Protein AF-0000000085009170 (afdb_homodimer)

Foldseek 3Di:
DPPPPDPPDPDDPPPPPPPPPDPPDCPPPDPPDDDPVVPPDDPVVVVVVVVVVVVVVVVCVVVVVPPPCPVPCVCVPADCQGQAPVSNVVSVWDAQPLLRDTGHPPADHACSVVLLPVDLWFWAADPPDPHGQDRSPDCVRVRVSCSPPVGTDTDPVSLLSSLVRLVVSVVVCVVVVDDHDPSSPDVVSNVVNVVSNVVVLCPDPCNPPDDDDDDDDDDPDDD/DPPPPPPPDPDDPPPVPPPPPDPPDCPPPDPPDPDPVVPPDDPVVVVVVVVVVVVVVVVCVVVVVVPPCPVPCVVVPADCQGQAPVSNVVSVWDAQPLLRDTGHPPADHACSVVLLPVDLWFWAADPPDPHGQDRSPDCVRVRVSCSPPVGTDTDPVSLLSSLVRLVVSVVVCVVVVDDHDPSSPDVVSNVVNVVSNVVVLCPDPCNPPDDDDDDDDDDPDDD

Radius of gyration: 39.81 Å; Cα contacts (8 Å, |Δi|>4): 539; chains: 2; bounding box: 86×63×145 Å

Sequence (446 aa):
MSSTRQYFPIRDYFSAPSQRLGDTDDEKPRESPFPRYLDLIPPAWKAVLVGVVVVAMIGIGVFATKTMSVASSKTAHTNPCGNSTAEALALGCSFDRLTWSWYPAHCPHYTEDLFRLAEPYKYYETLESIQPISDPARDEDLFKFIDKQGGVWVEKREHATHCLYLLLAQAQVLKYKTRHVPILVEYFHMEHCVNYLLDILRRSDDWHHKDSFTPPVHHDQTCMSSTRQYFPIRDYFSAPSQRLGDTDDEKPRESPFPRYLDLIPPAWKAVLVGVVVVAMIGIGVFATKTMSVASSKTAHTNPCGNSTAEALALGCSFDRLTWSWYPAHCPHYTEDLFRLAEPYKYYETLESIQPISDPARDEDLFKFIDKQGGVWVEKREHATHCLYLLLAQAQVLKYKTRHVPILVEYFHMEHCVNYLLDILRRSDDWHHKDSFTPPVHHDQTC

Organism: Metarhizium robertsii (strain ARSEF 23 / ATCC MYA-3075) (NCBI:txid655844)

InterPro domains:
  IPR053008 Phomopsin biosynthesis-associated protein [PTHR35896] (48-207)

Secondary structure (DSSP, 8-state):
------------------------------------GGGGS-HHHHHHHHHHHHHHHHHHHHHHHHH------------TT-SSHHHHHHTT-EEETTTTEEE-TTS---SHHHHHHH----EESSTT-SSPSS-TT-HHHHHHHHHHHS--EEEHHHHHHHHHHHHHHHHHHHHH-----GGGG-HHHHHHHHHHHHHHHTT-TTTT-EEEEPPPPB-----/------------------------------------GGGGS-HHHHHHHHHHHHHHHHHHHHHHHHH------------TT-SSHHHHHHTT-EEETTTTEEE-TTS---SHHHHHHHS---EESSTT-SSPSS-TT-HHHHHHHHHHHS--EEEHHHHHHHHHHHHHHHHHHHHH-----GGGG-HHHHHHHHHHHHHHHTT-TTTT-EEEEPPPPB-----

Structure (mmCIF, N/CA/C/O backbone):
data_AF-0000000085009170-model_v1
#
loop_
_entity.id
_entity.type
_entity.pdbx_description
1 polymer 'DUF3328 domain protein'
#
loop_
_atom_site.group_PDB
_atom_site.id
_atom_site.type_symbol
_atom_site.label_atom_id
_atom_site.label_alt_id
_atom_site.label_comp_id
_atom_site.label_asym_id
_atom_site.label_entity_id
_atom_site.label_seq_id
_atom_site.pdbx_PDB_ins_code
_atom_site.Cartn_x
_atom_site.Cartn_y
_atom_site.Cartn_z
_atom_site.occupancy
_atom_site.B_iso_or_equiv
_atom_site.auth_seq_id
_atom_site.auth_comp_id
_atom_site.auth_asym_id
_atom_site.auth_atom_id
_atom_site.pdbx_PDB_model_num
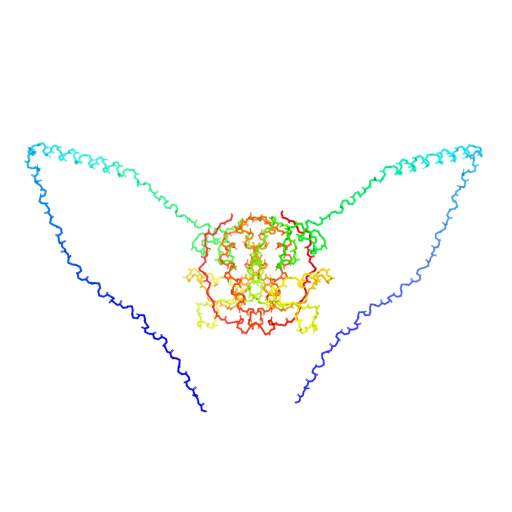ATOM 1 N N . MET A 1 1 ? -45.188 -6.355 18.578 1 23.28 1 MET A N 1
ATOM 2 C CA . MET A 1 1 ? -44.75 -6.449 19.953 1 23.28 1 MET A CA 1
ATOM 3 C C . MET A 1 1 ? -43.25 -6.156 20.047 1 23.28 1 MET A C 1
ATOM 5 O O . MET A 1 1 ? -42.438 -6.719 19.297 1 23.28 1 MET A O 1
ATOM 9 N N . SER A 1 2 ? -42.75 -4.996 20.641 1 24.25 2 SER A N 1
ATOM 10 C CA . SER A 1 2 ? -41.625 -4.066 20.531 1 24.25 2 SER A CA 1
ATOM 11 C C . SER A 1 2 ? -40.438 -4.555 21.328 1 24.25 2 SER A C 1
ATOM 13 O O . SER A 1 2 ? -40.094 -3.986 22.375 1 24.25 2 SER A O 1
ATOM 15 N N . SER A 1 3 ? -40.031 -5.727 21.297 1 25.25 3 SER A N 1
ATOM 16 C CA . SER A 1 3 ? -39.344 -6.262 22.453 1 25.25 3 SER A CA 1
ATOM 17 C C . SER A 1 3 ? -38 -5.562 22.641 1 25.25 3 SER A C 1
ATOM 19 O O . SER A 1 3 ? -37.25 -5.375 21.672 1 25.25 3 SER A O 1
ATOM 21 N N . THR A 1 4 ? -37.781 -4.707 23.625 1 24.44 4 THR A N 1
ATOM 22 C CA . THR A 1 4 ? -36.875 -3.74 24.234 1 24.44 4 THR A CA 1
ATOM 23 C C . THR A 1 4 ? -35.562 -4.406 24.625 1 24.44 4 THR A C 1
ATOM 25 O O . THR A 1 4 ? -35.5 -5.141 25.625 1 24.44 4 THR A O 1
ATOM 28 N N . ARG A 1 5 ? -34.875 -5.055 23.781 1 23.95 5 ARG A N 1
ATOM 29 C CA . ARG A 1 5 ? -33.75 -5.883 24.203 1 23.95 5 ARG A CA 1
ATOM 30 C C . ARG A 1 5 ? -32.719 -5.055 24.984 1 23.95 5 ARG A C 1
ATOM 32 O O . ARG A 1 5 ? -32.219 -4.055 24.484 1 23.95 5 ARG A O 1
ATOM 39 N N . GLN A 1 6 ? -32.812 -4.945 26.25 1 21.47 6 GLN A N 1
ATOM 40 C CA . GLN A 1 6 ? -32.125 -4.18 27.281 1 21.47 6 GLN A CA 1
ATOM 41 C C . GLN A 1 6 ? -30.609 -4.426 27.25 1 21.47 6 GLN A C 1
ATOM 43 O O . GLN A 1 6 ? -30.172 -5.562 27.062 1 21.47 6 GLN A O 1
ATOM 48 N N . TYR A 1 7 ? -29.859 -3.533 26.719 1 22.05 7 TYR A N 1
ATOM 49 C CA . TYR A 1 7 ? -28.422 -3.348 26.578 1 22.05 7 TYR A CA 1
ATOM 50 C C . TYR A 1 7 ? -27.719 -3.484 27.922 1 22.05 7 TYR A C 1
ATOM 52 O O . TYR A 1 7 ? -28.016 -2.75 28.859 1 22.05 7 TYR A O 1
ATOM 60 N N . PHE A 1 8 ? -27.562 -4.688 28.422 1 22.77 8 PHE A N 1
ATOM 61 C CA . PHE A 1 8 ? -27.094 -4.859 29.797 1 22.77 8 PHE A CA 1
ATOM 62 C C . PHE A 1 8 ? -25.734 -4.199 29.984 1 22.77 8 PHE A C 1
ATOM 64 O O . PHE A 1 8 ? -24.859 -4.305 29.109 1 22.77 8 PHE A O 1
ATOM 71 N N . PRO A 1 9 ? -25.625 -3.037 30.656 1 23.58 9 PRO A N 1
ATOM 72 C CA . PRO A 1 9 ? -24.516 -2.156 31 1 23.58 9 PRO A CA 1
ATOM 73 C C . PRO A 1 9 ? -23.344 -2.904 31.641 1 23.58 9 PRO A C 1
ATOM 75 O O . PRO A 1 9 ? -23.562 -3.861 32.406 1 23.58 9 PRO A O 1
ATOM 78 N N . ILE A 1 10 ? -22.391 -3.303 30.938 1 22.27 10 ILE A N 1
ATOM 79 C CA . ILE A 1 10 ? -21.234 -4.082 31.375 1 22.27 10 ILE A CA 1
ATOM 80 C C . ILE A 1 10 ? -20.609 -3.416 32.594 1 22.27 10 ILE A C 1
ATOM 82 O O . ILE A 1 10 ? -20 -2.344 32.469 1 22.27 10 ILE A O 1
ATOM 86 N N . ARG A 1 11 ? -21.375 -3.227 33.656 1 21.31 11 ARG A N 1
ATOM 87 C CA . ARG A 1 11 ? -21.047 -2.561 34.906 1 21.31 11 ARG A CA 1
ATOM 88 C C . ARG A 1 11 ? -19.641 -2.924 35.375 1 21.31 11 ARG A C 1
ATOM 90 O O . ARG A 1 11 ? -18.984 -3.771 34.781 1 21.31 11 ARG A O 1
ATOM 97 N N . ASP A 1 12 ? -19.453 -3.357 36.719 1 22.22 12 ASP A N 1
ATOM 98 C CA . ASP A 1 12 ? -18.859 -2.971 37.969 1 22.22 12 ASP A CA 1
ATOM 99 C C . ASP A 1 12 ? -17.594 -3.797 38.25 1 22.22 12 ASP A C 1
ATOM 101 O O . ASP A 1 12 ? -17.094 -3.791 39.375 1 22.22 12 ASP A O 1
ATOM 105 N N . TYR A 1 13 ? -17.094 -4.52 37.344 1 22.56 13 TYR A N 1
ATOM 106 C CA . TYR A 1 13 ? -16.5 -5.723 37.906 1 22.56 13 TYR A CA 1
ATOM 107 C C . TYR A 1 13 ? -15.25 -5.391 38.719 1 22.56 13 TYR A C 1
ATOM 109 O O . TYR A 1 13 ? -14.594 -6.285 39.25 1 22.56 13 TYR A O 1
ATOM 117 N N . PHE A 1 14 ? -14.625 -4.258 38.375 1 23.38 14 PHE A N 1
ATOM 118 C CA . PHE A 1 14 ? -13.219 -4.328 38.75 1 23.38 14 PHE A CA 1
ATOM 119 C C . PHE A 1 14 ? -13.078 -4.305 40.281 1 23.38 14 PHE A C 1
ATOM 121 O O . PHE A 1 14 ? -12.859 -3.246 40.875 1 23.38 14 PHE A O 1
ATOM 128 N N . SER A 1 15 ? -14.023 -4.801 40.969 1 22.89 15 SER A N 1
ATOM 129 C CA . SER A 1 15 ? -13.836 -4.559 42.375 1 22.89 15 SER A CA 1
ATOM 130 C C . SER A 1 15 ? -12.531 -5.176 42.875 1 22.89 15 SER A C 1
ATOM 132 O O . SER A 1 15 ? -12.391 -6.398 42.906 1 22.89 15 SER A O 1
ATOM 134 N N . ALA A 1 16 ? -11.406 -4.562 42.5 1 24.19 16 ALA A N 1
ATOM 135 C CA . ALA A 1 16 ? -10.078 -5.023 42.906 1 24.19 16 ALA A CA 1
ATOM 136 C C . ALA A 1 16 ? -10.039 -5.293 44.406 1 24.19 16 ALA A C 1
ATOM 138 O O . ALA A 1 16 ? -10.562 -4.508 45.219 1 24.19 16 ALA A O 1
ATOM 139 N N . PRO A 1 17 ? -10.117 -6.48 44.781 1 24.78 17 PRO A N 1
ATOM 140 C CA . PRO A 1 17 ? -10.203 -6.828 46.219 1 24.78 17 PRO A CA 1
ATOM 141 C C . PRO A 1 17 ? -9.117 -6.168 47.062 1 24.78 17 PRO A C 1
ATOM 143 O O . PRO A 1 17 ? -8 -5.965 46.562 1 24.78 17 PRO A O 1
ATOM 146 N N . SER A 1 18 ? -9.445 -5.059 47.688 1 25.52 18 SER A N 1
ATOM 147 C CA . SER A 1 18 ? -8.609 -4.316 48.625 1 25.52 18 SER A CA 1
ATOM 148 C C . SER A 1 18 ? -7.91 -5.25 49.625 1 25.52 18 SER A C 1
ATOM 150 O O . SER A 1 18 ? -8.555 -5.891 50.438 1 25.52 18 SER A O 1
ATOM 152 N N . GLN A 1 19 ? -7.148 -6.18 49.031 1 22.86 19 GLN A N 1
ATOM 153 C CA . GLN A 1 19 ? -6.512 -7.039 50.031 1 22.86 19 GLN A CA 1
ATOM 154 C C . GLN A 1 19 ? -5.887 -6.215 51.156 1 22.86 19 GLN A C 1
ATOM 156 O O . GLN A 1 19 ? -5.281 -5.168 50.906 1 22.86 19 GLN A O 1
ATOM 161 N N . ARG A 1 20 ? -6.512 -6.277 52.344 1 25.7 20 ARG A N 1
ATOM 162 C CA . ARG A 1 20 ? -6.16 -5.715 53.625 1 25.7 20 ARG A CA 1
ATOM 163 C C . ARG A 1 20 ? -4.707 -6.02 54 1 25.7 20 ARG A C 1
ATOM 165 O O . ARG A 1 20 ? -4.328 -7.184 54.125 1 25.7 20 ARG A O 1
ATOM 172 N N . LEU A 1 21 ? -3.768 -5.359 53.25 1 26.45 21 LEU A N 1
ATOM 173 C CA . LEU A 1 21 ? -2.359 -5.461 53.625 1 26.45 21 LEU A CA 1
ATOM 174 C C . LEU A 1 21 ? -2.182 -5.355 55.125 1 26.45 21 LEU A C 1
ATOM 176 O O . LEU A 1 21 ? -2.729 -4.449 55.75 1 26.45 21 LEU A O 1
ATOM 180 N N . GLY A 1 22 ? -2.057 -6.48 55.75 1 23.39 22 GLY A N 1
ATOM 181 C CA . GLY A 1 22 ? -1.877 -6.711 57.156 1 23.39 22 GLY A CA 1
ATOM 182 C C . GLY A 1 22 ? -0.877 -5.766 57.812 1 23.39 22 GLY A C 1
ATOM 183 O O . GLY A 1 22 ? -0.066 -5.152 57.094 1 23.39 22 GLY A O 1
ATOM 184 N N . ASP A 1 23 ? -1.137 -5.246 58.969 1 28.77 23 ASP A N 1
ATOM 185 C CA . ASP A 1 23 ? -0.567 -4.328 59.969 1 28.77 23 ASP A CA 1
ATOM 186 C C . ASP A 1 23 ? 0.894 -4.668 60.25 1 28.77 23 ASP A C 1
ATOM 188 O O . ASP A 1 23 ? 1.187 -5.676 60.875 1 28.77 23 ASP A O 1
ATOM 192 N N . THR A 1 24 ? 1.683 -4.945 59.188 1 29.48 24 THR A N 1
ATOM 193 C CA . THR A 1 24 ? 3.006 -5.34 59.656 1 29.48 24 THR A CA 1
ATOM 194 C C . THR A 1 24 ? 3.551 -4.324 60.656 1 29.48 24 THR A C 1
ATOM 196 O O . THR A 1 24 ? 3.377 -3.117 60.469 1 29.48 24 THR A O 1
ATOM 199 N N . ASP A 1 25 ? 3.758 -4.699 61.875 1 27.7 25 ASP A N 1
ATOM 200 C CA . ASP A 1 25 ? 4.273 -4.086 63.094 1 27.7 25 ASP A CA 1
ATOM 201 C C . ASP A 1 25 ? 5.57 -3.324 62.812 1 27.7 25 ASP A C 1
ATOM 203 O O . ASP A 1 25 ? 6.484 -3.855 62.188 1 27.7 25 ASP A O 1
ATOM 207 N N . ASP A 1 26 ? 5.469 -1.994 62.562 1 30.75 26 ASP A N 1
ATOM 208 C CA . ASP A 1 26 ? 6.445 -0.922 62.406 1 30.75 26 ASP A CA 1
ATOM 209 C C . ASP A 1 26 ? 7.555 -1.025 63.469 1 30.75 26 ASP A C 1
ATOM 211 O O . ASP A 1 26 ? 7.352 -0.668 64.625 1 30.75 26 ASP A O 1
ATOM 215 N N . GLU A 1 27 ? 8.188 -2.25 63.625 1 30.69 27 GLU A N 1
ATOM 216 C CA . GLU A 1 27 ? 9.227 -2.178 64.688 1 30.69 27 GLU A CA 1
ATOM 217 C C . GLU A 1 27 ? 10.234 -1.073 64.375 1 30.69 27 GLU A C 1
ATOM 219 O O . GLU A 1 27 ? 10.82 -1.046 63.281 1 30.69 27 GLU A O 1
ATOM 224 N N . LYS A 1 28 ? 10.016 0.075 64.938 1 32.94 28 LYS A N 1
ATOM 225 C CA . LYS A 1 28 ? 10.789 1.311 64.875 1 32.94 28 LYS A CA 1
ATOM 226 C C . LYS A 1 28 ? 12.266 1.034 65.188 1 32.94 28 LYS A C 1
ATOM 228 O O . LYS A 1 28 ? 12.609 0.373 66.125 1 32.94 28 LYS A O 1
ATOM 233 N N . PRO A 1 29 ? 13.109 0.962 64.062 1 31.8 29 PRO A N 1
ATOM 234 C CA . PRO A 1 29 ? 14.539 0.755 64.312 1 31.8 29 PRO A CA 1
ATOM 235 C C . PRO A 1 29 ? 15.102 1.716 65.312 1 31.8 29 PRO A C 1
ATOM 237 O O . PRO A 1 29 ? 14.688 2.875 65.375 1 31.8 29 PRO A O 1
ATOM 240 N N . ARG A 1 30 ? 15.602 1.217 66.438 1 28.44 30 ARG A N 1
ATOM 241 C CA . ARG A 1 30 ? 16.219 1.902 67.562 1 28.44 30 ARG A CA 1
ATOM 242 C C . ARG A 1 30 ? 17.375 2.781 67.125 1 28.44 30 ARG A C 1
ATOM 244 O O . ARG A 1 30 ? 18.266 2.326 66.375 1 28.44 30 ARG A O 1
ATOM 251 N N . GLU A 1 31 ? 17.141 4.113 66.875 1 32.44 31 GLU A N 1
ATOM 252 C CA . GLU A 1 31 ? 18.094 5.164 66.562 1 32.44 31 GLU A CA 1
ATOM 253 C C . GLU A 1 31 ? 19.281 5.148 67.5 1 32.44 31 GLU A C 1
ATOM 255 O O . GLU A 1 31 ? 19.125 5.246 68.688 1 32.44 31 GLU A O 1
ATOM 260 N N . SER A 1 32 ? 20.297 4.293 67.25 1 32.91 32 SER A N 1
ATOM 261 C CA . SER A 1 32 ? 21.484 4.301 68.125 1 32.91 32 SER A CA 1
ATOM 262 C C . SER A 1 32 ? 22.094 5.699 68.25 1 32.91 32 SER A C 1
ATOM 264 O O . SER A 1 32 ? 22.094 6.445 67.25 1 32.91 32 SER A O 1
ATOM 266 N N . PRO A 1 33 ? 22.203 6.277 69.438 1 35.31 33 PRO A N 1
ATOM 267 C CA . PRO A 1 33 ? 22.703 7.617 69.75 1 35.31 33 PRO A CA 1
ATOM 268 C C . PRO A 1 33 ? 24.141 7.848 69.312 1 35.31 33 PRO A C 1
ATOM 270 O O . PRO A 1 33 ? 25.016 7.008 69.5 1 35.31 33 PRO A O 1
ATOM 273 N N . PHE A 1 34 ? 24.422 8.211 68 1 40.78 34 PHE A N 1
ATOM 274 C CA . PHE A 1 34 ? 25.75 8.539 67.5 1 40.78 34 PHE A CA 1
ATOM 275 C C . PHE A 1 34 ? 26.453 9.547 68.438 1 40.78 34 PHE A C 1
ATOM 277 O O . PHE A 1 34 ? 25.844 10.555 68.812 1 40.78 34 PHE A O 1
ATOM 284 N N . PRO A 1 35 ? 27.547 9.156 69.125 1 38.75 35 PRO A N 1
ATOM 285 C CA . PRO A 1 35 ? 28.266 9.984 70.125 1 38.75 35 PRO A CA 1
ATOM 286 C C . PRO A 1 35 ? 28.781 11.289 69.5 1 38.75 35 PRO A C 1
ATOM 288 O O . PRO A 1 35 ? 29.078 11.352 68.312 1 38.75 35 PRO A O 1
ATOM 291 N N . ARG A 1 36 ? 28.359 12.469 70.062 1 40.75 36 ARG A N 1
ATOM 292 C CA . ARG A 1 36 ? 28.641 13.875 69.812 1 40.75 36 ARG A CA 1
ATOM 293 C C . ARG A 1 36 ? 30.125 14.164 69.938 1 40.75 36 ARG A C 1
ATOM 295 O O . ARG A 1 36 ? 30.625 14.461 71 1 40.75 36 ARG A O 1
ATOM 302 N N . TYR A 1 37 ? 30.984 13.406 69.188 1 39.06 37 TYR A N 1
ATOM 303 C CA . TYR A 1 37 ? 32.438 13.609 69.25 1 39.06 37 TYR A CA 1
ATOM 304 C C . TYR A 1 37 ? 32.781 15.039 68.875 1 39.06 37 TYR A C 1
ATOM 306 O O . TYR A 1 37 ? 33.969 15.406 68.875 1 39.06 37 TYR A O 1
ATOM 314 N N . LEU A 1 38 ? 31.828 15.859 68.375 1 42.97 38 LEU A N 1
ATOM 315 C CA . LEU A 1 38 ? 32.25 17.141 67.812 1 42.97 38 LEU A CA 1
ATOM 316 C C . LEU A 1 38 ? 32.719 18.078 68.875 1 42.97 38 LEU A C 1
ATOM 318 O O . LEU A 1 38 ? 33.094 19.219 68.625 1 42.97 38 LEU A O 1
ATOM 322 N N . ASP A 1 39 ? 32.562 17.656 70.188 1 40.88 39 ASP A N 1
ATOM 323 C CA . ASP A 1 39 ? 32.844 18.656 71.25 1 40.88 39 ASP A CA 1
ATOM 324 C C . ASP A 1 39 ? 34.344 18.969 71.312 1 40.88 39 ASP A C 1
ATOM 326 O O . ASP A 1 39 ? 34.75 19.844 72.062 1 40.88 39 ASP A O 1
ATOM 330 N N . LEU A 1 40 ? 35.125 18.047 70.938 1 44.78 40 LEU A N 1
ATOM 331 C CA . LEU A 1 40 ? 36.5 18.266 71.312 1 44.78 40 LEU A CA 1
ATOM 332 C C . LEU A 1 40 ? 37.188 19.312 70.438 1 44.78 40 LEU A C 1
ATOM 334 O O . LEU A 1 40 ? 38.375 19.594 70.625 1 44.78 40 LEU A O 1
ATOM 338 N N . ILE A 1 41 ? 36.812 19.688 69.312 1 50.28 41 ILE A N 1
ATOM 339 C CA . ILE A 1 41 ? 37.656 20.531 68.438 1 50.28 41 ILE A CA 1
ATOM 340 C C . ILE A 1 41 ? 37.594 21.969 68.938 1 50.28 41 ILE A C 1
ATOM 342 O O . ILE A 1 41 ? 36.5 22.516 69.188 1 50.28 41 ILE A O 1
ATOM 346 N N . PRO A 1 42 ? 38.812 22.578 69.438 1 56.69 42 PRO A N 1
ATOM 347 C CA . PRO A 1 42 ? 38.844 23.906 70 1 56.69 42 PRO A CA 1
ATOM 348 C C . PRO A 1 42 ? 38.25 24.984 69.125 1 56.69 42 PRO A C 1
ATOM 350 O O . PRO A 1 42 ? 38.188 24.797 67.875 1 56.69 42 PRO A O 1
ATOM 353 N N . PRO A 1 43 ? 37.531 26.047 69.75 1 54.44 43 PRO A N 1
ATOM 354 C CA . PRO A 1 43 ? 36.688 27.047 69.125 1 54.44 43 PRO A CA 1
ATOM 355 C C . PRO A 1 43 ? 37.438 27.844 68.062 1 54.44 43 PRO A C 1
ATOM 357 O O . PRO A 1 43 ? 36.812 28.25 67.062 1 54.44 43 PRO A O 1
ATOM 360 N N . ALA A 1 44 ? 38.719 28.109 68.312 1 60.69 44 ALA A N 1
ATOM 361 C CA . ALA A 1 44 ? 39.406 29.016 67.438 1 60.69 44 ALA A CA 1
ATOM 362 C C . ALA A 1 44 ? 39.562 28.422 66.062 1 60.69 44 ALA A C 1
ATOM 364 O O . ALA A 1 44 ? 39.5 29.125 65 1 60.69 44 ALA A O 1
ATOM 365 N N . TRP A 1 45 ? 40.031 27.156 66.062 1 54.94 45 TRP A N 1
ATOM 366 C CA . TRP A 1 45 ? 40.25 26.5 64.75 1 54.94 45 TRP A CA 1
ATOM 367 C C . TRP A 1 45 ? 38.938 26.266 64 1 54.94 45 TRP A C 1
ATOM 369 O O . TRP A 1 45 ? 38.906 25.984 62.844 1 54.94 45 TRP A O 1
ATOM 379 N N . LYS A 1 46 ? 37.812 26.422 64.812 1 53.09 46 LYS A N 1
ATOM 380 C CA . LYS A 1 46 ? 36.5 26.344 64.125 1 53.09 46 LYS A CA 1
ATOM 381 C C . LYS A 1 46 ? 36.25 27.516 63.219 1 53.09 46 LYS A C 1
ATOM 383 O O . LYS A 1 46 ? 35.656 27.359 62.125 1 53.09 46 LYS A O 1
ATOM 388 N N . ALA A 1 47 ? 36.844 28.625 63.688 1 56.28 47 ALA A N 1
ATOM 389 C CA . ALA A 1 47 ? 36.594 29.828 62.875 1 56.28 47 ALA A CA 1
ATOM 390 C C . ALA A 1 47 ? 37.406 29.781 61.562 1 56.28 47 ALA A C 1
ATOM 392 O O . ALA A 1 47 ? 36.906 30.188 60.5 1 56.28 47 ALA A O 1
ATOM 393 N N . VAL A 1 48 ? 38.625 29.281 61.625 1 57.47 48 VAL A N 1
ATOM 394 C CA . VAL A 1 48 ? 39.469 29.203 60.438 1 57.47 48 VAL A CA 1
ATOM 395 C C . VAL A 1 48 ? 38.875 28.172 59.469 1 57.47 48 VAL A C 1
ATOM 397 O O . VAL A 1 48 ? 38.875 28.391 58.25 1 57.47 48 VAL A O 1
ATOM 400 N N . LEU A 1 49 ? 38.312 27.078 60.094 1 52.91 49 LEU A N 1
ATOM 401 C CA . LEU A 1 49 ? 37.719 26.062 59.219 1 52.91 49 LEU A CA 1
ATOM 402 C C . LEU A 1 49 ? 36.469 26.562 58.531 1 52.91 49 LEU A C 1
ATOM 404 O O . LEU A 1 49 ? 36.219 26.281 57.375 1 52.91 49 LEU A O 1
ATOM 408 N N . VAL A 1 50 ? 35.781 27.484 59.281 1 54.69 50 VAL A N 1
ATOM 409 C CA . VAL A 1 50 ? 34.594 28.031 58.656 1 54.69 50 VAL A CA 1
ATOM 410 C C . VAL A 1 50 ? 34.969 29.016 57.562 1 54.69 50 VAL A C 1
ATOM 412 O O . VAL A 1 50 ? 34.312 29.047 56.5 1 54.69 50 VAL A O 1
ATOM 415 N N . GLY A 1 51 ? 36.094 29.609 57.75 1 54.91 51 GLY A N 1
ATOM 416 C CA . GLY A 1 51 ? 36.531 30.578 56.75 1 54.91 51 GLY A CA 1
ATOM 417 C C . GLY A 1 51 ? 37 29.922 55.469 1 54.91 51 GLY A C 1
ATOM 418 O O . GLY A 1 51 ? 36.688 30.406 54.375 1 54.91 51 GLY A O 1
ATOM 419 N N . VAL A 1 52 ? 37.75 28.859 55.656 1 56.56 52 VAL A N 1
ATOM 420 C CA . VAL A 1 52 ? 38.219 28.156 54.469 1 56.56 52 VAL A CA 1
ATOM 421 C C . VAL A 1 52 ? 37.062 27.5 53.75 1 56.56 52 VAL A C 1
ATOM 423 O O . VAL A 1 52 ? 37 27.469 52.5 1 56.56 52 VAL A O 1
ATOM 426 N N . VAL A 1 53 ? 36.031 27.156 54.562 1 54.22 53 VAL A N 1
ATOM 427 C CA . VAL A 1 53 ? 34.844 26.562 53.906 1 54.22 53 VAL A CA 1
ATOM 428 C C . VAL A 1 53 ? 34.062 27.625 53.156 1 54.22 53 VAL A C 1
ATOM 430 O O . VAL A 1 53 ? 33.562 27.391 52.062 1 54.22 53 VAL A O 1
ATOM 433 N N . VAL A 1 54 ? 34.094 28.859 53.688 1 55.62 54 VAL A N 1
ATOM 434 C CA . VAL A 1 54 ? 33.344 29.922 53.031 1 55.62 54 VAL A CA 1
ATOM 435 C C . VAL A 1 54 ? 34.062 30.391 51.781 1 55.62 54 VAL A C 1
ATOM 437 O O . VAL A 1 54 ? 33.469 30.578 50.75 1 55.62 54 VAL A O 1
ATOM 440 N N . VAL A 1 55 ? 35.375 30.484 51.812 1 56.78 55 VAL A N 1
ATOM 441 C CA . VAL A 1 55 ? 36.125 30.922 50.656 1 56.78 55 VAL A CA 1
ATOM 442 C C . VAL A 1 55 ? 36.125 29.844 49.594 1 56.78 55 VAL A C 1
ATOM 444 O O . VAL A 1 55 ? 36 30.125 48.406 1 56.78 55 VAL A O 1
ATOM 447 N N . ALA A 1 56 ? 36.219 28.594 50 1 54 56 ALA A N 1
ATOM 448 C CA . ALA A 1 56 ? 36.094 27.5 49.062 1 54 56 ALA A CA 1
ATOM 449 C C . ALA A 1 56 ? 34.688 27.438 48.5 1 54 56 ALA A C 1
ATOM 451 O O . ALA A 1 56 ? 34.5 27.172 47.312 1 54 56 ALA A O 1
ATOM 452 N N . MET A 1 57 ? 33.719 27.906 49.25 1 51.75 57 MET A N 1
ATOM 453 C CA . MET A 1 57 ? 32.375 27.938 48.719 1 51.75 57 MET A CA 1
ATOM 454 C C . MET A 1 57 ? 32.156 29.125 47.781 1 51.75 57 MET A C 1
ATOM 456 O O . MET A 1 57 ? 31.438 29.016 46.812 1 51.75 57 MET A O 1
ATOM 460 N N . ILE A 1 58 ? 32.844 30.203 48.062 1 52.66 58 ILE A N 1
ATOM 461 C CA . ILE A 1 58 ? 32.719 31.359 47.188 1 52.66 58 ILE A CA 1
ATOM 462 C C . ILE A 1 58 ? 33.469 31.078 45.875 1 52.66 58 ILE A C 1
ATOM 464 O O . ILE A 1 58 ? 32.969 31.391 44.812 1 52.66 58 ILE A O 1
ATOM 468 N N . GLY A 1 59 ? 34.688 30.562 45.938 1 49.88 59 GLY A N 1
ATOM 469 C CA . GLY A 1 59 ? 35.438 30.188 44.719 1 49.88 59 GLY A CA 1
ATOM 470 C C . GLY A 1 59 ? 34.688 29.141 43.906 1 49.88 59 GLY A C 1
ATOM 471 O O . GLY A 1 59 ? 34.719 29.203 42.656 1 49.88 59 GLY A O 1
ATOM 472 N N . ILE A 1 60 ? 34.094 28.188 44.594 1 49.06 60 ILE A N 1
ATOM 473 C CA . ILE A 1 60 ? 33.281 27.219 43.875 1 49.06 60 ILE A CA 1
ATOM 474 C C . ILE A 1 60 ? 32.062 27.906 43.312 1 49.06 60 ILE A C 1
ATOM 476 O O . ILE A 1 60 ? 31.594 27.578 42.219 1 49.06 60 ILE A O 1
ATOM 480 N N . GLY A 1 61 ? 31.609 28.922 44.031 1 44.5 61 GLY A N 1
ATOM 481 C CA . GLY A 1 61 ? 30.469 29.656 43.5 1 44.5 61 GLY A CA 1
ATOM 482 C C . GLY A 1 61 ? 30.797 30.438 42.25 1 44.5 61 GLY A C 1
ATOM 483 O O . GLY A 1 61 ? 30 30.453 41.312 1 44.5 61 GLY A O 1
ATOM 484 N N . VAL A 1 62 ? 31.906 31.203 42.312 1 47.19 62 VAL A N 1
ATOM 485 C CA . VAL A 1 62 ? 32.25 32 41.125 1 47.19 62 VAL A CA 1
ATOM 486 C C . VAL A 1 62 ? 32.656 31.094 39.969 1 47.19 62 VAL A C 1
ATOM 488 O O . VAL A 1 62 ? 32.375 31.391 38.812 1 47.19 62 VAL A O 1
ATOM 491 N N . PHE A 1 63 ? 33.531 30.094 40.25 1 42.03 63 PHE A N 1
ATOM 492 C CA . PHE A 1 63 ? 33.844 29.156 39.156 1 42.03 63 PHE A CA 1
ATOM 493 C C . PHE A 1 63 ? 32.594 28.438 38.688 1 42.03 63 PHE A C 1
ATOM 495 O O . PHE A 1 63 ? 32.469 28.141 37.5 1 42.03 63 PHE A O 1
ATOM 502 N N . ALA A 1 64 ? 31.656 28.156 39.562 1 39.84 64 ALA A N 1
ATOM 503 C CA . ALA A 1 64 ? 30.391 27.578 39.094 1 39.84 64 ALA A CA 1
ATOM 504 C C . ALA A 1 64 ? 29.578 28.594 38.281 1 39.84 64 ALA A C 1
ATOM 506 O O . ALA A 1 64 ? 28.828 28.219 37.406 1 39.84 64 ALA A O 1
ATOM 507 N N . THR A 1 65 ? 29.688 29.812 38.75 1 40.16 65 THR A N 1
ATOM 508 C CA . THR A 1 65 ? 28.859 30.703 37.938 1 40.16 65 THR A CA 1
ATOM 509 C C . THR A 1 65 ? 29.5 30.922 36.562 1 40.16 65 THR A C 1
ATOM 511 O O . THR A 1 65 ? 28.812 31.266 35.594 1 40.16 65 THR A O 1
ATOM 514 N N . LYS A 1 66 ? 30.828 31.078 36.531 1 38.09 66 LYS A N 1
ATOM 515 C CA . LYS A 1 66 ? 31.328 31.312 35.188 1 38.09 66 LYS A CA 1
ATOM 516 C C . LYS A 1 66 ? 31.047 30.109 34.281 1 38.09 66 LYS A C 1
ATOM 518 O O . LYS A 1 66 ? 31.359 30.141 33.094 1 38.09 66 LYS A O 1
ATOM 523 N N . THR A 1 67 ? 31.219 28.906 34.875 1 35.06 67 THR A N 1
ATOM 524 C CA . THR A 1 67 ? 31.156 27.859 33.844 1 35.06 67 THR A CA 1
ATOM 525 C C . THR A 1 67 ? 29.844 27.953 33.062 1 35.06 67 THR A C 1
ATOM 527 O O . THR A 1 67 ? 29.859 27.938 31.828 1 35.06 67 THR A O 1
ATOM 530 N N . MET A 1 68 ? 28.828 27.281 33.656 1 31.36 68 MET A N 1
ATOM 531 C CA . MET A 1 68 ? 27.891 26.625 32.75 1 31.36 68 MET A CA 1
ATOM 532 C C . MET A 1 68 ? 26.969 27.656 32.094 1 31.36 68 MET A C 1
ATOM 534 O O . MET A 1 68 ? 25.797 27.766 32.469 1 31.36 68 MET A O 1
ATOM 538 N N . SER A 1 69 ? 27.234 28.922 32.25 1 31.39 69 SER A N 1
ATOM 539 C CA . SER A 1 69 ? 26.172 29.469 31.406 1 31.39 69 SER A CA 1
ATOM 540 C C . SER A 1 69 ? 26.312 28.953 29.969 1 31.39 69 SER A C 1
ATOM 542 O O . SER A 1 69 ? 27.094 29.5 29.188 1 31.39 69 SER A O 1
ATOM 544 N N . VAL A 1 70 ? 26.703 27.75 29.781 1 33.91 70 VAL A N 1
ATOM 545 C CA . VAL A 1 70 ? 26.359 27.391 28.406 1 33.91 70 VAL A CA 1
ATOM 546 C C . VAL A 1 70 ? 24.969 27.938 28.078 1 33.91 70 VAL A C 1
ATOM 548 O O . VAL A 1 70 ? 23.984 27.594 28.734 1 33.91 70 VAL A O 1
ATOM 551 N N . ALA A 1 71 ? 24.906 29.188 27.828 1 33.28 71 ALA A N 1
ATOM 552 C CA . ALA A 1 71 ? 23.719 29.547 27.047 1 33.28 71 ALA A CA 1
ATOM 553 C C . ALA A 1 71 ? 23.219 28.375 26.234 1 33.28 71 ALA A C 1
ATOM 555 O O . ALA A 1 71 ? 23.953 27.797 25.422 1 33.28 71 ALA A O 1
ATOM 556 N N . SER A 1 72 ? 22.609 27.438 26.844 1 35.84 72 SER A N 1
ATOM 557 C CA . SER A 1 72 ? 21.75 26.688 25.938 1 35.84 72 SER A CA 1
ATOM 558 C C . SER A 1 72 ? 21.312 27.562 24.766 1 35.84 72 SER A C 1
ATOM 560 O O . SER A 1 72 ? 20.516 28.484 24.922 1 35.84 72 SER A O 1
ATOM 562 N N . SER A 1 73 ? 22.234 28.156 24.156 1 36.16 73 SER A N 1
ATOM 563 C CA . SER A 1 73 ? 21.656 28.578 22.875 1 36.16 73 SER A CA 1
ATOM 564 C C . SER A 1 73 ? 20.469 27.703 22.484 1 36.16 73 SER A C 1
ATOM 566 O O . SER A 1 73 ? 20.656 26.531 22.141 1 36.16 73 SER A O 1
ATOM 568 N N . LYS A 1 74 ? 19.547 27.5 23.312 1 37.78 74 LYS A N 1
ATOM 569 C CA . LYS A 1 74 ? 18.328 27.047 22.672 1 37.78 74 LYS A CA 1
ATOM 570 C C . LYS A 1 74 ? 18.328 27.375 21.172 1 37.78 74 LYS A C 1
ATOM 572 O O . LYS A 1 74 ? 18 28.5 20.781 1 37.78 74 LYS A O 1
ATOM 577 N N . THR A 1 75 ? 19.406 27.266 20.609 1 41.19 75 THR A N 1
ATOM 578 C CA . THR A 1 75 ? 19.188 27.25 19.156 1 41.19 75 THR A CA 1
ATOM 579 C C . THR A 1 75 ? 17.781 26.75 18.844 1 41.19 75 THR A C 1
ATOM 581 O O . THR A 1 75 ? 17.438 25.609 19.156 1 41.19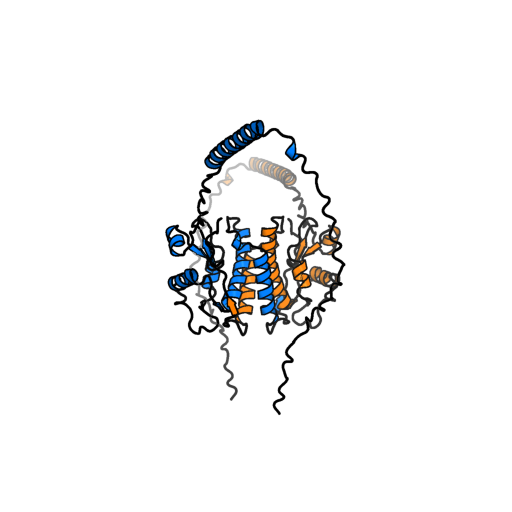 75 THR A O 1
ATOM 584 N N . ALA A 1 76 ? 16.781 27.344 19.266 1 45.44 76 ALA A N 1
ATOM 585 C CA . ALA A 1 76 ? 15.414 27.047 18.844 1 45.44 76 ALA A CA 1
ATOM 586 C C . ALA A 1 76 ? 15.406 26.047 17.688 1 45.44 76 ALA A C 1
ATOM 588 O O . ALA A 1 76 ? 15.891 26.344 16.594 1 45.44 76 ALA A O 1
ATOM 589 N N . HIS A 1 77 ? 15.906 24.891 17.828 1 52.16 77 HIS A N 1
ATOM 590 C CA . HIS A 1 77 ? 15.844 23.859 16.812 1 52.16 77 HIS A CA 1
ATOM 591 C C . HIS A 1 77 ? 14.688 24.109 15.844 1 52.16 77 HIS A C 1
ATOM 593 O O . HIS A 1 77 ? 13.531 23.844 16.172 1 52.16 77 HIS A O 1
ATOM 599 N N . THR A 1 78 ? 14.664 25.219 15.125 1 77.69 78 THR A N 1
ATOM 600 C CA . THR A 1 78 ? 13.68 25.75 14.188 1 77.69 78 THR A CA 1
ATOM 601 C C . THR A 1 78 ? 13.289 24.688 13.156 1 77.69 78 THR A C 1
ATOM 603 O O . THR A 1 78 ? 14.156 24.062 12.539 1 77.69 78 THR A O 1
ATOM 606 N N . ASN A 1 79 ? 12.211 24.141 13.352 1 93.56 79 ASN A N 1
ATOM 607 C CA . ASN A 1 79 ? 11.68 23.312 12.281 1 93.56 79 ASN A CA 1
ATOM 608 C C . ASN A 1 79 ? 12.031 23.875 10.906 1 93.56 79 ASN A C 1
ATOM 610 O O . ASN A 1 79 ? 11.984 25.094 10.695 1 93.56 79 ASN A O 1
ATOM 614 N N . PRO A 1 80 ? 12.625 23.047 10.062 1 96.62 80 PRO A N 1
ATOM 615 C CA . PRO A 1 80 ? 12.969 23.516 8.719 1 96.62 80 PRO A CA 1
ATOM 616 C C . PRO A 1 80 ? 11.836 24.297 8.062 1 96.62 80 PRO A C 1
ATOM 618 O O . PRO A 1 80 ? 12.086 25.172 7.223 1 96.62 80 PRO A O 1
ATOM 621 N N . CYS A 1 81 ? 10.664 23.984 8.523 1 97.38 81 CYS A N 1
ATOM 622 C CA . CYS A 1 81 ? 9.523 24.703 7.953 1 97.38 81 CYS A CA 1
ATOM 623 C C . CYS A 1 81 ? 8.82 25.547 9.016 1 97.38 81 CYS A C 1
ATOM 625 O O . CYS A 1 81 ? 7.602 25.703 8.977 1 97.38 81 CYS A O 1
ATOM 627 N N . GLY A 1 82 ? 9.555 25.969 9.953 1 95.75 82 GLY A N 1
ATOM 628 C CA . GLY A 1 82 ? 8.984 26.844 10.969 1 95.75 82 GLY A CA 1
ATOM 629 C C . GLY A 1 82 ? 7.969 26.141 11.852 1 95.75 82 GLY A C 1
ATOM 630 O O . GLY A 1 82 ? 8.07 24.938 12.102 1 95.75 82 GLY A O 1
ATOM 631 N N . ASN A 1 83 ? 7.016 26.984 12.43 1 92.56 83 ASN A N 1
ATOM 632 C CA . ASN A 1 83 ? 6.055 26.469 13.391 1 92.56 83 ASN A CA 1
ATOM 633 C C . ASN A 1 83 ? 4.633 26.906 13.055 1 92.56 83 ASN A C 1
ATOM 635 O O . ASN A 1 83 ? 3.713 26.703 13.852 1 92.56 83 ASN A O 1
ATOM 639 N N . SER A 1 84 ? 4.484 27.516 11.961 1 91.75 84 SER A N 1
ATOM 640 C CA . SER A 1 84 ? 3.18 27.953 11.484 1 91.75 84 SER A CA 1
ATOM 641 C C . SER A 1 84 ? 3.1 27.906 9.961 1 91.75 84 SER A C 1
ATOM 643 O O . SER A 1 84 ? 4.125 27.797 9.289 1 91.75 84 SER A O 1
ATOM 645 N N . THR A 1 85 ? 1.885 28 9.531 1 93.19 85 THR A N 1
ATOM 646 C CA . THR A 1 85 ? 1.687 28.062 8.086 1 93.19 85 THR A CA 1
ATOM 647 C C . THR A 1 85 ? 2.42 29.266 7.488 1 93.19 85 THR A C 1
ATOM 649 O O . THR A 1 85 ? 3.107 29.125 6.473 1 93.19 85 THR A O 1
ATOM 652 N N . ALA A 1 86 ? 2.242 30.344 8.117 1 93.25 86 ALA A N 1
ATOM 653 C CA . ALA A 1 86 ? 2.877 31.562 7.621 1 93.25 86 ALA A CA 1
ATOM 654 C C . ALA A 1 86 ? 4.395 31.391 7.555 1 93.25 86 ALA A C 1
ATOM 656 O O . ALA A 1 86 ? 5.02 31.766 6.559 1 93.25 86 ALA A O 1
ATOM 657 N N . GLU A 1 87 ? 4.969 30.859 8.547 1 94.81 87 GLU A N 1
ATOM 658 C CA . GLU A 1 87 ? 6.414 30.656 8.578 1 94.81 87 GLU A CA 1
ATOM 659 C C . GLU A 1 87 ? 6.848 29.641 7.523 1 94.81 87 GLU A C 1
ATOM 661 O O . GLU A 1 87 ? 7.875 29.828 6.867 1 94.81 87 GLU A O 1
ATOM 666 N N . ALA A 1 88 ? 6.055 28.625 7.379 1 96.44 88 ALA A N 1
ATOM 667 C CA . ALA A 1 88 ? 6.383 27.594 6.387 1 96.44 88 ALA A CA 1
ATOM 668 C C . ALA A 1 88 ? 6.445 28.203 4.984 1 96.44 88 ALA A C 1
ATOM 670 O O . ALA A 1 88 ? 7.406 27.969 4.25 1 96.44 88 ALA A O 1
ATOM 671 N N . LEU A 1 89 ? 5.477 28.969 4.688 1 95.81 89 LEU A N 1
ATOM 672 C CA . LEU A 1 89 ? 5.418 29.609 3.379 1 95.81 89 LEU A CA 1
ATOM 673 C C . LEU A 1 89 ? 6.582 30.578 3.197 1 95.81 89 LEU A C 1
ATOM 675 O O . LEU A 1 89 ? 7.199 30.625 2.131 1 95.81 89 LEU A O 1
ATOM 679 N N . ALA A 1 90 ? 6.887 31.281 4.227 1 96.75 90 ALA A N 1
ATOM 680 C CA . ALA A 1 90 ? 7.973 32.25 4.176 1 96.75 90 ALA A CA 1
ATOM 681 C C . ALA A 1 90 ? 9.312 31.562 3.936 1 96.75 90 ALA A C 1
ATOM 683 O O . ALA A 1 90 ? 10.203 32.125 3.301 1 96.75 90 ALA A O 1
ATOM 684 N N . LEU A 1 91 ? 9.375 30.359 4.43 1 97.06 91 LEU A N 1
ATOM 685 C CA . LEU A 1 91 ? 10.617 29.609 4.324 1 97.06 91 LEU A CA 1
ATOM 686 C C . LEU A 1 91 ? 10.672 28.812 3.027 1 97.06 91 LEU A C 1
ATOM 688 O O . LEU A 1 91 ? 11.617 28.062 2.793 1 97.06 91 LEU A O 1
ATOM 692 N N . GLY A 1 92 ? 9.625 28.922 2.188 1 97.56 92 GLY A N 1
ATOM 693 C CA . GLY A 1 92 ? 9.602 28.281 0.88 1 97.56 92 GLY A CA 1
ATOM 694 C C . GLY A 1 92 ? 9.141 26.844 0.928 1 97.56 92 GLY A C 1
ATOM 695 O O . GLY A 1 92 ? 9.383 26.078 -0.008 1 97.56 92 GLY A O 1
ATOM 696 N N . CYS A 1 93 ? 8.57 26.453 2.031 1 97.62 93 CYS A N 1
ATOM 697 C CA . CYS A 1 93 ? 8.055 25.094 2.166 1 97.62 93 CYS A CA 1
ATOM 698 C C . CYS A 1 93 ? 6.715 24.953 1.463 1 97.62 93 CYS A C 1
ATOM 700 O O . CYS A 1 93 ? 6.043 25.953 1.183 1 97.62 93 CYS A O 1
ATOM 702 N N . SER A 1 94 ? 6.344 23.703 1.125 1 96.81 94 SER A N 1
ATOM 703 C CA . SER A 1 94 ? 5.055 23.375 0.527 1 96.81 94 SER A CA 1
ATOM 704 C C . SER A 1 94 ? 4.344 22.266 1.31 1 96.81 94 SER A C 1
ATOM 706 O O . SER A 1 94 ? 4.992 21.422 1.926 1 96.81 94 SER A O 1
ATOM 708 N N . PHE A 1 95 ? 3.033 22.266 1.21 1 95.44 95 PHE A N 1
ATOM 709 C CA . PHE A 1 95 ? 2.219 21.375 2.025 1 95.44 95 PHE A CA 1
ATOM 710 C C . PHE A 1 95 ? 1.973 20.062 1.304 1 95.44 95 PHE A C 1
ATOM 712 O O . PHE A 1 95 ? 1.617 20.047 0.124 1 95.44 95 PHE A O 1
ATOM 719 N N . ASP A 1 96 ? 2.258 19.016 2.01 1 96.44 96 ASP A N 1
ATOM 720 C CA . ASP A 1 96 ? 1.916 17.656 1.562 1 96.44 96 ASP A CA 1
ATOM 721 C C . ASP A 1 96 ? 0.69 17.125 2.301 1 96.44 96 ASP A C 1
ATOM 723 O O . ASP A 1 96 ? 0.787 16.719 3.459 1 96.44 96 ASP A O 1
ATOM 727 N N . ARG A 1 97 ? -0.381 17.078 1.587 1 94.06 97 ARG A N 1
ATOM 728 C CA . ARG A 1 97 ? -1.644 16.672 2.201 1 94.06 97 ARG A CA 1
ATOM 729 C C . ARG A 1 97 ? -1.649 15.188 2.531 1 94.06 97 ARG A C 1
ATOM 731 O O . ARG A 1 97 ? -2.291 14.758 3.494 1 94.06 97 ARG A O 1
ATOM 738 N N . LEU A 1 98 ? -0.911 14.461 1.871 1 97.31 98 LEU A N 1
ATOM 739 C CA . LEU A 1 98 ? -0.862 13.016 2.098 1 97.31 98 LEU A CA 1
ATOM 740 C C . LEU A 1 98 ? -0.269 12.703 3.465 1 97.31 98 LEU A C 1
ATOM 742 O O . LEU A 1 98 ? -0.734 11.789 4.152 1 97.31 98 LEU A O 1
ATOM 746 N N . THR A 1 99 ? 0.778 13.484 3.83 1 97.25 99 THR A N 1
ATOM 747 C CA . THR A 1 99 ? 1.444 13.211 5.102 1 97.25 99 THR A CA 1
ATOM 748 C C . THR A 1 99 ? 1.084 14.273 6.137 1 97.25 99 THR A C 1
ATOM 750 O O . THR A 1 99 ? 1.597 14.25 7.258 1 97.25 99 THR A O 1
ATOM 753 N N . TRP A 1 100 ? 0.272 15.219 5.785 1 95.19 100 TRP A N 1
ATOM 754 C CA . TRP A 1 100 ? -0.096 16.328 6.66 1 95.19 100 TRP A CA 1
ATOM 755 C C . TRP A 1 100 ? 1.145 17 7.242 1 95.19 100 TRP A C 1
ATOM 757 O O . TRP A 1 100 ? 1.249 17.172 8.461 1 95.19 100 TRP A O 1
ATOM 767 N N . SER A 1 101 ? 1.954 17.422 6.266 1 96.12 101 SER A N 1
ATOM 768 C CA . SER A 1 101 ? 3.25 17.969 6.652 1 96.12 101 SER A CA 1
ATOM 769 C C . SER A 1 101 ? 3.699 19.062 5.688 1 96.12 101 SER A C 1
ATOM 771 O O . SER A 1 101 ? 3.402 19.016 4.492 1 96.12 101 SER A O 1
ATOM 773 N N . TRP A 1 102 ? 4.414 20 6.289 1 96.5 102 TRP A N 1
ATOM 774 C CA . TRP A 1 102 ? 5.16 20.953 5.465 1 96.5 102 TRP A CA 1
ATOM 775 C C . TRP A 1 102 ? 6.527 20.391 5.094 1 96.5 102 TRP A C 1
ATOM 777 O O . TRP A 1 102 ? 7.258 19.891 5.957 1 96.5 102 TRP A O 1
ATOM 787 N N . TYR A 1 103 ? 6.824 20.484 3.68 1 97.88 103 TYR A N 1
ATOM 788 C CA . TYR A 1 103 ? 8.109 19.984 3.186 1 97.88 103 TYR A CA 1
ATOM 789 C C . TYR A 1 103 ? 9.008 21.141 2.77 1 97.88 103 TYR A C 1
ATOM 791 O O . TYR A 1 103 ? 8.562 22.078 2.082 1 97.88 103 TYR A O 1
ATOM 799 N N . PRO A 1 104 ? 10.32 21.016 3.18 1 98 104 PRO A N 1
ATOM 800 C CA . PRO A 1 104 ? 11.258 21.906 2.496 1 98 104 PRO A CA 1
ATOM 801 C C . PRO A 1 104 ? 11.227 21.75 0.978 1 98 104 PRO A C 1
ATOM 803 O O . PRO A 1 104 ? 10.867 20.688 0.473 1 98 104 PRO A O 1
ATOM 806 N N . ALA A 1 105 ? 11.641 22.766 0.261 1 97.38 105 ALA A N 1
ATOM 807 C CA . ALA A 1 105 ? 11.516 22.828 -1.193 1 97.38 105 ALA A CA 1
ATOM 808 C C . ALA A 1 105 ? 12.266 21.688 -1.863 1 97.38 105 ALA A C 1
ATOM 810 O O . ALA A 1 105 ? 11.875 21.219 -2.934 1 97.38 105 ALA A O 1
ATOM 811 N N . HIS A 1 106 ? 13.289 21.156 -1.244 1 96.56 106 HIS A N 1
ATOM 812 C CA . HIS A 1 106 ? 14.141 20.156 -1.878 1 96.56 106 HIS A CA 1
ATOM 813 C C . HIS A 1 106 ? 13.602 18.75 -1.639 1 96.56 106 HIS A C 1
ATOM 815 O O . HIS A 1 106 ? 14.109 17.781 -2.213 1 96.56 106 HIS A O 1
ATOM 821 N N . CYS A 1 107 ? 12.578 18.594 -0.819 1 97.69 107 CYS A N 1
ATOM 822 C CA . CYS A 1 107 ? 11.984 17.281 -0.562 1 97.69 107 CYS A CA 1
ATOM 823 C C . CYS A 1 107 ? 10.867 16.984 -1.554 1 97.69 107 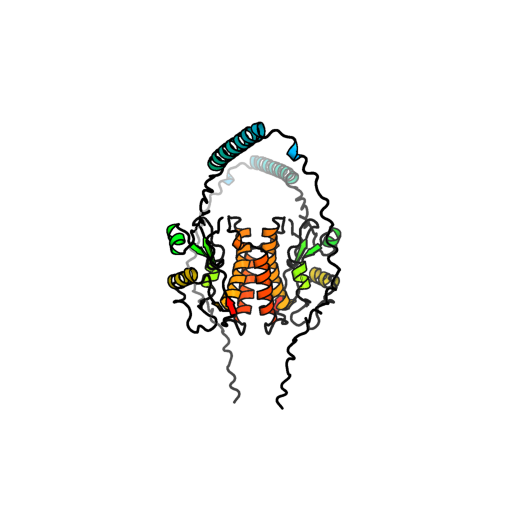CYS A C 1
ATOM 825 O O . CYS A 1 107 ? 9.922 17.75 -1.678 1 97.69 107 CYS A O 1
ATOM 827 N N . PRO A 1 108 ? 10.914 15.875 -2.189 1 97.75 108 PRO A N 1
ATOM 828 C CA . PRO A 1 108 ? 9.875 15.539 -3.168 1 97.75 108 PRO A CA 1
ATOM 829 C C . PRO A 1 108 ? 8.57 15.102 -2.512 1 97.75 108 PRO A C 1
ATOM 831 O O . PRO A 1 108 ? 8.586 14.562 -1.4 1 97.75 108 PRO A O 1
ATOM 834 N N . HIS A 1 109 ? 7.484 15.375 -3.229 1 98.06 109 HIS A N 1
ATOM 835 C CA . HIS A 1 109 ? 6.168 14.859 -2.869 1 98.06 109 HIS A CA 1
ATOM 836 C C . HIS A 1 109 ? 5.852 13.578 -3.633 1 98.06 109 HIS A C 1
ATOM 838 O O . HIS A 1 109 ? 5.629 13.609 -4.848 1 98.06 109 HIS A O 1
ATOM 844 N N . TYR A 1 110 ? 5.816 12.492 -2.906 1 98.44 110 TYR A N 1
ATOM 845 C CA . TYR A 1 110 ? 5.477 11.227 -3.545 1 98.44 110 TYR A CA 1
ATOM 846 C C . TYR A 1 110 ? 3.98 10.953 -3.453 1 98.44 110 TYR A C 1
ATOM 848 O O . TYR A 1 110 ? 3.416 10.906 -2.357 1 98.44 110 TYR A O 1
ATOM 856 N N . THR A 1 111 ? 3.279 10.734 -4.551 1 98.56 111 THR A N 1
ATOM 857 C CA . THR A 1 111 ? 1.9 10.32 -4.785 1 98.56 111 THR A CA 1
ATOM 858 C C . THR A 1 111 ? 0.923 11.367 -4.246 1 98.56 111 THR A C 1
ATOM 860 O O . THR A 1 111 ? -0.29 11.148 -4.254 1 98.56 111 THR A O 1
ATOM 863 N N . GLU A 1 112 ? 1.389 12.477 -3.752 1 98 112 GLU A N 1
ATOM 864 C CA . GLU A 1 112 ? 0.52 13.516 -3.199 1 98 112 GLU A CA 1
ATOM 865 C C . GLU A 1 112 ? -0.44 14.055 -4.258 1 98 112 GLU A C 1
ATOM 867 O O . GLU A 1 112 ? -1.62 14.273 -3.977 1 98 112 GLU A O 1
ATOM 872 N N . ASP A 1 113 ? 0.062 14.25 -5.441 1 97.12 113 ASP A N 1
ATOM 873 C CA . ASP A 1 113 ? -0.785 14.719 -6.531 1 97.12 113 ASP A CA 1
ATOM 874 C C . ASP A 1 113 ? -1.871 13.703 -6.867 1 97.12 113 ASP A C 1
ATOM 876 O O . ASP A 1 113 ? -3.029 14.07 -7.082 1 97.12 113 ASP A O 1
ATOM 880 N N . LEU A 1 114 ? -1.494 12.453 -6.898 1 97.88 114 LEU A N 1
ATOM 881 C CA . LEU A 1 114 ? -2.463 11.398 -7.168 1 97.88 114 LEU A CA 1
ATOM 882 C C . LEU A 1 114 ? -3.545 11.367 -6.09 1 97.88 114 LEU A C 1
ATOM 884 O O . LEU A 1 114 ? -4.73 11.25 -6.402 1 97.88 114 LEU A O 1
ATOM 888 N N . PHE A 1 115 ? -3.129 11.516 -4.867 1 97.81 115 PHE A N 1
ATOM 889 C CA . PHE A 1 115 ? -4.066 11.57 -3.754 1 97.81 115 PHE A CA 1
ATOM 890 C C . PHE A 1 115 ? -5.012 12.758 -3.902 1 97.81 115 PHE A C 1
ATOM 892 O O . PHE A 1 115 ? -6.23 12.602 -3.826 1 97.81 115 PHE A O 1
ATOM 899 N N . ARG A 1 116 ? -4.453 13.852 -4.164 1 94.5 116 ARG A N 1
ATOM 900 C CA . ARG A 1 116 ? -5.23 15.086 -4.254 1 94.5 116 ARG A CA 1
ATOM 901 C C . ARG A 1 116 ? -6.27 14.992 -5.363 1 94.5 116 ARG A C 1
ATOM 903 O O . ARG A 1 116 ? -7.379 15.516 -5.223 1 94.5 116 ARG A O 1
ATOM 910 N N . LEU A 1 117 ? -5.992 14.328 -6.355 1 94.88 117 LEU A N 1
ATOM 911 C CA . LEU A 1 117 ? -6.848 14.297 -7.539 1 94.88 117 LEU A CA 1
ATOM 912 C C . LEU A 1 117 ? -7.832 13.141 -7.469 1 94.88 117 LEU A C 1
ATOM 914 O O . LEU A 1 117 ? -8.797 13.094 -8.234 1 94.88 117 LEU A O 1
ATOM 918 N N . ALA A 1 118 ? -7.676 12.273 -6.539 1 95.69 118 ALA A N 1
ATOM 919 C CA . ALA A 1 118 ? -8.461 11.039 -6.492 1 95.69 118 ALA A CA 1
ATOM 920 C C . ALA A 1 118 ? -9.906 11.328 -6.098 1 95.69 118 ALA A C 1
ATOM 922 O O . ALA A 1 118 ? -10.828 10.672 -6.586 1 95.69 118 ALA A O 1
ATOM 923 N N . GLU A 1 119 ? -10.109 12.289 -5.234 1 93.44 119 GLU A N 1
ATOM 924 C CA . GLU A 1 119 ? -11.438 12.617 -4.719 1 93.44 119 GLU A CA 1
ATOM 925 C C . GLU A 1 119 ? -11.539 14.102 -4.375 1 93.44 119 GLU A C 1
ATOM 927 O O . GLU A 1 119 ? -10.547 14.727 -4.004 1 93.44 119 GLU A O 1
ATOM 932 N N . PRO A 1 120 ? -12.719 14.586 -4.496 1 92.69 120 PRO A N 1
ATOM 933 C CA . PRO A 1 120 ? -12.953 15.914 -3.924 1 92.69 120 PRO A CA 1
ATOM 934 C C . PRO A 1 120 ? -13.156 15.875 -2.41 1 92.69 120 PRO A C 1
ATOM 936 O O . PRO A 1 120 ? -14.289 15.977 -1.931 1 92.69 120 PRO A O 1
ATOM 939 N N . TYR A 1 121 ? -12.078 15.867 -1.669 1 93.19 121 TYR A N 1
ATOM 940 C CA . TYR A 1 121 ? -12.102 15.672 -0.224 1 93.19 121 TYR A CA 1
ATOM 941 C C . TYR A 1 121 ? -12.773 16.844 0.475 1 93.19 121 TYR A C 1
ATOM 943 O O . TYR A 1 121 ? -12.617 18 0.065 1 93.19 121 TYR A O 1
ATOM 951 N N . LYS A 1 122 ? -13.469 16.531 1.517 1 91.94 122 LYS A N 1
ATOM 952 C CA . LYS A 1 122 ? -14.062 17.516 2.41 1 91.94 122 LYS A CA 1
ATOM 953 C C . LYS A 1 122 ? -13.461 17.422 3.811 1 91.94 122 LYS A C 1
ATOM 955 O O . LYS A 1 122 ? -13.234 16.328 4.316 1 91.94 122 LYS A O 1
ATOM 960 N N . TYR A 1 123 ? -13.266 18.562 4.344 1 93.06 123 TYR A N 1
ATOM 961 C CA . TYR A 1 123 ? -12.711 18.672 5.691 1 93.06 123 TYR A CA 1
ATOM 962 C C . TYR A 1 123 ? -13.68 19.391 6.621 1 93.06 123 TYR A C 1
ATOM 964 O O . TYR A 1 123 ? -14.32 20.375 6.223 1 93.06 123 TYR A O 1
ATOM 972 N N . TYR A 1 124 ? -13.734 18.844 7.852 1 92.12 124 TYR A N 1
ATOM 973 C CA . TYR A 1 124 ? -14.719 19.375 8.789 1 92.12 124 TYR A CA 1
ATOM 974 C C . TYR A 1 124 ? -14.062 19.75 10.109 1 92.12 124 TYR A C 1
ATOM 976 O O . TYR A 1 124 ? -13.133 19.078 10.562 1 92.12 124 TYR A O 1
ATOM 984 N N . GLU A 1 125 ? -14.586 20.719 10.688 1 88.88 125 GLU A N 1
ATOM 985 C CA . GLU A 1 125 ? -14.078 21.172 11.984 1 88.88 125 GLU A CA 1
ATOM 986 C C . GLU A 1 125 ? -14.414 20.172 13.086 1 88.88 125 GLU A C 1
ATOM 988 O O . GLU A 1 125 ? -13.602 19.938 13.984 1 88.88 125 GLU A O 1
ATOM 993 N N . THR A 1 126 ? -15.617 19.734 13.062 1 90.31 126 THR A N 1
ATOM 994 C CA . THR A 1 126 ? -16.078 18.766 14.062 1 90.31 126 THR A CA 1
ATOM 995 C C . THR A 1 126 ? -16.812 17.609 13.398 1 90.31 126 THR A C 1
ATOM 997 O O . THR A 1 126 ? -17.172 17.688 12.227 1 90.31 126 THR A O 1
ATOM 1000 N N . LEU A 1 127 ? -17 16.578 14.203 1 92.81 127 LEU A N 1
ATOM 1001 C CA . LEU A 1 127 ? -17.781 15.438 13.734 1 92.81 127 LEU A CA 1
ATOM 1002 C C . LEU A 1 127 ? -19.219 15.844 13.414 1 92.81 127 LEU A C 1
ATOM 1004 O O . LEU A 1 127 ? -19.828 15.297 12.5 1 92.81 127 LEU A O 1
ATOM 1008 N N . GLU A 1 128 ? -19.688 16.875 14.125 1 92.75 128 GLU A N 1
ATOM 1009 C CA . GLU A 1 128 ? -21.078 17.312 14 1 92.75 128 GLU A CA 1
ATOM 1010 C C . GLU A 1 128 ? -21.234 18.359 12.891 1 92.75 128 GLU A C 1
ATOM 1012 O O . GLU A 1 128 ? -22.344 18.656 12.461 1 92.75 128 GLU A O 1
ATOM 1017 N N . SER A 1 129 ? -20.109 18.844 12.398 1 91.06 129 SER A N 1
ATOM 1018 C CA . SER A 1 129 ? -20.172 19.875 11.367 1 91.06 129 SER A CA 1
ATOM 1019 C C . SER A 1 129 ? -20.891 19.375 10.125 1 91.06 129 SER A C 1
ATOM 1021 O O . SER A 1 129 ? -20.578 18.281 9.625 1 91.06 129 SER A O 1
ATOM 1023 N N . ILE A 1 130 ? -21.812 20.062 9.633 1 88.12 130 ILE A N 1
ATOM 1024 C CA . ILE A 1 130 ? -22.531 19.719 8.414 1 88.12 130 ILE A CA 1
ATOM 1025 C C . ILE A 1 130 ? -21.812 20.312 7.207 1 88.12 130 ILE A C 1
ATOM 1027 O O . ILE A 1 130 ? -21.594 19.625 6.203 1 88.12 130 ILE A O 1
ATOM 1031 N N . GLN A 1 131 ? -21.375 21.562 7.391 1 89.06 131 GLN A N 1
ATOM 1032 C CA . GLN A 1 131 ? -20.672 22.219 6.289 1 89.06 131 GLN A CA 1
ATOM 1033 C C . GLN A 1 131 ? -19.156 22 6.395 1 89.06 131 GLN A C 1
ATOM 1035 O O . GLN A 1 131 ? -18.578 22.188 7.465 1 89.06 131 GLN A O 1
ATOM 1040 N N . PRO A 1 132 ? -18.516 21.594 5.324 1 91.12 132 PRO A N 1
ATOM 1041 C CA . PRO A 1 132 ? -17.062 21.469 5.328 1 91.12 132 PRO A CA 1
ATOM 1042 C C . PRO A 1 132 ? -16.359 22.812 5.438 1 91.12 132 PRO A C 1
ATOM 1044 O O . PRO A 1 132 ? -16.969 23.859 5.203 1 91.12 132 PRO A O 1
ATOM 1047 N N . ILE A 1 133 ? -15.039 22.531 5.836 1 83.56 133 ILE A N 1
ATOM 1048 C CA . ILE A 1 133 ? -14.156 23.703 5.855 1 83.56 133 ILE A CA 1
ATOM 1049 C C . ILE A 1 133 ? -13.852 24.141 4.426 1 83.56 133 ILE A C 1
ATOM 1051 O O . ILE A 1 133 ? -13.398 23.344 3.604 1 83.56 133 ILE A O 1
ATOM 1055 N N . SER A 1 134 ? -13.945 25.125 3.98 1 68.44 134 SER A N 1
ATOM 1056 C CA . SER A 1 134 ? -13.547 25.875 2.789 1 68.44 134 SER A CA 1
ATOM 1057 C C . SER A 1 134 ? -14 25.156 1.518 1 68.44 134 SER A C 1
ATOM 1059 O O . SER A 1 134 ? -14.344 23.969 1.552 1 68.44 134 SER A O 1
ATOM 1061 N N . ASP A 1 135 ? -14 25.828 0.418 1 56.91 135 ASP A N 1
ATOM 1062 C CA . ASP A 1 135 ? -14.102 25.312 -0.946 1 56.91 135 ASP A CA 1
ATOM 1063 C C . ASP A 1 135 ? -12.938 24.375 -1.271 1 56.91 135 ASP A C 1
ATOM 1065 O O . ASP A 1 135 ? -11.781 24.703 -0.979 1 56.91 135 ASP A O 1
ATOM 1069 N N . PRO A 1 136 ? -13.219 23.062 -1.636 1 53.16 136 PRO A N 1
ATOM 1070 C CA . PRO A 1 136 ? -12.203 22.047 -1.884 1 53.16 136 PRO A CA 1
ATOM 1071 C C . PRO A 1 136 ? -11 22.578 -2.648 1 53.16 136 PRO A C 1
ATOM 1073 O O . PRO A 1 136 ? -9.906 22 -2.578 1 53.16 136 PRO A O 1
ATOM 1076 N N . ALA A 1 137 ? -11.266 23.75 -3.402 1 51.31 137 ALA A N 1
ATOM 1077 C CA . ALA A 1 137 ? -10.219 24.266 -4.285 1 51.31 137 ALA A CA 1
ATOM 1078 C C . ALA A 1 137 ? -9.297 25.219 -3.547 1 51.31 137 ALA A C 1
ATOM 1080 O O . ALA A 1 137 ? -8.219 25.562 -4.047 1 51.31 137 ALA A O 1
ATOM 1081 N N . ARG A 1 138 ? -9.664 25.578 -2.357 1 61.34 138 ARG A N 1
ATOM 1082 C CA . ARG A 1 138 ? -8.82 26.625 -1.775 1 61.34 138 ARG A CA 1
ATOM 1083 C C . ARG A 1 138 ? -8.195 26.141 -0.467 1 61.34 138 ARG A C 1
ATOM 1085 O O . ARG A 1 138 ? -8.906 25.906 0.514 1 61.34 138 ARG A O 1
ATOM 1092 N N . ASP A 1 139 ? -6.848 25.922 -0.389 1 73.56 139 ASP A N 1
ATOM 1093 C CA . ASP A 1 139 ? -6.035 25.469 0.738 1 73.56 139 ASP A CA 1
ATOM 1094 C C . ASP A 1 139 ? -5.996 26.531 1.838 1 73.56 139 ASP A C 1
ATOM 1096 O O . ASP A 1 139 ? -5.754 26.219 3.004 1 73.56 139 ASP A O 1
ATOM 1100 N N . GLU A 1 140 ? -6.355 27.766 1.536 1 76.19 140 GLU A N 1
ATOM 1101 C CA . GLU A 1 140 ? -6.188 28.859 2.488 1 76.19 140 GLU A CA 1
ATOM 1102 C C . GLU A 1 140 ? -7.074 28.672 3.715 1 76.19 140 GLU A C 1
ATOM 1104 O O . GLU A 1 140 ? -6.633 28.875 4.848 1 76.19 140 GLU A O 1
ATOM 1109 N N . ASP A 1 141 ? -8.273 28.297 3.477 1 77.81 141 ASP A N 1
ATOM 1110 C CA . ASP A 1 141 ? -9.172 28.094 4.609 1 77.81 141 ASP A CA 1
ATOM 1111 C C . ASP A 1 141 ? -8.742 26.891 5.445 1 77.81 141 ASP A C 1
ATOM 1113 O O . ASP A 1 141 ? -8.82 26.938 6.676 1 77.81 141 ASP A O 1
ATOM 1117 N N . LEU A 1 142 ? -8.32 25.938 4.82 1 85.19 142 LEU A N 1
ATOM 1118 C CA . LEU A 1 142 ? -7.828 24.75 5.527 1 85.19 142 LEU A CA 1
ATOM 1119 C C . LEU A 1 142 ? -6.637 25.109 6.41 1 85.19 142 LEU A C 1
ATOM 1121 O O . LEU A 1 142 ? -6.57 24.703 7.57 1 85.19 142 LEU A O 1
ATOM 1125 N N . PHE A 1 143 ? -5.777 25.969 5.93 1 87.62 143 PHE A N 1
ATOM 1126 C CA . PHE A 1 143 ? -4.543 26.297 6.633 1 87.62 143 PHE A CA 1
ATOM 1127 C C . PHE A 1 143 ? -4.844 27.109 7.891 1 87.62 143 PHE A C 1
ATOM 1129 O O . PHE A 1 143 ? -4.156 26.969 8.906 1 87.62 143 PHE A O 1
ATOM 1136 N N . LYS A 1 144 ? -5.789 27.969 7.77 1 80.25 144 LYS A N 1
ATOM 1137 C CA . LYS A 1 144 ? -6.195 28.719 8.953 1 80.25 144 LYS A CA 1
ATOM 1138 C C . LYS A 1 144 ? -6.625 27.781 10.078 1 80.25 144 LYS A C 1
ATOM 1140 O O . LYS A 1 144 ? -6.324 28.031 11.25 1 80.25 144 LYS A O 1
ATOM 1145 N N . PHE A 1 145 ? -7.219 26.766 9.703 1 81.56 145 PHE A N 1
ATOM 1146 C CA . PHE A 1 145 ? -7.734 25.828 10.695 1 81.56 145 PHE A CA 1
ATOM 1147 C C . PHE A 1 145 ? -6.617 24.938 11.234 1 81.56 145 PHE A C 1
ATOM 1149 O O . PHE A 1 145 ? -6.559 24.672 12.438 1 81.56 145 PHE A O 1
ATOM 1156 N N . ILE A 1 146 ? -5.766 24.547 10.43 1 82.69 146 ILE A N 1
ATOM 1157 C CA . ILE A 1 146 ? -4.734 23.609 10.836 1 82.69 146 ILE A CA 1
ATOM 1158 C C . ILE A 1 146 ? -3.754 24.297 11.789 1 82.69 146 ILE A C 1
ATOM 1160 O O . ILE A 1 146 ? -3.234 23.672 12.711 1 82.69 146 ILE A O 1
ATOM 1164 N N . ASP A 1 147 ? -3.564 25.562 11.672 1 84.62 147 ASP A N 1
ATOM 1165 C CA . ASP A 1 147 ? -2.693 26.297 12.578 1 84.62 147 ASP A CA 1
ATOM 1166 C C . ASP A 1 147 ? -3.312 26.406 13.969 1 84.62 147 ASP A C 1
ATOM 1168 O O . ASP A 1 147 ? -2.602 26.359 14.977 1 84.62 147 ASP A O 1
ATOM 1172 N N . LYS A 1 148 ? -4.539 26.453 13.977 1 77.19 148 LYS A N 1
ATOM 1173 C CA . LYS A 1 148 ? -5.23 26.688 15.234 1 77.19 148 LYS A CA 1
ATOM 1174 C C . LYS A 1 148 ? -5.543 25.359 15.938 1 77.19 148 LYS A C 1
ATOM 1176 O O . LYS A 1 148 ? -5.285 25.219 17.141 1 77.19 148 LYS A O 1
ATOM 1181 N N . GLN A 1 149 ? -6.09 24.375 15.172 1 73.62 149 GLN A N 1
ATOM 1182 C CA . GLN A 1 149 ? -6.684 23.188 15.781 1 73.62 149 GLN A CA 1
ATOM 1183 C C . GLN A 1 149 ? -5.809 21.969 15.547 1 73.62 149 GLN A C 1
ATOM 1185 O O . GLN A 1 149 ? -5.988 20.938 16.203 1 73.62 149 GLN A O 1
ATOM 1190 N N . GLY A 1 150 ? -4.844 22.078 14.711 1 79.12 150 GLY A N 1
ATOM 1191 C CA . GLY A 1 150 ? -3.938 20.969 14.469 1 79.12 150 GLY A CA 1
ATOM 1192 C C . GLY A 1 150 ? -4.43 20.016 13.391 1 79.12 150 GLY A C 1
ATOM 1193 O O . GLY A 1 150 ? -3.713 19.75 12.422 1 79.12 150 GLY A O 1
ATOM 1194 N N . GLY A 1 151 ? -5.801 19.516 13.562 1 86.69 151 GLY A N 1
ATOM 1195 C CA . GLY A 1 151 ? -6.34 18.547 12.617 1 86.69 151 GLY A CA 1
ATOM 1196 C C . GLY A 1 151 ? -7.793 18.812 12.266 1 86.69 151 GLY A C 1
ATOM 1197 O O . GLY A 1 151 ? -8.367 19.812 12.688 1 86.69 151 GLY A O 1
ATOM 1198 N N . VAL A 1 152 ? -8.266 17.969 11.297 1 91.75 152 VAL A N 1
ATOM 1199 C CA . VAL A 1 152 ? -9.641 18.109 10.812 1 91.75 152 VAL A CA 1
ATOM 1200 C C . VAL A 1 152 ? -10.297 16.719 10.742 1 91.75 152 VAL A C 1
ATOM 1202 O O . VAL A 1 152 ? -9.609 15.703 10.688 1 91.75 152 VAL A O 1
ATOM 1205 N N . TRP A 1 153 ? -11.633 16.797 10.852 1 93.69 153 TRP A N 1
ATOM 1206 C CA . TRP A 1 153 ? -12.406 15.57 10.625 1 93.69 153 TRP A CA 1
ATOM 1207 C C . TRP A 1 153 ? -12.555 15.297 9.133 1 93.69 153 TRP A C 1
ATOM 1209 O O . TRP A 1 153 ? -12.766 16.219 8.336 1 93.69 153 TRP A O 1
ATOM 1219 N N . VAL A 1 154 ? -12.453 14.008 8.836 1 94.94 154 VAL A N 1
ATOM 1220 C CA . VAL A 1 154 ? -12.492 13.641 7.422 1 94.94 154 VAL A CA 1
ATOM 1221 C C . VAL A 1 154 ? -13.461 12.477 7.219 1 94.94 154 VAL A C 1
ATOM 1223 O O . VAL A 1 154 ? -13.836 11.797 8.18 1 94.94 154 VAL A O 1
ATOM 1226 N N . GLU A 1 155 ? -13.82 12.328 5.992 1 96.25 155 GLU A N 1
ATOM 1227 C CA . GLU A 1 155 ? -14.656 11.195 5.602 1 96.25 155 GLU A CA 1
ATOM 1228 C C . GLU A 1 155 ? -13.828 9.93 5.406 1 96.25 155 GLU A C 1
ATOM 1230 O O . GLU A 1 155 ? -12.609 10.008 5.219 1 96.25 155 GLU A O 1
ATOM 1235 N N . LYS A 1 156 ? -14.523 8.789 5.379 1 97.38 156 LYS A N 1
ATOM 1236 C CA . LYS A 1 156 ? -13.875 7.504 5.121 1 97.38 156 LYS A CA 1
ATOM 1237 C C . LYS A 1 156 ? -13.117 7.527 3.799 1 97.38 156 LYS A C 1
ATOM 1239 O O . LYS A 1 156 ? -12.039 6.941 3.686 1 97.38 156 LYS A O 1
ATOM 1244 N N . ARG A 1 157 ? -13.641 8.234 2.844 1 97.31 157 ARG A N 1
ATOM 1245 C CA . ARG A 1 157 ? -13 8.289 1.533 1 97.31 157 ARG A CA 1
ATOM 1246 C C . ARG A 1 157 ? -11.609 8.914 1.627 1 97.31 157 ARG A C 1
ATOM 1248 O O . ARG A 1 157 ? -10.68 8.469 0.952 1 97.31 157 ARG A O 1
ATOM 1255 N N . GLU A 1 158 ? -11.492 9.938 2.428 1 96.5 158 GLU A N 1
ATOM 1256 C CA . GLU A 1 158 ? -10.188 10.57 2.609 1 96.5 158 GLU A CA 1
ATOM 1257 C C . GLU A 1 158 ? -9.203 9.609 3.279 1 96.5 158 GLU A C 1
ATOM 1259 O O . GLU A 1 158 ? -8.078 9.438 2.803 1 96.5 158 GLU A O 1
ATOM 1264 N N . HIS A 1 159 ? -9.617 8.945 4.312 1 97.88 159 HIS A N 1
ATOM 1265 C CA . HIS A 1 159 ? -8.75 8.039 5.047 1 97.88 159 HIS A CA 1
ATOM 1266 C C . HIS A 1 159 ? -8.344 6.848 4.18 1 97.88 159 HIS A C 1
ATOM 1268 O O . HIS A 1 159 ? -7.164 6.496 4.117 1 97.88 159 HIS A O 1
ATOM 1274 N N . ALA A 1 160 ? -9.312 6.312 3.512 1 98.44 160 ALA A N 1
ATOM 1275 C CA . ALA A 1 160 ? -9.031 5.141 2.686 1 98.44 160 ALA A CA 1
ATOM 1276 C C . ALA A 1 160 ? -8.078 5.492 1.544 1 98.44 160 ALA A C 1
ATOM 1278 O O . ALA A 1 160 ? -7.109 4.773 1.296 1 98.44 160 ALA A O 1
ATOM 1279 N N . THR A 1 161 ? -8.359 6.598 0.89 1 98.25 161 THR A N 1
ATOM 1280 C CA . THR A 1 161 ? -7.508 7 -0.221 1 98.25 161 THR A CA 1
ATOM 1281 C C . THR A 1 161 ? -6.141 7.449 0.286 1 98.25 161 THR A C 1
ATOM 1283 O O . THR A 1 161 ? -5.117 7.188 -0.352 1 98.25 161 THR A O 1
ATOM 1286 N N . HIS A 1 162 ? -6.121 8.094 1.406 1 98.12 162 HIS A N 1
ATOM 1287 C CA . HIS A 1 162 ? -4.863 8.43 2.064 1 98.12 162 HIS A CA 1
ATOM 1288 C C . HIS A 1 162 ? -4.004 7.188 2.273 1 98.12 162 HIS A C 1
ATOM 1290 O O . HIS A 1 162 ? -2.814 7.188 1.94 1 98.12 162 HIS A O 1
ATOM 1296 N N . CYS A 1 163 ? -4.602 6.172 2.758 1 98.75 163 CYS A N 1
ATOM 1297 C CA . CYS A 1 163 ? -3.891 4.922 3.018 1 98.75 163 CYS A CA 1
ATOM 1298 C C . CYS A 1 163 ? -3.355 4.32 1.724 1 98.75 163 CYS A C 1
ATOM 1300 O O . CYS A 1 163 ? -2.195 3.912 1.658 1 98.75 163 CYS A O 1
ATOM 1302 N N . LEU A 1 164 ? -4.191 4.316 0.706 1 98.88 164 LEU A N 1
ATOM 1303 C CA . LEU A 1 164 ? -3.785 3.713 -0.559 1 98.88 164 LEU A CA 1
ATOM 1304 C C . LEU A 1 164 ? -2.594 4.457 -1.156 1 98.88 164 LEU A C 1
ATOM 1306 O O . LEU A 1 164 ? -1.609 3.836 -1.562 1 98.88 164 LEU A O 1
ATOM 1310 N N . TYR A 1 165 ? -2.652 5.699 -1.146 1 98.88 165 TYR A N 1
ATOM 1311 C CA . TYR A 1 165 ? -1.61 6.457 -1.825 1 98.88 165 TYR A CA 1
ATOM 1312 C C . TYR A 1 165 ? -0.366 6.578 -0.953 1 98.88 165 TYR A C 1
ATOM 1314 O O . TYR A 1 165 ? 0.74 6.773 -1.462 1 98.88 165 TYR A O 1
ATOM 1322 N N . LEU A 1 166 ? -0.558 6.457 0.371 1 98.88 166 LEU A N 1
ATOM 1323 C CA . LEU A 1 166 ? 0.622 6.344 1.222 1 98.88 166 LEU A CA 1
ATOM 1324 C C . LEU A 1 166 ? 1.361 5.035 0.952 1 98.88 166 LEU A C 1
ATOM 1326 O O . LEU A 1 166 ? 2.592 5.02 0.884 1 98.88 166 LEU A O 1
ATOM 1330 N N . LEU A 1 167 ? 0.639 4.023 0.753 1 98.88 167 LEU A N 1
ATOM 1331 C CA . LEU A 1 167 ? 1.231 2.738 0.4 1 98.88 167 LEU A CA 1
ATOM 1332 C C . LEU A 1 167 ? 1.889 2.801 -0.975 1 98.88 167 LEU A C 1
ATOM 1334 O O . LEU A 1 167 ? 2.99 2.281 -1.166 1 98.88 167 LEU A O 1
ATOM 1338 N N . LEU A 1 168 ? 1.261 3.453 -1.913 1 98.88 168 LEU A N 1
ATOM 1339 C CA . LEU A 1 168 ? 1.839 3.59 -3.246 1 98.88 168 LEU A CA 1
ATOM 1340 C C . LEU A 1 168 ? 3.121 4.414 -3.197 1 98.88 168 LEU A C 1
ATOM 1342 O O . LEU A 1 168 ? 4.039 4.188 -3.988 1 98.88 168 LEU A O 1
ATOM 1346 N N . ALA A 1 169 ? 3.164 5.352 -2.299 1 98.88 169 ALA A N 1
ATOM 1347 C CA . ALA A 1 169 ? 4.352 6.191 -2.166 1 98.88 169 ALA A CA 1
ATOM 1348 C C . ALA A 1 169 ? 5.586 5.348 -1.867 1 98.88 169 ALA A C 1
ATOM 1350 O O . ALA A 1 169 ? 6.691 5.676 -2.309 1 98.88 169 ALA A O 1
ATOM 1351 N N . GLN A 1 170 ? 5.387 4.27 -1.104 1 98.5 170 GLN A N 1
ATOM 1352 C CA . GLN A 1 170 ? 6.516 3.381 -0.855 1 98.5 170 GLN A CA 1
ATOM 1353 C C . GLN A 1 170 ? 7.109 2.865 -2.164 1 98.5 170 GLN A C 1
ATOM 1355 O O . GLN A 1 170 ? 8.328 2.826 -2.324 1 98.5 170 GLN A O 1
ATOM 1360 N N . ALA A 1 171 ? 6.207 2.5 -3.068 1 98.44 171 ALA A N 1
ATOM 1361 C CA . ALA A 1 171 ? 6.629 1.977 -4.363 1 98.44 171 ALA A CA 1
ATOM 1362 C C . ALA A 1 171 ? 7.375 3.037 -5.168 1 98.44 171 ALA A C 1
ATOM 1364 O O . ALA A 1 171 ? 8.344 2.727 -5.867 1 98.44 171 ALA A O 1
ATOM 1365 N N . GLN A 1 172 ? 6.93 4.246 -5.062 1 98.25 172 GLN A N 1
ATOM 1366 C CA . GLN A 1 172 ? 7.621 5.312 -5.785 1 98.25 172 GLN A CA 1
ATOM 1367 C C . GLN A 1 172 ? 9.008 5.551 -5.207 1 98.25 172 GLN A C 1
ATOM 1369 O O . GLN A 1 172 ? 9.969 5.785 -5.953 1 98.25 172 GLN A O 1
ATOM 1374 N N . VAL A 1 173 ? 9.07 5.539 -3.916 1 97.94 173 VAL A N 1
ATOM 1375 C CA . VAL A 1 173 ? 10.375 5.719 -3.279 1 97.94 173 VAL A CA 1
ATOM 1376 C C . VAL A 1 173 ? 11.344 4.641 -3.77 1 97.94 173 VAL A C 1
ATOM 1378 O O . VAL A 1 173 ? 12.5 4.934 -4.082 1 97.94 173 VAL A O 1
ATOM 1381 N N . LEU A 1 174 ? 10.875 3.416 -3.83 1 97.38 174 LEU A N 1
ATOM 1382 C CA . LEU A 1 174 ? 11.719 2.307 -4.27 1 97.38 174 LEU A CA 1
ATOM 1383 C C . LEU A 1 174 ? 12.062 2.436 -5.75 1 97.38 174 LEU A C 1
ATOM 1385 O O . LEU A 1 174 ? 13.148 2.045 -6.176 1 97.38 174 LEU A O 1
ATOM 1389 N N . LYS A 1 175 ? 11.141 2.934 -6.523 1 97.12 175 LYS A N 1
ATOM 1390 C CA . LYS A 1 175 ? 11.336 3.084 -7.961 1 97.12 175 LYS A CA 1
ATOM 1391 C C . LYS A 1 175 ? 12.367 4.172 -8.266 1 97.12 175 LYS A C 1
ATOM 1393 O O . LYS A 1 175 ? 13.289 3.961 -9.055 1 97.12 175 LYS A O 1
ATOM 1398 N N . TYR A 1 176 ? 12.227 5.297 -7.582 1 95.81 176 TYR A N 1
ATOM 1399 C CA . TYR A 1 176 ? 13.023 6.465 -7.938 1 95.81 176 TYR A CA 1
ATOM 1400 C C . TYR A 1 176 ? 14.297 6.539 -7.094 1 95.81 176 TYR A C 1
ATOM 1402 O O . TYR A 1 176 ? 15.273 7.168 -7.496 1 95.81 176 TYR A O 1
ATOM 1410 N N . LYS A 1 177 ? 14.352 5.984 -5.992 1 92.44 177 LYS A N 1
ATOM 1411 C CA . LYS A 1 177 ? 15.508 5.879 -5.113 1 92.44 177 LYS A CA 1
ATOM 1412 C C . LYS A 1 177 ? 16.031 7.262 -4.734 1 92.44 177 LYS A C 1
ATOM 1414 O O . LYS A 1 177 ? 17.25 7.48 -4.695 1 92.44 177 LYS A O 1
ATOM 1419 N N . THR A 1 178 ? 15.078 8.227 -4.629 1 91.5 178 THR A N 1
ATOM 1420 C CA . THR A 1 178 ? 15.469 9.57 -4.219 1 91.5 178 THR A CA 1
ATOM 1421 C C . THR A 1 178 ? 15.141 9.805 -2.75 1 91.5 178 THR A C 1
ATOM 1423 O O . THR A 1 178 ? 14.555 8.945 -2.094 1 91.5 178 THR A O 1
ATOM 1426 N N . ARG A 1 179 ? 15.57 10.891 -2.252 1 95.56 179 ARG A N 1
ATOM 1427 C CA . ARG A 1 179 ? 15.336 11.242 -0.855 1 95.56 179 ARG A CA 1
ATOM 1428 C C . ARG A 1 179 ? 13.844 11.305 -0.551 1 95.56 179 ARG A C 1
ATOM 1430 O O . ARG A 1 179 ? 13.031 11.555 -1.445 1 95.56 179 ARG A O 1
ATOM 1437 N N . HIS A 1 180 ? 13.547 11.023 0.659 1 97.25 180 HIS A N 1
ATOM 1438 C CA . HIS A 1 180 ? 12.172 11.117 1.146 1 97.25 180 HIS A CA 1
ATOM 1439 C C . HIS A 1 180 ? 12.133 11.484 2.625 1 97.25 180 HIS A C 1
ATOM 1441 O O . HIS A 1 180 ? 13.133 11.32 3.334 1 97.25 180 HIS A O 1
ATOM 1447 N N . VAL A 1 181 ? 11.047 12.062 3.031 1 97.31 181 VAL A N 1
ATOM 1448 C CA . VAL A 1 181 ? 10.875 12.422 4.434 1 97.31 181 VAL A CA 1
ATOM 1449 C C . VAL A 1 181 ? 10.578 11.164 5.258 1 97.31 181 VAL A C 1
ATOM 1451 O O . VAL A 1 181 ? 9.914 10.25 4.781 1 97.31 181 VAL A O 1
ATOM 1454 N N . PRO A 1 182 ? 10.953 11.148 6.5 1 96.25 182 PRO A N 1
ATOM 1455 C CA . PRO A 1 182 ? 10.82 9.945 7.324 1 96.25 182 PRO A CA 1
ATOM 1456 C C . PRO A 1 182 ? 9.359 9.547 7.547 1 96.25 182 PRO A C 1
ATOM 1458 O O . PRO A 1 182 ? 9.031 8.359 7.527 1 96.25 182 PRO A O 1
ATOM 1461 N N . ILE A 1 183 ? 8.484 10.469 7.723 1 96.38 183 ILE A N 1
ATOM 1462 C CA . ILE A 1 183 ? 7.102 10.18 8.062 1 96.38 183 ILE A CA 1
ATOM 1463 C C . ILE A 1 183 ? 6.434 9.422 6.914 1 96.38 183 ILE A C 1
ATOM 1465 O O . ILE A 1 183 ? 5.457 8.695 7.125 1 96.38 183 ILE A O 1
ATOM 1469 N N . LEU A 1 184 ? 6.93 9.539 5.75 1 98.06 184 LEU A N 1
ATOM 1470 C CA . LEU A 1 184 ? 6.363 8.922 4.555 1 98.06 184 LEU A CA 1
ATOM 1471 C C . LEU A 1 184 ? 6.523 7.406 4.598 1 98.06 184 LEU A C 1
ATOM 1473 O O . LEU A 1 184 ? 5.707 6.676 4.035 1 98.06 184 LEU A O 1
ATOM 1477 N N . VAL A 1 185 ? 7.57 6.941 5.32 1 97.75 185 VAL A N 1
ATOM 1478 C CA . VAL A 1 185 ? 7.902 5.523 5.191 1 97.75 185 VAL A CA 1
ATOM 1479 C C . VAL A 1 185 ? 7.84 4.855 6.562 1 97.75 185 VAL A C 1
ATOM 1481 O O . VAL A 1 185 ? 8.445 3.803 6.777 1 97.75 185 VAL A O 1
ATOM 1484 N N . GLU A 1 186 ? 7.141 5.457 7.43 1 97.56 186 GLU A N 1
ATOM 1485 C CA . GLU A 1 186 ? 6.98 4.852 8.75 1 97.56 186 GLU A CA 1
ATOM 1486 C C . GLU A 1 186 ? 6.195 3.545 8.664 1 97.56 186 GLU A C 1
ATOM 1488 O O . GLU A 1 186 ? 5.016 3.549 8.305 1 97.56 186 GLU A O 1
ATOM 1493 N N . TYR A 1 187 ? 6.781 2.457 9.125 1 98.19 187 TYR A N 1
ATOM 1494 C CA . TYR A 1 187 ? 6.211 1.134 8.906 1 98.19 187 TYR A CA 1
ATOM 1495 C C . TYR A 1 187 ? 4.918 0.958 9.695 1 98.19 187 TYR A C 1
ATOM 1497 O O . TYR A 1 187 ? 3.959 0.358 9.195 1 98.19 187 TYR A O 1
ATOM 1505 N N . PHE A 1 188 ? 4.926 1.417 10.898 1 97.88 188 PHE A N 1
ATOM 1506 C CA . PHE A 1 188 ? 3.732 1.247 11.719 1 97.88 188 PHE A CA 1
ATOM 1507 C C . PHE A 1 188 ? 2.525 1.902 11.055 1 97.88 188 PHE A C 1
ATOM 1509 O O . PHE A 1 188 ? 1.414 1.372 11.117 1 97.88 188 PHE A O 1
ATOM 1516 N N . HIS A 1 189 ? 2.752 2.992 10.461 1 98.44 189 HIS A N 1
ATOM 1517 C CA . HIS A 1 189 ? 1.673 3.656 9.742 1 98.44 189 HIS A CA 1
ATOM 1518 C C . HIS A 1 189 ? 1.189 2.807 8.57 1 98.44 189 HIS A C 1
ATOM 1520 O O . HIS A 1 189 ? -0.016 2.699 8.328 1 98.44 189 HIS A O 1
ATOM 1526 N N . MET A 1 190 ? 2.064 2.186 7.879 1 98.75 190 MET A N 1
ATOM 1527 C CA . MET A 1 190 ? 1.697 1.314 6.766 1 98.75 190 MET A CA 1
ATOM 1528 C C . MET A 1 190 ? 0.883 0.121 7.254 1 98.75 190 MET A C 1
ATOM 1530 O O . MET A 1 190 ? -0.105 -0.261 6.625 1 98.75 190 MET A O 1
ATOM 1534 N N . GLU A 1 191 ? 1.27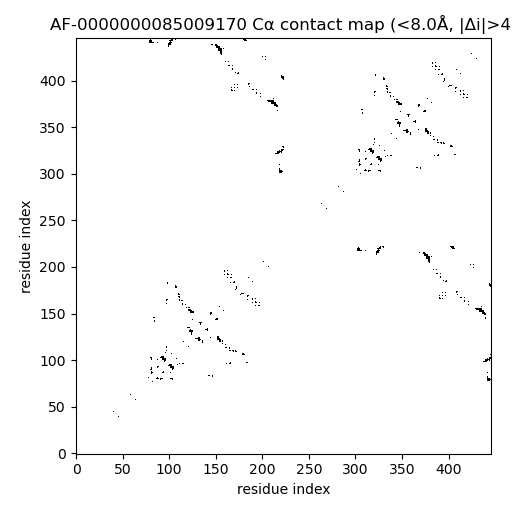9 -0.445 8.359 1 98.62 191 GLU A N 1
ATOM 1535 C CA . GLU A 1 191 ? 0.522 -1.549 8.938 1 98.62 191 GLU A CA 1
ATOM 1536 C C . GLU A 1 191 ? -0.885 -1.108 9.328 1 98.62 191 GLU A C 1
ATOM 1538 O O . GLU A 1 191 ? -1.857 -1.824 9.078 1 98.62 191 GLU A O 1
ATOM 1543 N N . HIS A 1 192 ? -0.939 0.022 9.945 1 98.38 192 HIS A N 1
ATOM 1544 C CA . HIS A 1 192 ? -2.246 0.583 10.266 1 98.38 192 HIS A CA 1
ATOM 1545 C C . HIS A 1 192 ? -3.119 0.7 9.023 1 98.38 192 HIS A C 1
ATOM 1547 O O . HIS A 1 192 ? -4.281 0.289 9.039 1 98.38 192 HIS A O 1
ATOM 1553 N N . CYS A 1 193 ? -2.586 1.253 7.961 1 98.69 193 CYS A N 1
ATOM 1554 C CA . CYS A 1 193 ? -3.324 1.442 6.715 1 98.69 193 CYS A CA 1
ATOM 1555 C C . CYS A 1 193 ? -3.82 0.11 6.168 1 98.69 193 CYS A C 1
ATOM 1557 O O . CYS A 1 193 ? -4.98 -0.009 5.77 1 98.69 193 CYS A O 1
ATOM 1559 N N . VAL A 1 194 ? -3.004 -0.875 6.199 1 98.88 194 VAL A N 1
ATOM 1560 C CA . VAL A 1 194 ?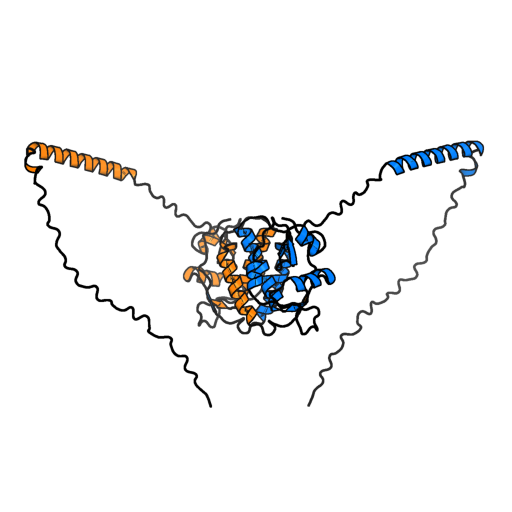 -3.379 -2.178 5.656 1 98.88 194 VAL A CA 1
ATOM 1561 C C . VAL A 1 194 ? -4.516 -2.775 6.484 1 98.88 194 VAL A C 1
ATOM 1563 O O . VAL A 1 194 ? -5.5 -3.271 5.93 1 98.88 194 VAL A O 1
ATOM 1566 N N . ASN A 1 195 ? -4.402 -2.713 7.742 1 98.44 195 ASN A N 1
ATOM 1567 C CA . ASN A 1 195 ? -5.453 -3.25 8.602 1 98.44 195 ASN A CA 1
ATOM 1568 C C . ASN A 1 195 ? -6.766 -2.488 8.422 1 98.44 195 ASN A C 1
ATOM 1570 O O . ASN A 1 195 ? -7.836 -3.094 8.359 1 98.44 195 ASN A O 1
ATOM 1574 N N . TYR A 1 196 ? -6.684 -1.215 8.352 1 98.38 196 TYR A N 1
ATOM 1575 C CA . TYR A 1 196 ? -7.855 -0.369 8.148 1 98.38 196 TYR A CA 1
ATOM 1576 C C . TYR A 1 196 ? -8.555 -0.704 6.84 1 98.38 196 TYR A C 1
ATOM 1578 O O . TYR A 1 196 ? -9.766 -0.91 6.809 1 98.38 196 TYR A O 1
ATOM 1586 N N . LEU A 1 197 ? -7.789 -0.811 5.789 1 98.56 197 LEU A N 1
ATOM 1587 C CA . LEU A 1 197 ? -8.344 -1.098 4.469 1 98.56 197 LEU A CA 1
ATOM 1588 C C . LEU A 1 197 ? -8.922 -2.51 4.418 1 98.56 197 LEU A C 1
ATOM 1590 O O . LEU A 1 197 ? -9.984 -2.729 3.834 1 98.56 197 LEU A O 1
ATOM 1594 N N . LEU A 1 198 ? -8.172 -3.414 5.031 1 98.38 198 LEU A N 1
ATOM 1595 C CA . LEU A 1 198 ? -8.625 -4.801 5.039 1 98.38 198 LEU A CA 1
ATOM 1596 C C . LEU A 1 198 ? -9.992 -4.922 5.699 1 98.38 198 LEU A C 1
ATOM 1598 O O . LEU A 1 198 ? -10.859 -5.648 5.211 1 98.38 198 LEU A O 1
ATOM 1602 N N . ASP A 1 199 ? -10.203 -4.199 6.707 1 97.19 199 ASP A N 1
ATOM 1603 C CA . ASP A 1 199 ? -11.477 -4.227 7.418 1 97.19 199 ASP A CA 1
ATOM 1604 C C . ASP A 1 199 ? -12.617 -3.744 6.52 1 97.19 199 ASP A C 1
ATOM 1606 O O . ASP A 1 199 ? -13.711 -4.305 6.543 1 97.19 199 ASP A O 1
ATOM 1610 N N . ILE A 1 200 ? -12.391 -2.76 5.781 1 97.06 200 ILE A N 1
ATOM 1611 C CA . ILE A 1 200 ? -13.398 -2.238 4.867 1 97.06 200 ILE A CA 1
ATOM 1612 C C . ILE A 1 200 ? -13.656 -3.248 3.752 1 97.06 200 ILE A C 1
ATOM 1614 O O . ILE A 1 200 ? -14.812 -3.547 3.432 1 97.06 200 ILE A O 1
ATOM 1618 N N . LEU A 1 201 ? -12.633 -3.785 3.215 1 97.62 201 LEU A N 1
ATOM 1619 C CA . LEU A 1 201 ? -12.719 -4.668 2.057 1 97.62 201 LEU A CA 1
ATOM 1620 C C . LEU A 1 201 ? -13.453 -5.953 2.406 1 97.62 201 LEU A C 1
ATOM 1622 O O . LEU A 1 201 ? -14.211 -6.48 1.591 1 97.62 201 LEU A O 1
ATOM 1626 N N . ARG A 1 202 ? -13.273 -6.418 3.576 1 97.19 202 ARG A N 1
ATOM 1627 C CA . ARG A 1 202 ? -13.898 -7.66 4.031 1 97.19 202 ARG A CA 1
ATOM 1628 C C . ARG A 1 202 ? -15.414 -7.539 4.051 1 97.19 202 ARG A C 1
ATOM 1630 O O . ARG A 1 202 ? -16.125 -8.547 4.035 1 97.19 202 ARG A O 1
ATOM 1637 N N . ARG A 1 203 ? -15.875 -6.359 4.023 1 95.56 203 ARG A N 1
ATOM 1638 C CA . ARG A 1 203 ? -17.312 -6.129 4.102 1 95.56 203 ARG A CA 1
ATOM 1639 C C . ARG A 1 203 ? -17.922 -6.016 2.711 1 95.56 203 ARG A C 1
ATOM 1641 O O . ARG A 1 203 ? -19.141 -5.867 2.574 1 95.56 203 ARG A O 1
ATOM 1648 N N . SER A 1 204 ? -17.109 -6.098 1.754 1 94.06 204 SER A N 1
ATOM 1649 C CA . SER A 1 204 ? -17.609 -6.02 0.387 1 94.06 204 SER A CA 1
ATOM 1650 C C . SER A 1 204 ? -18.531 -7.188 0.071 1 94.06 204 SER A C 1
ATOM 1652 O O . SER A 1 204 ? -18.266 -8.32 0.479 1 94.06 204 SER A O 1
ATOM 1654 N N . ASP A 1 205 ? -19.609 -6.965 -0.73 1 91.69 205 ASP A N 1
ATOM 1655 C CA . ASP A 1 205 ? -20.609 -7.969 -1.047 1 91.69 205 ASP A CA 1
ATOM 1656 C C . ASP A 1 205 ? -20.031 -9.086 -1.908 1 91.69 205 ASP A C 1
ATOM 1658 O O . ASP A 1 205 ? -20.5 -10.227 -1.858 1 91.69 205 ASP A O 1
ATOM 1662 N N . ASP A 1 206 ? -19.062 -8.836 -2.609 1 94.44 206 ASP A N 1
ATOM 1663 C CA . ASP A 1 206 ? -18.5 -9.805 -3.543 1 94.44 206 ASP A CA 1
ATOM 1664 C C . ASP A 1 206 ? -17.156 -10.344 -3.043 1 94.44 206 ASP A C 1
ATOM 1666 O O . ASP A 1 206 ? -16.344 -10.812 -3.832 1 94.44 206 ASP A O 1
ATOM 1670 N N . TRP A 1 207 ? -16.953 -10.297 -1.742 1 96.44 207 TRP A N 1
ATOM 1671 C CA . TRP A 1 207 ? -15.719 -10.695 -1.096 1 96.44 207 TRP A CA 1
ATOM 1672 C C . TRP A 1 207 ? -15.375 -12.148 -1.419 1 96.44 207 TRP A C 1
ATOM 1674 O O . TRP A 1 207 ? -14.203 -12.5 -1.573 1 96.44 207 TRP A O 1
ATOM 1684 N N . HIS A 1 208 ? -16.359 -12.992 -1.683 1 95.44 208 HIS A N 1
ATOM 1685 C CA . HIS A 1 208 ? -16.156 -14.422 -1.894 1 95.44 208 HIS A CA 1
ATOM 1686 C C . HIS A 1 208 ? -16.422 -14.812 -3.344 1 95.44 208 HIS A C 1
ATOM 1688 O O . HIS A 1 208 ? -16.406 -15.992 -3.691 1 95.44 208 HIS A O 1
ATOM 1694 N N . HIS A 1 209 ? -16.625 -13.797 -4.164 1 95.56 209 HIS A N 1
ATOM 1695 C CA . HIS A 1 209 ? -16.875 -14.078 -5.574 1 95.56 209 HIS A CA 1
ATOM 1696 C C . HIS A 1 209 ? -15.57 -14.289 -6.328 1 95.56 209 HIS A C 1
ATOM 1698 O O . HIS A 1 209 ? -14.609 -13.539 -6.145 1 95.56 209 HIS A O 1
ATOM 1704 N N . LYS A 1 210 ? -15.617 -15.305 -7.23 1 95.44 210 LYS A N 1
ATOM 1705 C CA . LYS A 1 210 ? -14.477 -15.539 -8.109 1 95.44 210 LYS A CA 1
ATOM 1706 C C . LYS A 1 210 ? -14.43 -14.516 -9.234 1 95.44 210 LYS A C 1
ATOM 1708 O O . LYS A 1 210 ? -15.422 -14.32 -9.945 1 95.44 210 LYS A O 1
ATOM 1713 N N . ASP A 1 211 ? -13.25 -13.875 -9.359 1 88.31 211 ASP A N 1
ATOM 1714 C CA . ASP A 1 211 ? -13.297 -12.875 -10.422 1 88.31 211 ASP A CA 1
ATOM 1715 C C . ASP A 1 211 ? -11.906 -12.617 -10.992 1 88.31 211 ASP A C 1
ATOM 1717 O O . ASP A 1 211 ? -11.719 -11.703 -11.805 1 88.31 211 ASP A O 1
ATOM 1721 N N . SER A 1 212 ? -10.93 -13.344 -10.508 1 95.25 212 SER A N 1
ATOM 1722 C CA . SER A 1 212 ? -9.57 -13.078 -10.984 1 95.25 212 SER A CA 1
ATOM 1723 C C . SER A 1 212 ? -8.805 -14.383 -11.211 1 95.25 212 SER A C 1
ATOM 1725 O O . SER A 1 212 ? -9.203 -15.438 -10.711 1 95.25 212 SER A O 1
ATOM 1727 N N . PHE A 1 213 ? -7.816 -14.234 -12.062 1 94.31 213 PHE A N 1
ATOM 1728 C CA . PHE A 1 213 ? -6.918 -15.336 -12.391 1 94.31 213 PHE A CA 1
ATOM 1729 C C . PHE A 1 213 ? -5.473 -14.961 -12.102 1 94.31 213 PHE A C 1
ATOM 1731 O O . PHE A 1 213 ? -5.043 -13.844 -12.406 1 94.31 213 PHE A O 1
ATOM 1738 N N . THR A 1 214 ? -4.777 -15.898 -11.43 1 93.69 214 THR A N 1
ATOM 1739 C CA . THR A 1 214 ? -3.391 -15.617 -11.078 1 93.69 214 THR A CA 1
ATOM 1740 C C . THR A 1 214 ? -2.492 -15.719 -12.312 1 93.69 214 THR A C 1
ATOM 1742 O O . THR A 1 214 ? -2.826 -16.406 -13.273 1 93.69 214 THR A O 1
ATOM 1745 N N . PRO A 1 215 ? -1.299 -15.047 -12.258 1 89.19 215 PRO A N 1
ATOM 1746 C CA . PRO A 1 215 ? -0.326 -15.25 -13.328 1 89.19 215 PRO A CA 1
ATOM 1747 C C . PRO A 1 215 ? 0.353 -16.625 -13.258 1 89.19 215 PRO A C 1
ATOM 1749 O O . PRO A 1 215 ? 0.231 -17.312 -12.25 1 89.19 215 PRO A O 1
ATOM 1752 N N . PRO A 1 216 ? 0.964 -16.891 -14.391 1 89.25 216 PRO A N 1
ATOM 1753 C CA . PRO A 1 216 ? 1.801 -18.094 -14.273 1 89.25 216 PRO A CA 1
ATOM 1754 C C . PRO A 1 216 ? 2.895 -17.953 -13.219 1 89.25 216 PRO A C 1
ATOM 1756 O O . PRO A 1 216 ? 3.363 -16.828 -12.961 1 89.25 216 PRO A O 1
ATOM 1759 N N . VAL A 1 217 ? 3.258 -19.094 -12.695 1 93.81 217 VAL A N 1
ATOM 1760 C CA . VAL A 1 217 ? 4.258 -19.109 -11.633 1 93.81 217 VAL A CA 1
ATOM 1761 C C . VAL A 1 217 ? 5.629 -18.766 -12.203 1 93.81 217 VAL A C 1
ATOM 1763 O O . VAL A 1 217 ? 6.016 -19.281 -13.258 1 93.81 217 VAL A O 1
ATOM 1766 N N . HIS A 1 218 ? 6.402 -17.984 -11.445 1 94.94 218 HIS A N 1
ATOM 1767 C CA . HIS A 1 218 ? 7.73 -17.578 -11.883 1 94.94 218 HIS A CA 1
ATOM 1768 C C . HIS A 1 218 ? 8.812 -18.438 -11.242 1 94.94 218 HIS A C 1
ATOM 1770 O O . HIS A 1 218 ? 8.734 -18.766 -10.055 1 94.94 218 HIS A O 1
ATOM 1776 N N . HIS A 1 219 ? 9.812 -18.812 -12.102 1 96 219 HIS A N 1
ATOM 1777 C CA . HIS A 1 219 ? 10.945 -19.609 -11.633 1 96 219 HIS A CA 1
ATOM 1778 C C . HIS A 1 219 ? 12.258 -18.859 -11.789 1 96 219 HIS A C 1
ATOM 1780 O O . HIS A 1 219 ? 13.32 -19.375 -11.445 1 96 219 HIS A O 1
ATOM 1786 N N . ASP A 1 220 ? 12.133 -17.609 -12.211 1 96.06 220 ASP A N 1
ATOM 1787 C CA . ASP A 1 220 ? 13.32 -16.891 -12.664 1 96.06 220 ASP A CA 1
ATOM 1788 C C . ASP A 1 220 ? 13.711 -15.789 -11.68 1 96.06 220 ASP A C 1
ATOM 1790 O O . ASP A 1 220 ? 14.57 -14.961 -11.969 1 96.06 220 ASP A O 1
ATOM 1794 N N . GLN A 1 221 ? 13.125 -15.812 -10.492 1 96.5 221 GLN A N 1
ATOM 1795 C CA . GLN A 1 221 ? 13.422 -14.75 -9.547 1 96.5 221 GLN A CA 1
ATOM 1796 C C . GLN A 1 221 ? 14.812 -14.914 -8.945 1 96.5 221 GLN A C 1
ATOM 1798 O O . GLN A 1 221 ? 15.266 -16.031 -8.727 1 96.5 221 GLN A O 1
ATOM 1803 N N . THR A 1 222 ? 15.461 -13.727 -8.766 1 95.38 222 THR A N 1
ATOM 1804 C CA . THR A 1 222 ? 16.75 -13.656 -8.086 1 95.38 222 THR A CA 1
ATOM 1805 C C . THR A 1 222 ? 16.812 -12.438 -7.172 1 95.38 222 THR A C 1
ATOM 1807 O O . THR A 1 222 ? 16.031 -11.5 -7.32 1 95.38 222 THR A O 1
ATOM 1810 N N . CYS A 1 223 ? 17.609 -12.625 -6.043 1 94.12 223 CYS A N 1
ATOM 1811 C CA . CYS A 1 223 ? 17.781 -11.438 -5.211 1 94.12 223 CYS A CA 1
ATOM 1812 C C . CYS A 1 223 ? 19.25 -11.242 -4.84 1 94.12 223 CYS A C 1
ATOM 1814 O O . CYS A 1 223 ? 20.047 -12.18 -4.91 1 94.12 223 CYS A O 1
ATOM 1816 N N . MET B 1 1 ? -45.156 -2.133 -14.203 1 23.77 1 MET B N 1
ATOM 1817 C CA . MET B 1 1 ? -44.875 -2.008 -15.633 1 23.77 1 MET B CA 1
ATOM 1818 C C . MET B 1 1 ? -43.375 -1.963 -15.898 1 23.77 1 MET B C 1
ATOM 1820 O O . MET B 1 1 ? -42.656 -1.157 -15.305 1 23.77 1 MET B O 1
ATOM 1824 N N . SER B 1 2 ? -42.719 -3.08 -16.391 1 24.62 2 SER B N 1
ATOM 1825 C CA . SER B 1 2 ? -41.406 -3.717 -16.328 1 24.62 2 SER B CA 1
ATOM 1826 C C . SER B 1 2 ? -40.406 -3.088 -17.312 1 24.62 2 SER B C 1
ATOM 1828 O O . SER B 1 2 ? -40.219 -3.607 -18.422 1 24.62 2 SER B O 1
ATOM 1830 N N . SER B 1 3 ? -40.344 -1.794 -17.375 1 25.23 3 SER B N 1
ATOM 1831 C CA . SER B 1 3 ? -39.875 -1.222 -18.641 1 25.23 3 SER B CA 1
ATOM 1832 C C . SER B 1 3 ? -38.406 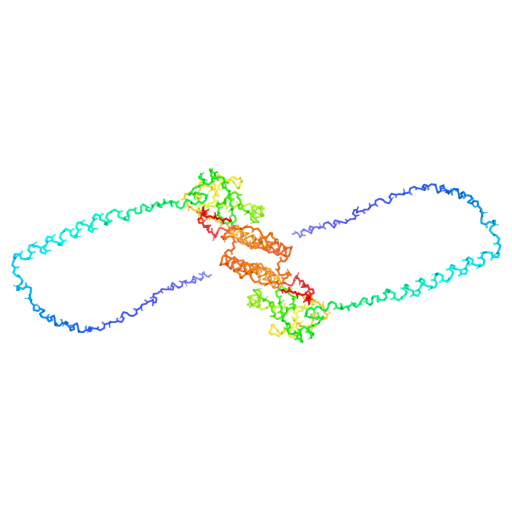-1.615 -18.922 1 25.23 3 SER B C 1
ATOM 1834 O O . SER B 1 3 ? -37.562 -1.54 -18.047 1 25.23 3 SER B O 1
ATOM 1836 N N . THR B 1 4 ? -38.125 -2.473 -19.891 1 24.75 4 THR B N 1
ATOM 1837 C CA . THR B 1 4 ? -37.062 -3.256 -20.547 1 24.75 4 THR B CA 1
ATOM 1838 C C . THR B 1 4 ? -36 -2.344 -21.125 1 24.75 4 THR B C 1
ATOM 1840 O O . THR B 1 4 ? -36.188 -1.715 -22.172 1 24.75 4 THR B O 1
ATOM 1843 N N . ARG B 1 5 ? -35.438 -1.455 -20.344 1 24.12 5 ARG B N 1
ATOM 1844 C CA . ARG B 1 5 ? -34.594 -0.448 -20.984 1 24.12 5 ARG B CA 1
ATOM 1845 C C . ARG B 1 5 ? -33.469 -1.101 -21.812 1 24.12 5 ARG B C 1
ATOM 1847 O O . ARG B 1 5 ? -32.719 -1.909 -21.297 1 24.12 5 ARG B O 1
ATOM 1854 N N . GLN B 1 6 ? -33.625 -1.313 -23.062 1 21.2 6 GLN B N 1
ATOM 1855 C CA . GLN B 1 6 ? -32.906 -1.972 -24.156 1 21.2 6 GLN B CA 1
ATOM 1856 C C . GLN B 1 6 ? -31.5 -1.373 -24.328 1 21.2 6 GLN B C 1
ATOM 1858 O O . GLN B 1 6 ? -31.359 -0.153 -24.422 1 21.2 6 GLN B O 1
ATOM 1863 N N . TYR B 1 7 ? -30.547 -1.83 -23.609 1 21.42 7 TYR B N 1
ATOM 1864 C CA . TYR B 1 7 ? -29.125 -1.504 -23.688 1 21.42 7 TYR B CA 1
ATOM 1865 C C . TYR B 1 7 ? -28.609 -1.595 -25.125 1 21.42 7 TYR B C 1
ATOM 1867 O O . TYR B 1 7 ? -28.797 -2.613 -25.797 1 21.42 7 TYR B O 1
ATOM 1875 N N . PHE B 1 8 ? -28.734 -0.528 -25.906 1 22.06 8 PHE B N 1
ATOM 1876 C CA . PHE B 1 8 ? -28.438 -0.485 -27.328 1 22.06 8 PHE B CA 1
ATOM 1877 C C . PHE B 1 8 ? -26.984 -0.883 -27.609 1 22.06 8 PHE B C 1
ATOM 1879 O O . PHE B 1 8 ? -26.094 -0.502 -26.859 1 22.06 8 PHE B O 1
ATOM 1886 N N . PRO B 1 9 ? -26.672 -2.082 -28.172 1 22.55 9 PRO B N 1
ATOM 1887 C CA . PRO B 1 9 ? -25.438 -2.762 -28.594 1 22.55 9 PRO B CA 1
ATOM 1888 C C . PRO B 1 9 ? -24.547 -1.881 -29.453 1 22.55 9 PRO B C 1
ATOM 1890 O O . PRO B 1 9 ? -25.031 -1.196 -30.359 1 22.55 9 PRO B O 1
ATOM 1893 N N . ILE B 1 10 ? -23.703 -1.084 -28.875 1 22.34 10 ILE B N 1
ATOM 1894 C CA . ILE B 1 10 ? -22.875 -0.159 -29.625 1 22.34 10 ILE B CA 1
ATOM 1895 C C . ILE B 1 10 ? -22.172 -0.9 -30.766 1 22.34 10 ILE B C 1
ATOM 1897 O O . ILE B 1 10 ? -21.297 -1.737 -30.531 1 22.34 10 ILE B O 1
ATOM 1901 N N . ARG B 1 11 ? -22.969 -1.502 -31.688 1 21.02 11 ARG B N 1
ATOM 1902 C CA . ARG B 1 11 ? -22.609 -2.287 -32.844 1 21.02 11 ARG B CA 1
ATOM 1903 C C . ARG B 1 11 ? -21.391 -1.688 -33.562 1 21.02 11 ARG B C 1
ATOM 1905 O O . ARG B 1 11 ? -20.734 -0.789 -33.031 1 21.02 11 ARG B O 1
ATOM 1912 N N . ASP B 1 12 ? -21.516 -1.387 -34.906 1 21.02 12 ASP B N 1
ATOM 1913 C CA . ASP B 1 12 ? -21.016 -1.8 -36.219 1 21.02 12 ASP B CA 1
ATOM 1914 C C . ASP B 1 12 ? -20 -0.792 -36.75 1 21.02 12 ASP B C 1
ATOM 1916 O O . ASP B 1 12 ? -19.609 -0.874 -37.938 1 21.02 12 ASP B O 1
ATOM 1920 N N . TYR B 1 13 ? -19.688 0.266 -36.031 1 21.78 13 TYR B N 1
ATOM 1921 C CA . TYR B 1 13 ? -19.516 1.409 -36.938 1 21.78 13 TYR B CA 1
ATOM 1922 C C . TYR B 1 13 ? -18.266 1.244 -37.781 1 21.78 13 TYR B C 1
ATOM 1924 O O . TYR B 1 13 ? -17.906 2.152 -38.531 1 21.78 13 TYR B O 1
ATOM 1932 N N . PHE B 1 14 ? -17.312 0.411 -37.312 1 22.34 14 PHE B N 1
ATOM 1933 C CA . PHE B 1 14 ? -16.016 0.753 -37.875 1 22.34 14 PHE B CA 1
ATOM 1934 C C . PHE B 1 14 ? -16 0.469 -39.375 1 22.34 14 PHE B C 1
ATOM 1936 O O . PHE B 1 14 ? -15.555 -0.598 -39.812 1 22.34 14 PHE B O 1
ATOM 1943 N N . SER B 1 15 ? -17.125 0.571 -40.031 1 21.91 15 SER B N 1
ATOM 1944 C CA . SER B 1 15 ? -17.031 0.166 -41.438 1 21.91 15 SER B CA 1
ATOM 1945 C C . SER B 1 15 ? -15.984 0.98 -42.188 1 21.91 15 SER B C 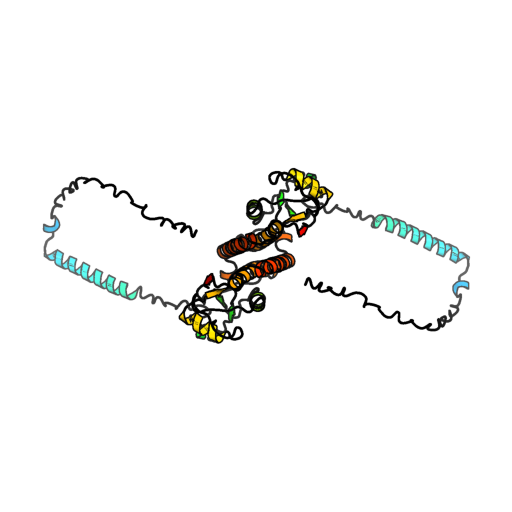1
ATOM 1947 O O . SER B 1 15 ? -16.156 2.184 -42.375 1 21.91 15 SER B O 1
ATOM 1949 N N . ALA B 1 16 ? -14.672 0.767 -41.844 1 23.53 16 ALA B N 1
ATOM 1950 C CA . ALA B 1 16 ? -13.586 1.469 -42.5 1 23.53 16 ALA B CA 1
ATOM 1951 C C . ALA B 1 16 ? -13.789 1.467 -44.031 1 23.53 16 ALA B C 1
ATOM 1953 O O . ALA B 1 16 ? -14.148 0.441 -44.594 1 23.53 16 ALA B O 1
ATOM 1954 N N . PRO B 1 17 ? -14.219 2.541 -44.594 1 23.77 17 PRO B N 1
ATOM 1955 C CA . PRO B 1 17 ? -14.547 2.641 -46 1 23.77 17 PRO B CA 1
ATOM 1956 C C . PRO B 1 17 ? -13.445 2.104 -46.906 1 23.77 17 PRO B C 1
ATOM 1958 O O . PRO B 1 17 ? -12.266 2.119 -46.531 1 23.77 17 PRO B O 1
ATOM 1961 N N . SER B 1 18 ? -13.625 0.933 -47.5 1 24.66 18 SER B N 1
ATOM 1962 C CA . SER B 1 18 ? -12.82 0.263 -48.5 1 24.66 18 SER B CA 1
ATOM 1963 C C . SER B 1 18 ? -12.383 1.236 -49.594 1 24.66 18 SER B C 1
ATOM 1965 O O . SER B 1 18 ? -13.195 1.646 -50.438 1 24.66 18 SER B O 1
ATOM 1967 N N . GLN B 1 19 ? -11.805 2.369 -49.156 1 22.38 19 GLN B N 1
ATOM 1968 C CA . GLN B 1 19 ? -11.477 3.232 -50.281 1 22.38 19 GLN B CA 1
ATOM 1969 C C . GLN B 1 19 ? -10.758 2.449 -51.406 1 22.38 19 GLN B C 1
ATOM 1971 O O . GLN B 1 19 ? -9.906 1.607 -51.094 1 22.38 19 GLN B O 1
ATOM 1976 N N . ARG B 1 20 ? -11.484 2.268 -52.531 1 24.88 20 ARG B N 1
ATOM 1977 C CA . ARG B 1 20 ? -11.109 1.708 -53.812 1 24.88 20 ARG B CA 1
ATOM 1978 C C . ARG B 1 20 ? -9.789 2.295 -54.312 1 24.88 20 ARG B C 1
ATOM 1980 O O . ARG B 1 20 ? -9.672 3.508 -54.5 1 24.88 20 ARG B O 1
ATOM 1987 N N . LEU B 1 21 ? -8.648 1.886 -53.688 1 26.36 21 LEU B N 1
ATOM 1988 C CA . LEU B 1 21 ? -7.32 2.24 -54.188 1 26.36 21 LEU B CA 1
ATOM 1989 C C . LEU B 1 21 ? -7.246 2.098 -55.688 1 26.36 21 LEU B C 1
ATOM 1991 O O . LEU B 1 21 ? -7.578 1.044 -56.25 1 26.36 21 LEU B O 1
ATOM 1995 N N . GLY B 1 22 ? -7.523 3.195 -56.375 1 22.75 22 GLY B N 1
ATOM 1996 C CA . GLY B 1 22 ? -7.516 3.336 -57.812 1 22.75 22 GLY B CA 1
ATOM 1997 C C . GLY B 1 22 ? -6.324 2.672 -58.469 1 22.75 22 GLY B C 1
ATOM 1998 O O . GLY B 1 22 ? -5.316 2.402 -57.812 1 22.75 22 GLY B O 1
ATOM 1999 N N . ASP B 1 23 ? -6.465 2.049 -59.625 1 28.09 23 ASP B N 1
ATOM 2000 C CA . ASP B 1 23 ? -5.73 1.258 -60.594 1 28.09 23 ASP B CA 1
ATOM 2001 C C . ASP B 1 23 ? -4.453 1.969 -61.031 1 28.09 23 ASP B C 1
ATOM 2003 O O . ASP B 1 23 ? -4.504 2.953 -61.781 1 28.09 23 ASP B O 1
ATOM 2007 N N . THR B 1 24 ? -3.732 2.627 -60.062 1 29.59 24 THR B N 1
ATOM 2008 C CA . THR B 1 24 ? -2.664 3.363 -60.75 1 29.59 24 THR B CA 1
ATOM 2009 C C . THR B 1 24 ? -1.88 2.445 -61.688 1 29.59 24 THR B C 1
ATOM 2011 O O . THR B 1 24 ? -1.68 1.268 -61.375 1 29.59 24 THR B O 1
ATOM 2014 N N . ASP B 1 25 ? -1.77 2.779 -62.938 1 27.22 25 ASP B N 1
ATOM 2015 C CA . ASP B 1 25 ? -1.167 2.258 -64.188 1 27.22 25 ASP B CA 1
ATOM 2016 C C . ASP B 1 25 ? 0.294 1.876 -63.938 1 27.22 25 ASP B C 1
ATOM 2018 O O . ASP B 1 25 ? 1.052 2.633 -63.344 1 27.22 25 ASP B O 1
ATOM 2022 N N . ASP B 1 26 ? 0.584 0.57 -63.812 1 31.25 26 ASP B N 1
ATOM 2023 C CA . ASP B 1 26 ? 1.792 -0.243 -63.688 1 31.25 26 ASP B CA 1
ATOM 2024 C C . ASP B 1 26 ? 2.826 0.177 -64.75 1 31.25 26 ASP B C 1
ATOM 2026 O O . ASP B 1 26 ? 2.729 -0.204 -65.938 1 31.25 26 ASP B O 1
ATOM 2030 N N . GLU B 1 27 ? 3.111 1.554 -64.938 1 30.75 27 GLU B N 1
ATOM 2031 C CA . GLU B 1 27 ? 4.09 1.771 -66 1 30.75 27 GLU B CA 1
ATOM 2032 C C . GLU B 1 27 ? 5.375 0.988 -65.688 1 30.75 27 GLU B C 1
ATOM 2034 O O . GLU B 1 27 ? 5.988 1.135 -64.625 1 30.75 27 GLU B O 1
ATOM 2039 N N . LYS B 1 28 ? 5.516 -0.172 -66.312 1 33 28 LYS B N 1
ATOM 2040 C CA . LYS B 1 28 ? 6.598 -1.152 -66.375 1 33 28 LYS B CA 1
ATOM 2041 C C . LYS B 1 28 ? 7.934 -0.484 -66.688 1 33 28 LYS B C 1
ATOM 2043 O O . LYS B 1 28 ? 8.062 0.237 -67.625 1 33 28 LYS B O 1
ATOM 2048 N N . PRO B 1 29 ? 8.758 -0.159 -65.562 1 32.12 29 PRO B N 1
ATOM 2049 C CA . PRO B 1 29 ? 10.062 0.451 -65.812 1 32.12 29 PRO B CA 1
ATOM 2050 C C . PRO B 1 29 ? 10.859 -0.3 -66.875 1 32.12 29 PRO B C 1
ATOM 2052 O O . PRO B 1 29 ? 10.82 -1.532 -66.938 1 32.12 29 PRO B O 1
ATOM 2055 N N . ARG B 1 30 ? 11.172 0.315 -68 1 28.83 30 ARG B N 1
ATOM 2056 C CA . ARG B 1 30 ? 11.922 -0.151 -69.125 1 28.83 30 ARG B CA 1
ATOM 2057 C C . ARG B 1 30 ? 13.305 -0.661 -68.75 1 28.83 30 ARG B C 1
ATOM 2059 O O . ARG B 1 30 ? 14.031 0.016 -68 1 28.83 30 ARG B O 1
ATOM 2066 N N . GLU B 1 31 ? 13.484 -2.01 -68.625 1 32.72 31 GLU B N 1
ATOM 2067 C CA . GLU B 1 31 ? 14.688 -2.789 -68.312 1 32.72 31 GLU B CA 1
ATOM 2068 C C . GLU B 1 31 ? 15.828 -2.391 -69.25 1 32.72 31 GLU B C 1
ATOM 2070 O O . GLU B 1 31 ? 15.695 -2.475 -70.5 1 32.72 31 GLU B O 1
ATOM 2075 N N . SER B 1 32 ? 16.562 -1.279 -69 1 32.97 32 SER B N 1
ATOM 2076 C CA . SER B 1 32 ? 17.672 -0.923 -69.812 1 32.97 32 SER B CA 1
ATOM 2077 C C . SER B 1 32 ? 18.656 -2.086 -70 1 32.97 32 SER B C 1
ATOM 2079 O O . SER B 1 32 ? 18.891 -2.834 -69 1 32.97 32 SER B O 1
ATOM 2081 N N . PRO B 1 33 ? 18.922 -2.562 -71.25 1 35.09 33 PRO B N 1
ATOM 2082 C CA . PRO B 1 33 ? 19.766 -3.701 -71.625 1 35.09 33 PRO B CA 1
ATOM 2083 C C . PRO B 1 33 ? 21.219 -3.529 -71.188 1 35.09 33 PRO B C 1
ATOM 2085 O O . PRO B 1 33 ? 21.812 -2.471 -71.375 1 35.09 33 PRO B O 1
ATOM 2088 N N . PHE B 1 34 ? 21.641 -3.842 -69.938 1 41.25 34 PHE B N 1
ATOM 2089 C CA . PHE B 1 34 ? 23.031 -3.799 -69.438 1 41.25 34 PHE B CA 1
ATOM 2090 C C . PHE B 1 34 ? 23.953 -4.531 -70.375 1 41.25 34 PHE B C 1
ATOM 2092 O O . PHE B 1 34 ? 23.672 -5.656 -70.812 1 41.25 34 PHE B O 1
ATOM 2099 N N . PRO B 1 35 ? 24.875 -3.795 -71.062 1 38.38 35 PRO B N 1
ATOM 2100 C CA . PRO B 1 35 ? 25.75 -4.348 -72.125 1 38.38 35 PRO B CA 1
ATOM 2101 C C . PRO B 1 35 ? 26.625 -5.488 -71.625 1 38.38 35 PRO B C 1
ATOM 2103 O O . PRO B 1 35 ? 26.984 -5.504 -70.438 1 38.38 35 PRO B O 1
ATOM 2106 N N . ARG B 1 36 ? 26.516 -6.723 -72.25 1 41.03 36 ARG B N 1
ATOM 2107 C CA . ARG B 1 36 ? 27.141 -8.016 -72 1 41.03 36 ARG B CA 1
ATOM 2108 C C . ARG B 1 36 ? 28.656 -7.922 -72.188 1 41.03 36 ARG B C 1
ATOM 2110 O O . ARG B 1 36 ? 29.172 -8.062 -73.312 1 41.03 36 ARG B O 1
ATOM 2117 N N . TYR B 1 37 ? 29.328 -6.992 -71.438 1 38.84 37 TYR B N 1
ATOM 2118 C CA . TYR B 1 37 ? 30.781 -6.832 -71.562 1 38.84 37 TYR B CA 1
ATOM 2119 C C . TYR B 1 37 ? 31.5 -8.133 -71.25 1 38.84 37 TYR B C 1
ATOM 2121 O O . TYR B 1 37 ? 32.75 -8.188 -71.312 1 38.84 37 TYR B O 1
ATOM 2129 N N . LEU B 1 38 ? 30.766 -9.164 -70.812 1 43.06 38 LEU B N 1
ATOM 2130 C CA . LEU B 1 38 ? 31.469 -10.344 -70.312 1 43.06 38 LEU B CA 1
ATOM 2131 C C . LEU B 1 38 ? 32.125 -11.102 -71.438 1 43.06 38 LEU B C 1
ATOM 2133 O O . LEU B 1 38 ? 32.781 -12.133 -71.25 1 43.06 38 LEU B O 1
ATOM 2137 N N . ASP B 1 39 ? 31.844 -10.656 -72.688 1 41.09 39 ASP B N 1
ATOM 2138 C CA . ASP B 1 39 ? 32.281 -11.523 -73.812 1 41.09 39 ASP B CA 1
ATOM 2139 C C . ASP B 1 39 ? 33.812 -11.516 -73.875 1 41.09 39 ASP B C 1
ATOM 2141 O O . ASP B 1 39 ? 34.406 -12.25 -74.688 1 41.09 39 ASP B O 1
ATOM 2145 N N . LEU B 1 40 ? 34.406 -10.469 -73.5 1 44.78 40 LEU B N 1
ATOM 2146 C CA . LEU B 1 40 ? 35.781 -10.383 -73.938 1 44.78 40 LEU B CA 1
ATOM 2147 C C . LEU B 1 40 ? 36.688 -11.312 -73.188 1 44.78 40 LEU B C 1
ATOM 2149 O O . LEU B 1 40 ? 37.906 -11.336 -73.375 1 44.78 40 LEU B O 1
ATOM 2153 N N . ILE B 1 41 ? 36.469 -11.758 -72.062 1 50.12 41 ILE B N 1
ATOM 2154 C CA . ILE B 1 41 ? 37.469 -12.461 -71.25 1 50.12 41 ILE B CA 1
ATOM 2155 C C . ILE B 1 41 ? 37.656 -13.883 -71.812 1 50.12 41 ILE B C 1
ATOM 2157 O O . ILE B 1 41 ? 36.656 -14.586 -72.062 1 50.12 41 ILE B O 1
ATOM 2161 N N . PRO B 1 42 ? 38.906 -14.289 -72.375 1 57.12 42 PRO B N 1
ATOM 2162 C CA . PRO B 1 42 ? 39.125 -15.594 -73 1 57.12 42 PRO B CA 1
ATOM 2163 C C . PRO B 1 42 ? 38.719 -16.766 -72.125 1 57.12 42 PRO B C 1
ATOM 2165 O O . PRO B 1 42 ? 38.688 -16.625 -70.875 1 57.12 42 PRO B O 1
ATOM 2168 N N . PRO B 1 43 ? 38.125 -17.844 -72.75 1 54.22 43 PRO B N 1
ATOM 2169 C CA . PRO B 1 43 ? 37.469 -18.984 -72.125 1 54.22 43 PRO B CA 1
ATOM 2170 C C . PRO B 1 43 ? 38.375 -19.672 -71.125 1 54.22 43 PRO B C 1
ATOM 2172 O O . PRO B 1 43 ? 37.875 -20.188 -70.062 1 54.22 43 PRO B O 1
ATOM 2175 N N . ALA B 1 44 ? 39.656 -19.781 -71.438 1 61.41 44 ALA B N 1
ATOM 2176 C CA . ALA B 1 44 ? 40.5 -20.594 -70.625 1 61.41 44 ALA B CA 1
ATOM 2177 C C . ALA B 1 44 ? 40.625 -19.984 -69.188 1 61.41 44 ALA B C 1
ATOM 2179 O O . ALA B 1 44 ? 40.719 -20.703 -68.25 1 61.41 44 ALA B O 1
ATOM 2180 N N . TRP B 1 45 ? 40.938 -18.656 -69.25 1 55.12 45 TRP B N 1
ATOM 2181 C CA . TRP B 1 45 ? 41.125 -18 -67.938 1 55.12 45 TRP B CA 1
ATOM 2182 C C . TRP B 1 45 ? 39.844 -17.953 -67.125 1 55.12 45 TRP B C 1
ATOM 2184 O O . TRP B 1 45 ? 39.844 -17.703 -65.938 1 55.12 45 TRP B O 1
ATOM 2194 N N . LYS B 1 46 ? 38.656 -18.234 -67.875 1 53.88 46 LYS B N 1
ATOM 2195 C CA . LYS B 1 46 ? 37.375 -18.312 -67.125 1 53.88 46 LYS B CA 1
ATOM 2196 C C . LYS B 1 46 ? 37.344 -19.531 -66.25 1 53.88 46 LYS B C 1
ATOM 2198 O O . LYS B 1 46 ? 36.812 -19.469 -65.125 1 53.88 46 LYS B O 1
ATOM 2203 N N . ALA B 1 47 ? 38.031 -20.578 -66.75 1 56.75 47 ALA B N 1
ATOM 2204 C CA . ALA B 1 47 ? 37.969 -21.797 -66 1 56.75 47 ALA B CA 1
ATOM 2205 C C . ALA B 1 47 ? 38.844 -21.656 -64.688 1 56.75 47 ALA B C 1
ATOM 2207 O O . ALA B 1 47 ? 38.438 -22.125 -63.625 1 56.75 47 ALA B O 1
ATOM 2208 N N . VAL B 1 48 ? 40 -21.016 -64.875 1 58.78 48 VAL B N 1
ATOM 2209 C CA . VAL B 1 48 ? 40.875 -20.844 -63.688 1 58.78 48 VAL B CA 1
ATOM 2210 C C . VAL B 1 48 ? 40.25 -19.891 -62.688 1 58.78 48 VAL B C 1
ATOM 2212 O O . VAL B 1 48 ? 40.312 -20.125 -61.5 1 58.78 48 VAL B O 1
ATOM 2215 N N . LEU B 1 49 ? 39.5 -18.891 -63.25 1 53.94 49 LEU B N 1
ATOM 2216 C CA . LEU B 1 49 ? 38.875 -17.938 -62.344 1 53.94 49 LEU B CA 1
ATOM 2217 C C . LEU B 1 49 ? 37.719 -18.609 -61.594 1 53.94 49 LEU B C 1
ATOM 2219 O O . LEU B 1 49 ? 37.5 -18.375 -60.406 1 53.94 49 LEU B O 1
ATOM 2223 N N . VAL B 1 50 ? 37.062 -19.594 -62.344 1 55.94 50 VAL B N 1
ATOM 2224 C CA . VAL B 1 50 ? 36 -20.297 -61.656 1 55.94 50 VAL B CA 1
ATOM 2225 C C . VAL B 1 50 ? 36.562 -21.219 -60.594 1 55.94 50 VAL B C 1
ATOM 2227 O O . VAL B 1 50 ? 36 -21.344 -59.5 1 55.94 50 VAL B O 1
ATOM 2230 N N . GLY B 1 51 ? 37.719 -21.719 -60.906 1 55.34 51 GLY B N 1
ATOM 2231 C CA . GLY B 1 51 ? 38.312 -22.625 -59.938 1 55.34 51 GLY B CA 1
ATOM 2232 C C . GLY B 1 51 ? 38.781 -21.938 -58.656 1 55.34 51 GLY B C 1
ATOM 2233 O O . GLY B 1 51 ? 38.594 -22.438 -57.562 1 55.34 51 GLY B O 1
ATOM 2234 N N . VAL B 1 52 ? 39.438 -20.781 -58.844 1 58 52 VAL B N 1
ATOM 2235 C CA . VAL B 1 52 ? 39.906 -20.047 -57.688 1 58 52 VAL B CA 1
ATOM 2236 C C . VAL B 1 52 ? 38.719 -19.516 -56.906 1 58 52 VAL B C 1
ATOM 2238 O O . VAL B 1 52 ? 38.75 -19.531 -55.656 1 58 52 VAL B O 1
ATOM 2241 N N . VAL B 1 53 ? 37.625 -19.266 -57.625 1 55.12 53 VAL B N 1
ATOM 2242 C CA . VAL B 1 53 ? 36.438 -18.812 -56.906 1 55.12 53 VAL B CA 1
ATOM 2243 C C . VAL B 1 53 ? 35.812 -19.969 -56.156 1 55.12 53 VAL B C 1
ATOM 2245 O O . VAL B 1 53 ? 35.375 -19.828 -55 1 55.12 53 VAL B O 1
ATOM 2248 N N . VAL B 1 54 ? 35.938 -21.203 -56.719 1 56.56 54 VAL B N 1
ATOM 2249 C CA . VAL B 1 54 ? 35.344 -22.344 -56.031 1 56.56 54 VAL B CA 1
ATOM 2250 C C . VAL B 1 54 ? 36.188 -22.75 -54.844 1 56.56 54 VAL B C 1
ATOM 2252 O O . VAL B 1 54 ? 35.688 -23.016 -53.75 1 56.56 54 VAL B O 1
ATOM 2255 N N . VAL B 1 55 ? 37.5 -22.703 -54.938 1 58.34 55 VAL B N 1
ATOM 2256 C CA . VAL B 1 55 ? 38.375 -23.062 -53.844 1 58.34 55 VAL B CA 1
ATOM 2257 C C . VAL B 1 55 ? 38.312 -22 -52.75 1 58.34 55 VAL B C 1
ATOM 2259 O O . VAL B 1 55 ? 38.281 -22.312 -51.562 1 58.34 55 VAL B O 1
ATOM 2262 N N . ALA B 1 56 ? 38.281 -20.734 -53.156 1 56.03 56 ALA B N 1
ATOM 2263 C CA . ALA B 1 56 ? 38.094 -19.672 -52.156 1 56.03 56 ALA B CA 1
ATOM 2264 C C . ALA B 1 56 ? 36.719 -19.781 -51.5 1 56.03 56 ALA B C 1
ATOM 2266 O O . ALA B 1 56 ? 36.594 -19.562 -50.281 1 56.03 56 ALA B O 1
ATOM 2267 N N . MET B 1 57 ? 35.75 -20.297 -52.219 1 52.62 57 MET B N 1
ATOM 2268 C CA . MET B 1 57 ? 34.438 -20.484 -51.625 1 52.62 57 MET B CA 1
ATOM 2269 C C . MET B 1 57 ? 34.438 -21.703 -50.719 1 52.62 57 MET B C 1
ATOM 2271 O O . MET B 1 57 ? 33.781 -21.703 -49.656 1 52.62 57 MET B O 1
ATOM 2275 N N . ILE B 1 58 ? 35.219 -22.703 -51.062 1 54.59 58 ILE B N 1
ATOM 2276 C CA . ILE B 1 58 ? 35.281 -23.875 -50.188 1 54.59 58 ILE B CA 1
ATOM 2277 C C . ILE B 1 58 ? 36.062 -23.531 -48.906 1 54.59 58 ILE B C 1
ATOM 2279 O O . ILE B 1 58 ? 35.656 -23.906 -47.812 1 54.59 58 ILE B O 1
ATOM 2283 N N . GLY B 1 59 ? 37.25 -22.875 -49.031 1 50.66 59 GLY B N 1
ATOM 2284 C CA . GLY B 1 59 ? 38 -22.453 -47.875 1 50.66 59 GLY B CA 1
ATOM 2285 C C . GLY B 1 59 ? 37.219 -21.516 -46.969 1 50.66 59 GLY B C 1
ATOM 2286 O O . GLY B 1 59 ? 37.312 -21.594 -45.75 1 50.66 59 GLY B O 1
ATOM 2287 N N . ILE B 1 60 ? 36.5 -20.594 -47.594 1 50.16 60 ILE B N 1
ATOM 2288 C CA . ILE B 1 60 ? 35.625 -19.734 -46.812 1 50.16 60 ILE B CA 1
ATOM 2289 C C . ILE B 1 60 ? 34.531 -20.562 -46.188 1 50.16 60 ILE B C 1
ATOM 2291 O O . ILE B 1 60 ? 34.094 -20.312 -45.062 1 50.16 60 ILE B O 1
ATOM 2295 N N . GLY B 1 61 ? 34.125 -21.609 -46.938 1 45.34 61 GLY B N 1
ATOM 2296 C CA . GLY B 1 61 ? 33.094 -22.469 -46.344 1 45.34 61 GLY B CA 1
ATOM 2297 C C . GLY B 1 61 ? 33.594 -23.25 -45.125 1 45.34 61 GLY B C 1
ATOM 2298 O O . GLY B 1 61 ? 32.906 -23.375 -44.125 1 45.34 61 GLY B O 1
ATOM 2299 N N . VAL B 1 62 ? 34.781 -23.859 -45.312 1 48.19 62 VAL B N 1
ATOM 2300 C CA . VAL B 1 62 ? 35.312 -24.641 -44.188 1 48.19 62 VAL B CA 1
ATOM 2301 C C . VAL B 1 62 ? 35.688 -23.719 -43.031 1 48.19 62 VAL B C 1
ATOM 2303 O O . VAL B 1 62 ? 35.5 -24.047 -41.875 1 48.19 62 VAL B O 1
ATOM 2306 N N . PHE B 1 63 ? 36.438 -22.578 -43.312 1 43 63 PHE B N 1
ATOM 2307 C CA . PHE B 1 63 ? 36.75 -21.641 -42.25 1 43 63 PHE B CA 1
ATOM 2308 C C . PHE B 1 63 ? 35.469 -21.078 -41.625 1 43 63 PHE B C 1
ATOM 2310 O O . PHE B 1 63 ? 35.406 -20.828 -40.438 1 43 63 PHE B O 1
ATOM 2317 N N . ALA B 1 64 ? 34.438 -20.844 -42.469 1 41.03 64 ALA B N 1
ATOM 2318 C CA . ALA B 1 64 ? 33.156 -20.406 -41.906 1 41.03 64 ALA B CA 1
ATOM 2319 C C . ALA B 1 64 ? 32.5 -21.531 -41.094 1 41.03 64 ALA B C 1
ATOM 2321 O O . ALA B 1 64 ? 31.812 -21.266 -40.125 1 41.03 64 ALA B O 1
ATOM 2322 N N . THR B 1 65 ? 32.719 -22.734 -41.562 1 40.88 65 THR B N 1
ATOM 2323 C CA . THR B 1 65 ? 32.062 -23.734 -40.75 1 40.88 65 THR B CA 1
ATOM 2324 C C . THR B 1 65 ? 32.781 -23.891 -39.406 1 40.88 65 THR B C 1
ATOM 2326 O O . THR B 1 65 ? 32.188 -24.297 -38.406 1 40.88 65 THR B O 1
ATOM 2329 N N . LYS B 1 66 ? 34.156 -23.859 -39.469 1 38.81 66 LYS B N 1
ATOM 2330 C CA . LYS B 1 66 ? 34.75 -24.062 -38.156 1 38.81 66 LYS B CA 1
ATOM 2331 C C . LYS B 1 66 ? 34.375 -22.922 -37.219 1 38.81 66 LYS B C 1
ATOM 2333 O O . LYS B 1 66 ? 34.688 -22.969 -36 1 38.81 66 LYS B O 1
ATOM 2338 N N . THR B 1 67 ? 34.438 -21.656 -37.75 1 36.78 67 THR B N 1
ATOM 2339 C CA . THR B 1 67 ? 34.281 -20.656 -36.719 1 36.78 67 THR B CA 1
ATOM 2340 C C . THR B 1 67 ? 32.969 -20.828 -35.969 1 36.78 67 THR B C 1
ATOM 2342 O O . THR B 1 67 ? 32.875 -20.641 -34.75 1 36.78 67 THR B O 1
ATOM 2345 N N . MET B 1 68 ? 31.922 -20.703 -36.781 1 33.59 68 MET B N 1
ATOM 2346 C CA . MET B 1 68 ? 30.781 -20.25 -36 1 33.59 68 MET B CA 1
ATOM 2347 C C . MET B 1 68 ? 30.234 -21.375 -35.156 1 33.59 68 MET B C 1
ATOM 2349 O O . MET B 1 68 ? 29.094 -21.297 -34.688 1 33.59 68 MET B O 1
ATOM 2353 N N . SER B 1 69 ? 30.844 -22.547 -35.219 1 32.62 69 SER B N 1
ATOM 2354 C CA . SER B 1 69 ? 30.062 -23.281 -34.219 1 32.62 69 SER B CA 1
ATOM 2355 C C . SER B 1 69 ? 30.203 -22.656 -32.844 1 32.62 69 SER B C 1
ATOM 2357 O O . SER B 1 69 ? 31.156 -22.938 -32.125 1 32.62 69 SER B O 1
ATOM 2359 N N . VAL B 1 70 ? 30.297 -21.391 -32.75 1 34.41 70 VAL B N 1
ATOM 2360 C CA . VAL B 1 70 ? 30.016 -21.047 -31.359 1 34.41 70 VAL B CA 1
ATOM 2361 C C . VAL B 1 70 ? 28.812 -21.875 -30.875 1 34.41 70 VAL B C 1
ATOM 2363 O O . VAL B 1 70 ? 27.734 -21.797 -31.438 1 34.41 70 VAL B O 1
ATOM 2366 N N . ALA B 1 71 ? 29.047 -23.078 -30.547 1 33.38 71 ALA B N 1
ATOM 2367 C CA . ALA B 1 71 ? 28.031 -23.656 -29.656 1 33.38 71 ALA B CA 1
ATOM 2368 C C . ALA B 1 71 ? 27.359 -22.594 -28.812 1 33.38 71 ALA B C 1
ATOM 2370 O O . ALA B 1 71 ? 28.031 -21.859 -28.094 1 33.38 71 ALA B O 1
ATOM 2371 N N . SER B 1 72 ? 26.516 -21.812 -29.391 1 36.75 72 SER B N 1
ATOM 2372 C CA . SER B 1 72 ? 25.609 -21.25 -28.406 1 36.75 72 SER B CA 1
ATOM 2373 C C . SER B 1 72 ? 25.453 -22.188 -27.203 1 36.75 72 SER B C 1
ATOM 2375 O O . SER B 1 72 ? 24.844 -23.25 -27.297 1 36.75 72 SER B O 1
ATOM 2377 N N . SER B 1 73 ? 26.531 -22.547 -26.672 1 36.81 73 SER B N 1
ATOM 2378 C CA . SER B 1 73 ? 26.172 -23.094 -25.375 1 36.81 73 SER B CA 1
ATOM 2379 C C . SER B 1 73 ? 24.891 -22.469 -24.844 1 36.81 73 SER B C 1
ATOM 2381 O O . SER B 1 73 ? 24.859 -21.281 -24.484 1 36.81 73 SER B O 1
ATOM 2383 N N . LYS B 1 74 ? 23.859 -22.469 -25.578 1 38.19 74 LYS B N 1
ATOM 2384 C CA . LYS B 1 74 ? 22.641 -22.297 -24.797 1 38.19 74 LYS B CA 1
ATOM 2385 C C . LYS B 1 74 ? 22.875 -22.672 -23.328 1 38.19 74 LYS B C 1
ATOM 2387 O O . LYS B 1 74 ? 22.812 -23.844 -22.969 1 38.19 74 LYS B O 1
ATOM 2392 N N . THR B 1 75 ? 23.906 -22.328 -22.859 1 41.5 75 THR B N 1
ATOM 2393 C CA . THR B 1 75 ? 23.797 -22.422 -21.406 1 41.5 75 THR B CA 1
ATOM 2394 C C . THR B 1 75 ? 22.344 -22.25 -20.953 1 41.5 75 THR B C 1
ATOM 2396 O O . THR B 1 75 ? 21.734 -21.219 -21.219 1 41.5 75 THR B O 1
ATOM 2399 N N . ALA B 1 76 ? 21.484 -23.062 -21.297 1 46 76 ALA B N 1
ATOM 2400 C CA . ALA B 1 76 ? 20.125 -23.094 -20.766 1 46 76 ALA B CA 1
ATOM 2401 C C . ALA B 1 76 ? 19.969 -22.141 -19.594 1 46 76 ALA B C 1
ATOM 2403 O O . ALA B 1 76 ? 20.594 -22.344 -18.547 1 46 76 ALA B O 1
ATOM 2404 N N . HIS B 1 77 ? 20.172 -20.906 -19.719 1 52.56 77 HIS B N 1
ATOM 2405 C CA . HIS B 1 77 ? 19.938 -19.938 -18.656 1 52.56 77 HIS B CA 1
ATOM 2406 C C . HIS B 1 77 ? 18.938 -20.469 -17.625 1 52.56 77 HIS B C 1
ATOM 2408 O O . HIS B 1 77 ? 17.734 -20.516 -17.891 1 52.56 77 HIS B O 1
ATOM 2414 N N . THR B 1 78 ? 19.234 -21.562 -16.922 1 77.75 78 THR B N 1
ATOM 2415 C CA . THR B 1 78 ? 18.469 -22.312 -15.945 1 77.75 78 THR B CA 1
ATOM 2416 C C . THR B 1 78 ? 17.891 -21.391 -14.875 1 77.75 78 THR B C 1
ATOM 2418 O O . THR B 1 78 ? 18.625 -20.578 -14.305 1 77.75 78 THR B O 1
ATOM 2421 N N . ASN B 1 79 ? 16.688 -21.156 -14.969 1 93.5 79 ASN B N 1
ATOM 2422 C CA . ASN B 1 79 ? 16.047 -20.484 -13.852 1 93.5 79 ASN B CA 1
ATOM 2423 C C . ASN B 1 79 ? 16.625 -20.922 -12.508 1 93.5 79 ASN B C 1
ATOM 2425 O O . ASN B 1 79 ? 16.891 -22.109 -12.312 1 93.5 79 ASN B O 1
ATOM 2429 N N . PRO B 1 80 ? 17.047 -19.953 -11.695 1 96.69 80 PRO B N 1
ATOM 2430 C CA . PRO B 1 80 ? 17.594 -20.312 -10.383 1 96.69 80 PRO B CA 1
ATOM 2431 C C . PRO B 1 80 ? 16.734 -21.344 -9.656 1 96.69 80 PRO B C 1
ATOM 2433 O O . PRO B 1 80 ? 17.25 -22.109 -8.836 1 96.69 80 PRO B O 1
ATOM 2436 N N . CYS B 1 81 ? 15.5 -21.344 -10.023 1 97.38 81 CYS B N 1
ATOM 2437 C CA . CYS B 1 81 ? 14.602 -22.312 -9.383 1 97.38 81 CYS B CA 1
ATOM 2438 C C . CYS B 1 81 ? 14.055 -23.297 -10.406 1 97.38 81 CYS B C 1
ATOM 2440 O O . CYS B 1 81 ? 12.906 -23.75 -10.281 1 97.38 81 CYS B O 1
ATOM 2442 N N . GLY B 1 82 ? 14.789 -23.531 -11.398 1 95.69 82 GLY B N 1
ATOM 2443 C CA . GLY B 1 82 ? 14.375 -24.516 -12.375 1 95.69 82 GLY B CA 1
ATOM 2444 C C . GLY B 1 82 ? 13.156 -24.109 -13.172 1 95.69 82 GLY B C 1
ATOM 2445 O O . GLY B 1 82 ? 12.938 -22.906 -13.406 1 95.69 82 GLY B O 1
ATOM 2446 N N . ASN B 1 83 ? 12.398 -25.156 -13.695 1 92.69 83 ASN B N 1
ATOM 2447 C CA . ASN B 1 83 ? 11.266 -24.891 -14.57 1 92.69 83 ASN B CA 1
ATOM 2448 C C . ASN B 1 83 ? 10.023 -25.656 -14.133 1 92.69 83 ASN B C 1
ATOM 2450 O O . ASN B 1 83 ? 9.023 -25.703 -14.859 1 92.69 83 ASN B O 1
ATOM 2454 N N . SER B 1 84 ? 10.117 -26.281 -13.023 1 91.75 84 SER B N 1
ATOM 2455 C CA . SER B 1 84 ? 8.992 -27.016 -12.453 1 91.75 84 SER B CA 1
ATOM 2456 C C . SER B 1 84 ? 9.023 -26.984 -10.93 1 91.75 84 SER B C 1
ATOM 2458 O O . SER B 1 84 ? 10.039 -26.641 -10.328 1 91.75 84 SER B O 1
ATOM 2460 N N . THR B 1 85 ? 7.891 -27.359 -10.422 1 93.25 85 THR B N 1
ATOM 2461 C CA . THR B 1 85 ? 7.82 -27.453 -8.969 1 93.25 85 THR B CA 1
ATOM 2462 C C . THR B 1 85 ? 8.859 -28.438 -8.438 1 93.25 85 THR B C 1
ATOM 2464 O O . THR B 1 85 ? 9.57 -28.141 -7.473 1 93.25 85 THR B O 1
ATOM 2467 N N . ALA B 1 86 ? 8.891 -29.531 -9.047 1 93.31 86 ALA B N 1
ATOM 2468 C CA . ALA B 1 86 ? 9.836 -30.562 -8.617 1 93.31 86 ALA B CA 1
ATOM 2469 C C . ALA B 1 86 ? 11.273 -30.047 -8.656 1 93.31 86 ALA B C 1
ATOM 2471 O O . ALA B 1 86 ? 12.039 -30.25 -7.711 1 93.31 86 ALA B O 1
ATOM 2472 N N . GLU B 1 87 ? 11.625 -29.391 -9.688 1 94.94 87 GLU B N 1
ATOM 2473 C CA . GLU B 1 87 ? 12.977 -28.844 -9.82 1 94.94 87 GLU B CA 1
ATOM 2474 C C . GLU B 1 87 ? 13.227 -27.75 -8.781 1 94.94 87 GLU B C 1
ATOM 2476 O O . GLU B 1 87 ? 14.312 -27.672 -8.203 1 94.94 87 GLU B O 1
ATOM 2481 N N . ALA B 1 88 ? 12.234 -26.938 -8.586 1 96.44 88 ALA B N 1
ATOM 2482 C CA . ALA B 1 88 ? 12.383 -25.859 -7.605 1 96.44 88 ALA B CA 1
ATOM 2483 C C . ALA B 1 88 ? 12.688 -26.422 -6.219 1 96.44 88 ALA B C 1
ATOM 2485 O O . ALA B 1 88 ? 13.617 -25.969 -5.551 1 96.44 88 ALA B O 1
ATOM 2486 N N . LEU B 1 89 ? 11.953 -27.391 -5.855 1 95.94 89 LEU B N 1
ATOM 2487 C CA . LEU B 1 89 ? 12.148 -28.016 -4.551 1 95.94 89 LEU B CA 1
ATOM 2488 C C . LEU B 1 89 ? 13.516 -28.672 -4.461 1 95.94 89 LEU B C 1
ATOM 2490 O O . LEU B 1 89 ? 14.203 -28.547 -3.443 1 95.94 89 LEU B O 1
ATOM 2494 N N . ALA B 1 90 ? 13.906 -29.297 -5.516 1 96.81 90 ALA B N 1
ATOM 2495 C CA . ALA B 1 90 ? 15.195 -29.984 -5.551 1 96.81 90 ALA B CA 1
ATOM 2496 C C . ALA B 1 90 ? 16.344 -28.984 -5.406 1 96.81 90 ALA B C 1
ATOM 2498 O O . ALA B 1 90 ? 17.391 -29.312 -4.844 1 96.81 90 ALA B O 1
ATOM 2499 N N . LEU B 1 91 ? 16.078 -27.812 -5.902 1 97.12 91 LEU B N 1
ATOM 2500 C CA . LEU B 1 91 ? 17.125 -26.781 -5.879 1 97.12 91 LEU B CA 1
ATOM 2501 C C . LEU B 1 91 ? 17.078 -25.984 -4.582 1 97.12 91 LEU B C 1
ATOM 2503 O O . LEU B 1 91 ? 17.828 -25.031 -4.406 1 97.12 91 LEU B O 1
ATOM 2507 N N . GLY B 1 92 ? 16.172 -26.328 -3.664 1 97.62 92 GLY B N 1
ATOM 2508 C CA . GLY B 1 92 ? 16.094 -25.703 -2.352 1 97.62 92 GLY B CA 1
ATOM 2509 C C . GLY B 1 92 ? 15.289 -24.406 -2.35 1 97.62 92 GLY B C 1
ATOM 2510 O O . GLY B 1 92 ? 15.406 -23.594 -1.43 1 97.62 92 GLY B O 1
ATOM 2511 N N . CYS B 1 93 ? 14.547 -24.188 -3.402 1 97.69 93 CYS B N 1
ATOM 2512 C CA . CYS B 1 93 ? 13.711 -23 -3.486 1 97.69 93 CYS B CA 1
ATOM 2513 C C . CYS B 1 93 ? 12.422 -23.172 -2.684 1 97.69 93 CYS B C 1
ATOM 2515 O O . CYS B 1 93 ? 12.039 -24.297 -2.365 1 97.69 93 CYS B O 1
ATOM 2517 N N . SER B 1 94 ? 11.797 -22.031 -2.303 1 96.88 94 SER B N 1
ATOM 2518 C CA . SER B 1 94 ? 10.508 -22.031 -1.61 1 96.88 94 SER B CA 1
ATOM 2519 C C . SER B 1 94 ? 9.5 -21.141 -2.33 1 96.88 94 SER B C 1
ATOM 2521 O O . SER B 1 94 ? 9.883 -20.172 -2.988 1 96.88 94 SER B O 1
ATOM 2523 N N . PHE B 1 95 ? 8.227 -21.453 -2.133 1 95.44 95 PHE B N 1
ATOM 2524 C CA . PHE B 1 95 ? 7.164 -20.781 -2.879 1 95.44 95 PHE B CA 1
ATOM 2525 C C . PHE B 1 95 ? 6.664 -19.562 -2.131 1 95.44 95 PHE B C 1
ATOM 2527 O O . PHE B 1 95 ? 6.402 -19.625 -0.928 1 95.44 95 PHE B O 1
ATOM 2534 N N . ASP B 1 96 ? 6.645 -18.484 -2.852 1 96.44 96 ASP B N 1
ATOM 2535 C CA . ASP B 1 96 ? 6.023 -17.25 -2.371 1 96.44 96 ASP B CA 1
ATOM 2536 C C . ASP B 1 96 ? 4.656 -17.031 -3.016 1 96.44 96 ASP B C 1
ATOM 2538 O O . ASP B 1 96 ? 4.57 -16.625 -4.176 1 96.44 96 ASP B O 1
ATOM 2542 N N . ARG B 1 97 ? 3.652 -17.234 -2.234 1 94.12 97 ARG B N 1
ATOM 2543 C CA . ARG B 1 97 ? 2.291 -17.156 -2.754 1 94.12 97 ARG B CA 1
ATOM 2544 C C . ARG B 1 97 ? 1.905 -15.711 -3.072 1 94.12 97 ARG B C 1
ATOM 2546 O O . ARG B 1 97 ? 1.114 -15.461 -3.982 1 94.12 97 ARG B O 1
ATOM 2553 N N . LEU B 1 98 ? 2.488 -14.82 -2.453 1 97.31 98 LEU B N 1
ATOM 2554 C CA . LEU B 1 98 ? 2.172 -13.414 -2.67 1 97.31 98 LEU B CA 1
ATOM 2555 C C . LEU B 1 98 ? 2.574 -12.977 -4.074 1 97.31 98 LEU B C 1
ATOM 2557 O O . LEU B 1 98 ? 1.851 -12.211 -4.723 1 97.31 98 LEU B O 1
ATOM 2561 N N . THR B 1 99 ? 3.754 -13.477 -4.516 1 97.25 99 THR B N 1
ATOM 2562 C CA . THR B 1 99 ? 4.242 -13.07 -5.828 1 97.25 99 THR B CA 1
ATOM 2563 C C . THR B 1 99 ? 4.07 -14.188 -6.848 1 97.25 99 THR B C 1
ATOM 2565 O O . THR B 1 99 ? 4.48 -14.055 -8 1 97.25 99 THR B O 1
ATOM 2568 N N . TRP B 1 100 ? 3.531 -15.297 -6.438 1 95.25 100 TRP B N 1
ATOM 2569 C CA . TRP B 1 100 ? 3.377 -16.469 -7.285 1 95.25 100 TRP B CA 1
ATOM 2570 C C . TRP B 1 100 ? 4.695 -16.828 -7.965 1 95.25 100 TRP B C 1
ATOM 2572 O O . TRP B 1 100 ? 4.75 -16.984 -9.188 1 95.25 100 TRP B O 1
ATOM 2582 N N . SER B 1 101 ? 5.668 -17.047 -7.059 1 96.12 101 SER B N 1
ATOM 2583 C CA . SER B 1 101 ? 7.027 -17.281 -7.543 1 96.12 101 SER B CA 1
ATOM 2584 C C . SER B 1 101 ? 7.793 -18.219 -6.629 1 96.12 101 SER B C 1
ATOM 2586 O O . SER B 1 101 ? 7.582 -18.234 -5.414 1 96.12 101 SER B O 1
ATOM 2588 N N . TRP B 1 102 ? 8.656 -18.969 -7.281 1 96.5 102 TRP B N 1
ATOM 2589 C CA . TRP B 1 102 ? 9.664 -19.703 -6.523 1 96.5 102 TRP B CA 1
ATOM 2590 C C . TRP B 1 102 ? 10.883 -18.828 -6.246 1 96.5 102 TRP B C 1
ATOM 2592 O O . TRP B 1 102 ? 11.414 -18.188 -7.156 1 96.5 102 TRP B O 1
ATOM 2602 N N . TYR B 1 103 ? 11.289 -18.844 -4.859 1 97.88 103 TYR B N 1
ATOM 2603 C CA . TYR B 1 103 ? 12.445 -18.047 -4.453 1 97.88 103 TYR B CA 1
ATOM 2604 C C . TYR B 1 103 ? 13.625 -18.953 -4.113 1 97.88 103 TYR B C 1
ATOM 2606 O O . TYR B 1 103 ? 13.469 -19.953 -3.414 1 97.88 103 TYR B O 1
ATOM 2614 N N . PRO B 1 104 ? 14.844 -18.5 -4.617 1 98 104 PRO B N 1
ATOM 2615 C CA . PRO B 1 104 ? 16.016 -19.141 -4.008 1 98 104 PRO B CA 1
ATOM 2616 C C . PRO B 1 104 ? 16.047 -18.984 -2.492 1 98 104 PRO B C 1
ATOM 2618 O O . PRO B 1 104 ? 15.492 -18.016 -1.954 1 98 104 PRO B O 1
ATOM 2621 N N . ALA B 1 105 ? 16.75 -19.859 -1.812 1 97.31 105 ALA B N 1
ATOM 2622 C CA . ALA B 1 105 ? 16.734 -19.938 -0.354 1 97.31 105 ALA B CA 1
ATOM 2623 C C . ALA B 1 105 ? 17.234 -18.641 0.273 1 97.31 105 ALA B C 1
ATOM 2625 O O . ALA B 1 105 ? 16.828 -18.281 1.374 1 97.31 105 ALA B O 1
ATOM 2626 N N . HIS B 1 106 ? 18.062 -17.891 -0.408 1 96.56 106 HIS B N 1
ATOM 2627 C CA . HIS B 1 106 ? 18.688 -16.703 0.176 1 96.56 106 HIS B CA 1
ATOM 2628 C C . HIS B 1 106 ? 17.828 -15.469 -0.011 1 96.56 106 HIS B C 1
ATOM 2630 O O . HIS B 1 106 ? 18.125 -14.406 0.536 1 96.56 106 HIS B O 1
ATOM 2636 N N . CYS B 1 107 ? 16.734 -15.57 -0.762 1 97.69 107 CYS B N 1
ATOM 2637 C CA . CYS B 1 107 ? 15.828 -14.438 -0.966 1 97.69 107 CYS B CA 1
ATOM 2638 C C . CYS B 1 107 ? 14.742 -14.406 0.104 1 97.69 107 CYS B C 1
ATOM 2640 O O . CYS B 1 107 ? 14.016 -15.391 0.291 1 97.69 107 CYS B O 1
ATOM 2642 N N . PRO B 1 108 ? 14.578 -13.312 0.747 1 97.75 108 PRO B N 1
ATOM 2643 C CA . PRO B 1 108 ? 13.562 -13.227 1.8 1 97.75 108 PRO B CA 1
ATOM 2644 C C . PRO B 1 108 ? 12.141 -13.125 1.245 1 97.75 108 PRO B C 1
ATOM 2646 O O . PRO B 1 108 ? 11.945 -12.609 0.141 1 97.75 108 PRO B O 1
ATOM 2649 N N . HIS B 1 109 ? 11.203 -13.648 2.037 1 98.06 109 HIS B N 1
ATOM 2650 C CA . HIS B 1 109 ? 9.781 -13.469 1.782 1 98.06 109 HIS B CA 1
ATOM 2651 C C . HIS B 1 109 ? 9.227 -12.289 2.574 1 98.06 109 HIS B C 1
ATOM 2653 O O . HIS B 1 109 ? 9.117 -12.359 3.801 1 98.06 109 HIS B O 1
ATOM 2659 N N . TYR B 1 110 ? 8.875 -11.258 1.853 1 98.44 110 TYR B N 1
ATOM 2660 C CA . TYR B 1 110 ? 8.289 -10.102 2.52 1 98.44 110 TYR B CA 1
ATOM 2661 C C . TYR B 1 110 ? 6.77 -10.203 2.545 1 98.44 110 TYR B C 1
ATOM 2663 O O . TYR B 1 110 ? 6.133 -10.305 1.495 1 98.44 110 TYR B O 1
ATOM 2671 N N . THR B 1 111 ? 6.117 -10.148 3.693 1 98.56 111 THR B N 1
ATOM 2672 C CA . THR B 1 111 ? 4.703 -10.078 4.035 1 98.56 111 THR B CA 1
ATOM 2673 C C . THR B 1 111 ? 3.969 -11.328 3.559 1 98.56 111 THR B C 1
ATOM 2675 O O . THR B 1 111 ? 2.742 -11.406 3.654 1 98.56 111 THR B O 1
ATOM 2678 N N . GLU B 1 112 ? 4.656 -12.289 3.012 1 98 112 GLU B N 1
ATOM 2679 C CA . GLU B 1 112 ? 4.027 -13.508 2.512 1 98 112 GLU B CA 1
ATOM 2680 C C . GLU B 1 112 ? 3.301 -14.258 3.629 1 98 112 GLU B C 1
ATOM 2682 O O . GLU B 1 112 ? 2.193 -14.758 3.428 1 98 112 GLU B O 1
ATOM 2687 N N . ASP B 1 113 ? 3.92 -14.32 4.773 1 97.12 113 ASP B N 1
ATOM 2688 C CA . ASP B 1 113 ? 3.289 -14.977 5.914 1 97.12 113 ASP B CA 1
ATOM 2689 C C . ASP B 1 113 ? 2.018 -14.242 6.336 1 97.12 113 ASP B C 1
ATOM 2691 O O . ASP B 1 113 ? 0.999 -14.875 6.625 1 97.12 113 ASP B O 1
ATOM 2695 N N . LEU B 1 114 ? 2.08 -12.953 6.359 1 97.88 114 LEU B N 1
ATOM 2696 C CA . LEU B 1 114 ? 0.908 -12.156 6.707 1 97.88 114 LEU B CA 1
ATOM 2697 C C . LEU B 1 114 ? -0.223 -12.391 5.711 1 97.88 114 LEU B C 1
ATOM 2699 O O . LEU B 1 114 ? -1.378 -12.562 6.105 1 97.88 114 LEU B O 1
ATOM 2703 N N . PHE B 1 115 ? 0.123 -12.438 4.449 1 97.81 115 PHE B N 1
ATOM 2704 C CA . PHE B 1 115 ? -0.85 -12.727 3.402 1 97.81 115 PHE B CA 1
ATOM 2705 C C . PHE B 1 115 ? -1.471 -14.102 3.604 1 97.81 115 PHE B C 1
ATOM 2707 O O . PHE B 1 115 ? -2.695 -14.242 3.611 1 97.81 115 PHE B O 1
ATOM 2714 N N . ARG B 1 116 ? -0.655 -15.023 3.82 1 94.5 116 ARG B N 1
ATOM 2715 C CA . ARG B 1 116 ? -1.107 -16.406 3.951 1 94.5 116 ARG B CA 1
ATOM 2716 C C . ARG B 1 116 ? -2.059 -16.562 5.137 1 94.5 116 ARG B C 1
ATOM 2718 O O . ARG B 1 116 ? -3.018 -17.328 5.07 1 94.5 116 ARG B O 1
ATOM 2725 N N . LEU B 1 117 ? -1.859 -15.844 6.117 1 94.88 117 LEU B N 1
ATOM 2726 C CA . LEU B 1 117 ? -2.609 -16 7.355 1 94.88 117 LEU B CA 1
ATOM 2727 C C . LEU B 1 117 ? -3.846 -15.117 7.367 1 94.88 117 LEU B C 1
ATOM 2729 O O . LEU B 1 117 ? -4.734 -15.289 8.203 1 94.88 117 LEU B O 1
ATOM 2733 N N . ALA B 1 118 ? -3.971 -14.25 6.438 1 95.75 118 ALA B N 1
ATOM 2734 C CA . ALA B 1 118 ? -5.027 -13.242 6.457 1 95.75 118 ALA B CA 1
ATOM 2735 C C . ALA B 1 118 ? -6.391 -13.875 6.164 1 95.75 118 ALA B C 1
ATOM 2737 O O . ALA B 1 118 ? -7.406 -13.453 6.723 1 95.75 118 ALA B O 1
ATOM 2738 N N . GLU B 1 119 ? -6.43 -14.859 5.312 1 93.38 119 GLU B N 1
ATOM 2739 C CA . GLU B 1 119 ? -7.672 -15.5 4.891 1 93.38 119 GLU B CA 1
ATOM 2740 C C . GLU B 1 119 ? -7.441 -16.969 4.547 1 93.38 119 GLU B C 1
ATOM 2742 O O . GLU B 1 119 ? -6.355 -17.344 4.094 1 93.38 119 GLU B O 1
ATOM 2747 N N . PRO B 1 120 ? -8.453 -17.734 4.762 1 92.62 120 PRO B N 1
ATOM 2748 C CA . PRO B 1 120 ? -8.406 -19.078 4.199 1 92.62 120 PRO B CA 1
ATOM 2749 C C . PRO B 1 120 ? -8.711 -19.109 2.703 1 92.62 120 PRO B C 1
ATOM 2751 O O . PRO B 1 120 ? -9.82 -19.484 2.307 1 92.62 120 PRO B O 1
ATOM 2754 N N . TYR B 1 121 ? -7.719 -18.844 1.884 1 93.25 121 TYR B N 1
ATOM 2755 C CA . TYR B 1 121 ? -7.891 -18.688 0.445 1 93.25 121 TYR B CA 1
ATOM 2756 C C . TYR B 1 121 ? -8.32 -19.984 -0.211 1 93.25 121 TYR B C 1
ATOM 2758 O O . TYR B 1 121 ? -7.855 -21.062 0.174 1 93.25 121 TYR B O 1
ATOM 2766 N N . LYS B 1 122 ? -9.148 -19.844 -1.188 1 91.88 122 LYS B N 1
ATOM 2767 C CA . LYS B 1 122 ? -9.555 -20.953 -2.045 1 91.88 122 LYS B CA 1
ATOM 2768 C C . LYS B 1 122 ? -9.102 -20.734 -3.484 1 91.88 122 LYS B C 1
ATOM 2770 O O . LYS B 1 122 ? -9.172 -19.609 -3.998 1 91.88 122 LYS B O 1
ATOM 2775 N N . TYR B 1 123 ? -8.656 -21.797 -4.043 1 92.94 123 TYR B N 1
ATOM 2776 C CA . TYR B 1 123 ? -8.195 -21.781 -5.43 1 92.94 123 TYR B CA 1
ATOM 2777 C C . TYR B 1 123 ? -9.031 -22.719 -6.293 1 92.94 123 TYR B C 1
ATOM 2779 O O . TYR B 1 123 ? -9.391 -23.812 -5.855 1 92.94 123 TYR B O 1
ATOM 2787 N N . TYR B 1 124 ? -9.305 -22.219 -7.508 1 92 124 TYR B N 1
ATOM 2788 C CA . TYR B 1 124 ? -10.203 -22.969 -8.375 1 92 124 TYR B CA 1
ATOM 2789 C C . TYR B 1 124 ? -9.57 -23.188 -9.75 1 92 124 TYR B C 1
ATOM 2791 O O . TYR B 1 124 ? -8.859 -22.328 -10.258 1 92 124 TYR B O 1
ATOM 2799 N N . GLU B 1 125 ? -9.883 -24.266 -10.297 1 88.62 125 GLU B N 1
ATOM 2800 C CA . GLU B 1 125 ? -9.375 -24.594 -11.625 1 88.62 125 GLU B CA 1
ATOM 2801 C C . GLU B 1 125 ? -10.016 -23.719 -12.695 1 88.62 125 GLU B C 1
ATOM 2803 O O . GLU B 1 125 ? -9.352 -23.312 -13.641 1 88.62 125 GLU B O 1
ATOM 2808 N N . THR B 1 126 ? -11.289 -23.562 -12.578 1 90.19 126 THR B N 1
ATOM 2809 C CA . THR B 1 126 ? -12.031 -22.75 -13.539 1 90.19 126 THR B CA 1
ATOM 2810 C C . THR B 1 126 ? -12.977 -21.797 -12.82 1 90.19 126 THR B C 1
ATOM 2812 O O . THR B 1 126 ? -13.227 -21.938 -11.617 1 90.19 126 THR B O 1
ATOM 2815 N N . LEU B 1 127 ? -13.461 -20.844 -13.594 1 92.81 127 LEU B N 1
ATOM 2816 C CA . LEU B 1 127 ? -14.445 -19.922 -13.062 1 92.81 127 LEU B CA 1
ATOM 2817 C C . LEU B 1 127 ? -15.719 -20.656 -12.641 1 92.81 127 LEU B C 1
ATOM 2819 O O . LEU B 1 127 ? -16.375 -20.266 -11.68 1 92.81 127 LEU B O 1
ATOM 2823 N N . GLU B 1 128 ? -16 -21.766 -13.32 1 92.81 128 GLU B N 1
ATOM 2824 C CA . GLU B 1 128 ? -17.219 -22.516 -13.094 1 92.81 128 GLU B CA 1
ATOM 2825 C C . GLU B 1 128 ? -17.047 -23.562 -11.984 1 92.81 128 GLU B C 1
ATOM 2827 O O . GLU B 1 128 ? -18.016 -24.109 -11.484 1 92.81 128 GLU B O 1
ATOM 2832 N N . SER B 1 129 ? -15.797 -23.766 -11.57 1 91.06 129 SER B N 1
ATOM 2833 C CA . SER B 1 129 ? -15.539 -24.766 -10.547 1 91.06 129 SER B CA 1
ATOM 2834 C C . SER B 1 129 ? -16.266 -24.438 -9.25 1 91.06 129 SER B C 1
ATOM 2836 O O . SER B 1 129 ? -16.188 -23.297 -8.766 1 91.06 129 SER B O 1
ATOM 2838 N N . ILE B 1 130 ? -16.969 -25.328 -8.703 1 88.12 130 ILE B N 1
ATOM 2839 C CA . ILE B 1 130 ? -17.656 -25.156 -7.434 1 88.12 130 ILE B CA 1
ATOM 2840 C C . ILE B 1 130 ? -16.734 -25.547 -6.285 1 88.12 130 ILE B C 1
ATOM 2842 O O . ILE B 1 130 ? -16.625 -24.828 -5.293 1 88.12 130 ILE B O 1
ATOM 2846 N N . GLN B 1 131 ? -16.031 -26.672 -6.508 1 89.06 131 GLN B N 1
ATOM 2847 C CA . GLN B 1 131 ? -15.109 -27.125 -5.465 1 89.06 131 GLN B CA 1
ATOM 2848 C C . GLN B 1 131 ? -13.711 -26.562 -5.68 1 89.06 131 GLN B C 1
ATOM 2850 O O . GLN B 1 131 ? -13.18 -26.609 -6.793 1 89.06 131 GLN B O 1
ATOM 2855 N N . PRO B 1 132 ? -13.109 -26 -4.652 1 91.12 132 PRO B N 1
ATOM 2856 C CA . PRO B 1 132 ? -11.719 -25.531 -4.766 1 91.12 132 PRO B CA 1
ATOM 2857 C C . PRO B 1 132 ? -10.727 -26.672 -4.934 1 91.12 132 PRO B C 1
ATOM 2859 O O . PRO B 1 132 ? -11.062 -27.828 -4.66 1 91.12 132 PRO B O 1
ATOM 2862 N N . ILE B 1 133 ? -9.539 -26.094 -5.445 1 83.62 133 ILE B N 1
ATOM 2863 C CA . ILE B 1 133 ? -8.406 -27.016 -5.535 1 83.62 133 ILE B CA 1
ATOM 2864 C C . ILE B 1 133 ? -7.91 -27.359 -4.133 1 83.62 133 ILE B C 1
ATOM 2866 O O . ILE B 1 133 ? -7.594 -26.469 -3.346 1 83.62 133 ILE B O 1
ATOM 2870 N N . SER B 1 134 ? -7.738 -28.344 -3.689 1 68.31 134 SER B N 1
ATOM 2871 C CA . SER B 1 134 ? -7.109 -28.969 -2.525 1 68.31 134 SER B CA 1
ATOM 2872 C C . SER B 1 134 ? -7.629 -28.344 -1.229 1 68.31 134 SER B C 1
ATOM 2874 O O . SER B 1 134 ? -8.234 -27.281 -1.24 1 68.31 134 SER B O 1
ATOM 2876 N N . ASP B 1 135 ? -7.398 -28.969 -0.154 1 56.94 135 ASP B N 1
ATOM 2877 C CA . ASP B 1 135 ? -7.527 -28.469 1.212 1 56.94 135 ASP B CA 1
ATOM 2878 C C . ASP B 1 135 ? -6.594 -27.281 1.454 1 56.94 135 ASP B C 1
ATOM 2880 O O . ASP B 1 135 ? -5.422 -27.312 1.071 1 56.94 135 ASP B O 1
ATOM 2884 N N . PRO B 1 136 ? -7.16 -26.062 1.843 1 53.38 136 PRO B N 1
ATOM 2885 C CA . PRO B 1 136 ? -6.395 -24.828 2.025 1 53.38 136 PRO B CA 1
ATOM 2886 C C . PRO B 1 136 ? -5.043 -25.062 2.695 1 53.38 136 PRO B C 1
ATOM 2888 O O . PRO B 1 136 ? -4.129 -24.25 2.555 1 53.38 136 PRO B O 1
ATOM 2891 N N . ALA B 1 137 ? -4.969 -26.266 3.459 1 51.38 137 ALA B N 1
ATOM 2892 C CA . ALA B 1 137 ? -3.768 -26.5 4.258 1 51.38 137 ALA B CA 1
ATOM 2893 C C . ALA B 1 137 ? -2.699 -27.219 3.439 1 51.38 137 ALA B C 1
ATOM 2895 O O . ALA B 1 137 ? -1.537 -27.297 3.846 1 51.38 137 ALA B O 1
ATOM 2896 N N . ARG B 1 138 ? -3.061 -27.688 2.283 1 61.34 138 ARG B N 1
ATOM 2897 C CA . ARG B 1 138 ? -2.037 -28.5 1.631 1 61.34 138 ARG B CA 1
ATOM 2898 C C . ARG B 1 138 ? -1.633 -27.891 0.291 1 61.34 138 ARG B C 1
ATOM 2900 O O . ARG B 1 138 ? -2.434 -27.844 -0.646 1 61.34 138 ARG B O 1
ATOM 2907 N N . ASP B 1 139 ? -0.379 -27.375 0.123 1 73.56 139 ASP B N 1
ATOM 2908 C CA . ASP B 1 139 ? 0.231 -26.75 -1.051 1 73.56 139 ASP B CA 1
ATOM 2909 C C . ASP B 1 139 ? 0.447 -27.781 -2.162 1 73.56 139 ASP B C 1
ATOM 2911 O O . ASP B 1 139 ? 0.518 -27.422 -3.34 1 73.56 139 ASP B O 1
ATOM 2915 N N . GLU B 1 140 ? 0.422 -29.047 -1.85 1 76.69 140 GLU B N 1
ATOM 2916 C CA . GLU B 1 140 ? 0.784 -30.078 -2.822 1 76.69 140 GLU B CA 1
ATOM 2917 C C . GLU B 1 140 ? -0.208 -30.109 -3.98 1 76.69 140 GLU B C 1
ATOM 2919 O O . GLU B 1 140 ? 0.189 -30.219 -5.145 1 76.69 140 GLU B O 1
ATOM 2924 N N . ASP B 1 141 ? -1.441 -30.047 -3.662 1 78.19 141 ASP B N 1
ATOM 2925 C CA . ASP B 1 141 ? -2.439 -30.078 -4.727 1 78.19 141 ASP B CA 1
ATOM 2926 C C . ASP B 1 141 ? -2.371 -28.812 -5.578 1 78.19 141 ASP B C 1
ATOM 2928 O O . ASP B 1 141 ? -2.527 -28.859 -6.801 1 78.19 141 ASP B O 1
ATOM 2932 N N . LEU B 1 142 ? -2.145 -27.766 -4.965 1 85.44 142 LEU B N 1
ATOM 2933 C CA . LEU B 1 142 ? -2 -26.516 -5.691 1 85.44 142 LEU B CA 1
ATOM 2934 C C . LEU B 1 142 ? -0.829 -26.578 -6.664 1 85.44 142 LEU B C 1
ATOM 2936 O O . LEU B 1 142 ? -0.951 -26.156 -7.816 1 85.44 142 LEU B O 1
ATOM 2940 N N . PHE B 1 143 ? 0.245 -27.203 -6.246 1 87.81 143 PHE B N 1
ATOM 2941 C CA . PHE B 1 143 ? 1.465 -27.234 -7.043 1 87.81 143 PHE B CA 1
ATOM 2942 C C . PHE B 1 143 ? 1.274 -28.094 -8.289 1 87.81 143 PHE B C 1
ATOM 2944 O O . PHE B 1 143 ? 1.825 -27.797 -9.352 1 87.81 143 PHE B O 1
ATOM 2951 N N . LYS B 1 144 ? 0.567 -29.156 -8.117 1 80.69 144 LYS B N 1
ATOM 2952 C CA . LYS B 1 144 ? 0.262 -29.984 -9.281 1 80.69 144 LYS B CA 1
ATOM 2953 C C . LYS B 1 144 ? -0.458 -29.188 -10.359 1 80.69 144 LYS B C 1
ATOM 2955 O O . LYS B 1 144 ? -0.193 -29.359 -11.547 1 80.69 144 LYS B O 1
ATOM 2960 N N . PHE B 1 145 ? -1.24 -28.344 -9.93 1 81.5 145 PHE B N 1
ATOM 2961 C CA . PHE B 1 145 ? -2.033 -27.562 -10.859 1 81.5 145 PHE B CA 1
ATOM 2962 C C . PHE B 1 145 ? -1.197 -26.438 -11.469 1 81.5 145 PHE B C 1
ATOM 2964 O O . PHE B 1 145 ? -1.294 -26.156 -12.664 1 81.5 145 PHE B O 1
ATOM 2971 N N . ILE B 1 146 ? -0.407 -25.859 -10.719 1 82.38 146 ILE B N 1
ATOM 2972 C CA . ILE B 1 146 ? 0.363 -24.703 -11.18 1 82.38 146 ILE B CA 1
ATOM 2973 C C . ILE B 1 146 ? 1.385 -25.156 -12.219 1 82.38 146 ILE B C 1
ATOM 2975 O O . ILE B 1 146 ? 1.664 -24.438 -13.18 1 82.38 146 ILE B O 1
ATOM 2979 N N . ASP B 1 147 ? 1.878 -26.328 -12.125 1 84.62 147 ASP B N 1
ATOM 2980 C CA . ASP B 1 147 ? 2.826 -26.859 -13.102 1 84.62 147 ASP B CA 1
ATOM 2981 C C . ASP B 1 147 ? 2.141 -27.125 -14.445 1 84.62 147 ASP B C 1
ATOM 2983 O O . ASP B 1 147 ? 2.74 -26.938 -15.5 1 84.62 147 ASP B O 1
ATOM 2987 N N . LYS B 1 148 ? 0.958 -27.453 -14.359 1 77.56 148 LYS B N 1
ATOM 2988 C CA . LYS B 1 148 ? 0.24 -27.844 -15.57 1 77.56 148 LYS B CA 1
ATOM 2989 C C . LYS B 1 148 ? -0.42 -26.656 -16.234 1 77.56 148 LYS B C 1
ATOM 2991 O O . LYS B 1 148 ? -0.294 -26.453 -17.453 1 77.56 148 LYS B O 1
ATOM 2996 N N . GLN B 1 149 ? -1.124 -25.812 -15.422 1 74.31 149 GLN B N 1
ATOM 2997 C CA . GLN B 1 149 ? -2.018 -24.797 -15.977 1 74.31 149 GLN B CA 1
ATOM 2998 C C . GLN B 1 149 ? -1.442 -23.391 -15.797 1 74.31 149 GLN B C 1
ATOM 3000 O O . GLN B 1 149 ? -1.912 -22.438 -16.422 1 74.31 149 GLN B O 1
ATOM 3005 N N . GLY B 1 150 ? -0.406 -23.25 -15.047 1 79.06 150 GLY B N 1
ATOM 3006 C CA . GLY B 1 150 ? 0.24 -21.969 -14.867 1 79.06 150 GLY B CA 1
ATOM 3007 C C . GLY B 1 150 ? -0.374 -21.141 -13.75 1 79.06 150 GLY B C 1
ATOM 3008 O O . GLY B 1 150 ? 0.34 -20.625 -12.891 1 79.06 150 GLY B O 1
ATOM 3009 N N . GLY B 1 151 ? -1.854 -21.062 -13.766 1 86.62 151 GLY B N 1
ATOM 3010 C CA . GLY B 1 151 ? -2.535 -20.25 -12.773 1 86.62 151 GLY B CA 1
ATOM 3011 C C . GLY B 1 151 ? -3.857 -20.828 -12.32 1 86.62 151 GLY B C 1
ATOM 3012 O O . GLY B 1 151 ? -4.203 -21.953 -12.695 1 86.62 151 GLY B O 1
ATOM 3013 N N . VAL B 1 152 ? -4.453 -20.094 -11.328 1 91.69 152 VAL B N 1
ATOM 3014 C CA . VAL B 1 152 ? -5.715 -20.547 -10.75 1 91.69 152 VAL B CA 1
ATOM 3015 C C . VAL B 1 152 ? -6.676 -19.375 -10.625 1 91.69 152 VAL B C 1
ATOM 3017 O O . VAL B 1 152 ? -6.246 -18.219 -10.617 1 91.69 152 VAL B O 1
ATOM 3020 N N . TRP B 1 153 ? -7.969 -19.75 -10.641 1 93.56 153 TRP B N 1
ATOM 3021 C CA . TRP B 1 153 ? -8.992 -18.75 -10.352 1 93.56 153 TRP B CA 1
ATOM 3022 C C . TRP B 1 153 ? -9.102 -18.5 -8.852 1 93.56 153 TRP B C 1
ATOM 3024 O O . TRP B 1 153 ? -9.031 -19.438 -8.047 1 93.56 153 TRP B O 1
ATOM 3034 N N . VAL B 1 154 ? -9.297 -17.219 -8.555 1 94.88 154 VAL B N 1
ATOM 3035 C CA . VAL B 1 154 ? -9.32 -16.859 -7.141 1 94.88 154 VAL B CA 1
ATOM 3036 C C . VAL B 1 154 ? -10.516 -15.953 -6.859 1 94.88 154 VAL B C 1
ATOM 3038 O O . VAL B 1 154 ? -11.109 -15.391 -7.785 1 94.88 154 VAL B O 1
ATOM 3041 N N . GLU B 1 155 ? -10.82 -15.875 -5.609 1 96.25 155 GLU B N 1
ATOM 3042 C CA . GLU B 1 155 ? -11.875 -14.969 -5.148 1 96.25 155 GLU B CA 1
ATOM 3043 C C . GLU B 1 155 ? -11.352 -13.539 -5.012 1 96.25 155 GLU B C 1
ATOM 3045 O O . GLU B 1 155 ? -10.141 -13.32 -4.918 1 96.25 155 GLU B O 1
ATOM 3050 N N . LYS B 1 156 ? -12.305 -12.602 -4.922 1 97.38 156 LYS B N 1
ATOM 3051 C CA . LYS B 1 156 ? -11.961 -11.195 -4.703 1 97.38 156 LYS B CA 1
ATOM 3052 C C . LYS B 1 156 ? -11.125 -11.023 -3.438 1 97.38 156 LYS B C 1
ATOM 3054 O O . LYS B 1 156 ? -10.219 -10.195 -3.396 1 97.38 156 LYS B O 1
ATOM 3059 N N . ARG B 1 157 ? -11.398 -11.828 -2.465 1 97.31 157 ARG B N 1
ATOM 3060 C CA . ARG B 1 157 ? -10.672 -11.719 -1.204 1 97.31 157 ARG B CA 1
ATOM 3061 C C . ARG B 1 157 ? -9.188 -11.992 -1.402 1 97.31 157 ARG B C 1
ATOM 3063 O O . ARG B 1 157 ? -8.336 -11.336 -0.794 1 97.31 157 ARG B O 1
ATOM 3070 N N . GLU B 1 158 ? -8.867 -12.961 -2.207 1 96.5 158 GLU B N 1
ATOM 3071 C CA . GLU B 1 158 ? -7.465 -13.258 -2.486 1 96.5 158 GLU B CA 1
ATOM 3072 C C . GLU B 1 158 ? -6.789 -12.102 -3.219 1 96.5 158 GLU B C 1
ATOM 3074 O O . GLU B 1 158 ? -5.707 -11.656 -2.828 1 96.5 158 GLU B O 1
ATOM 3079 N N . HIS B 1 159 ? -7.434 -11.57 -4.23 1 97.81 159 HIS B N 1
ATOM 3080 C CA . HIS B 1 159 ? -6.863 -10.477 -5.02 1 97.81 159 HIS B CA 1
ATOM 3081 C C . HIS B 1 159 ? -6.691 -9.219 -4.172 1 97.81 159 HIS B C 1
ATOM 3083 O O . HIS B 1 159 ? -5.629 -8.594 -4.195 1 97.81 159 HIS B O 1
ATOM 3089 N N . ALA B 1 160 ? -7.711 -8.922 -3.422 1 98.44 160 ALA B N 1
ATOM 3090 C CA . ALA B 1 160 ? -7.66 -7.715 -2.605 1 98.44 160 ALA B CA 1
ATOM 3091 C C . ALA B 1 160 ? -6.57 -7.816 -1.542 1 98.44 160 ALA B C 1
ATOM 3093 O O . ALA B 1 160 ? -5.781 -6.887 -1.361 1 98.44 160 ALA B O 1
ATOM 3094 N N . THR B 1 161 ? -6.527 -8.953 -0.878 1 98.25 161 THR B N 1
ATOM 3095 C CA . THR B 1 161 ? -5.52 -9.125 0.162 1 98.25 161 THR B CA 1
ATOM 3096 C C . THR B 1 161 ? -4.129 -9.242 -0.449 1 98.25 161 THR B C 1
ATOM 3098 O O . THR B 1 161 ? -3.152 -8.75 0.115 1 98.25 161 THR B O 1
ATOM 3101 N N . HIS B 1 162 ? -4.035 -9.883 -1.573 1 98.12 162 HIS B N 1
ATOM 3102 C CA . HIS B 1 162 ? -2.783 -9.914 -2.324 1 98.12 162 HIS B CA 1
ATOM 3103 C C . HIS B 1 162 ? -2.258 -8.508 -2.582 1 98.12 162 HIS B C 1
ATOM 3105 O O . HIS B 1 162 ? -1.084 -8.219 -2.332 1 98.12 162 HIS B O 1
ATOM 3111 N N . CYS B 1 163 ? -3.121 -7.664 -3.012 1 98.75 163 CYS B N 1
ATOM 3112 C CA . CYS B 1 163 ? -2.752 -6.285 -3.309 1 98.75 163 CYS B CA 1
ATOM 3113 C C . CYS B 1 163 ? -2.289 -5.559 -2.049 1 98.75 163 CYS B C 1
ATOM 3115 O O . CYS B 1 163 ? -1.259 -4.883 -2.059 1 98.75 163 CYS B O 1
ATOM 3117 N N . LEU B 1 164 ? -3.025 -5.742 -0.97 1 98.88 164 LEU B N 1
ATOM 3118 C CA . LEU B 1 164 ? -2.686 -5.051 0.269 1 98.88 164 LEU B CA 1
ATOM 3119 C C . LEU B 1 164 ? -1.312 -5.484 0.774 1 98.88 164 LEU B C 1
ATOM 3121 O O . LEU B 1 164 ? -0.479 -4.641 1.116 1 98.88 164 LEU B O 1
ATOM 3125 N N . TYR B 1 165 ? -1.076 -6.699 0.748 1 98.88 165 TYR B N 1
ATOM 3126 C CA . TYR B 1 165 ? 0.163 -7.184 1.346 1 98.88 165 TYR B CA 1
ATOM 3127 C C . TYR B 1 165 ? 1.336 -7.004 0.388 1 98.88 165 TYR B C 1
ATOM 3129 O O . TYR B 1 165 ? 2.488 -6.918 0.817 1 98.88 165 TYR B O 1
ATOM 3137 N N . LEU B 1 166 ? 1.029 -6.949 -0.914 1 98.88 166 LEU B N 1
ATOM 3138 C CA . LEU B 1 166 ? 2.084 -6.562 -1.844 1 98.88 166 LEU B CA 1
ATOM 3139 C C . LEU B 1 166 ? 2.508 -5.113 -1.614 1 98.88 166 LEU B C 1
ATOM 3141 O O . LEU B 1 166 ? 3.699 -4.801 -1.638 1 98.88 166 LEU B O 1
ATOM 3145 N N . LEU B 1 167 ? 1.572 -4.297 -1.356 1 98.88 167 LEU B N 1
ATOM 3146 C CA . LEU B 1 167 ? 1.864 -2.904 -1.037 1 98.88 167 LEU B CA 1
ATOM 3147 C C . LEU B 1 167 ? 2.615 -2.797 0.286 1 98.88 167 LEU B C 1
ATOM 3149 O O . LEU B 1 167 ? 3.568 -2.023 0.403 1 98.88 167 LEU B O 1
ATOM 3153 N N . LEU B 1 168 ? 2.236 -3.572 1.263 1 98.88 168 LEU B N 1
ATOM 3154 C CA . LEU B 1 168 ? 2.926 -3.557 2.547 1 98.88 168 LEU B CA 1
ATOM 3155 C C . LEU B 1 168 ? 4.363 -4.051 2.4 1 98.88 168 LEU B C 1
ATOM 3157 O O . LEU B 1 168 ? 5.254 -3.602 3.123 1 98.88 168 LEU B O 1
ATOM 3161 N N . ALA B 1 169 ? 4.559 -4.961 1.498 1 98.81 169 ALA B N 1
ATOM 3162 C CA . ALA B 1 169 ? 5.902 -5.492 1.271 1 98.81 169 ALA B CA 1
ATOM 3163 C C . ALA B 1 169 ? 6.875 -4.383 0.888 1 98.81 169 ALA B C 1
ATOM 3165 O O . ALA B 1 169 ? 8.055 -4.43 1.246 1 98.81 169 ALA B O 1
ATOM 3166 N N . GLN B 1 170 ? 6.363 -3.389 0.146 1 98.44 170 GLN B N 1
ATOM 3167 C CA . GLN B 1 170 ? 7.227 -2.256 -0.178 1 98.44 170 GLN B CA 1
ATOM 3168 C C . GLN B 1 170 ? 7.773 -1.6 1.087 1 98.44 170 GLN B C 1
ATOM 3170 O O . GLN B 1 170 ? 8.961 -1.271 1.16 1 98.44 170 GLN B O 1
ATOM 3175 N N . ALA B 1 171 ? 6.879 -1.46 2.053 1 98.38 171 ALA B N 1
ATOM 3176 C CA . ALA B 1 171 ? 7.254 -0.836 3.318 1 98.38 171 ALA B CA 1
ATOM 3177 C C . ALA B 1 171 ? 8.289 -1.678 4.062 1 98.38 171 ALA B C 1
ATOM 3179 O O . ALA B 1 171 ? 9.203 -1.139 4.691 1 98.38 171 ALA B O 1
ATOM 3180 N N . GLN B 1 172 ? 8.133 -2.951 3.979 1 98.25 172 GLN B N 1
ATOM 3181 C CA . GLN B 1 172 ? 9.102 -3.814 4.641 1 98.25 172 GLN B CA 1
ATOM 3182 C C . GLN B 1 172 ? 10.469 -3.721 3.969 1 98.25 172 GLN B C 1
ATOM 3184 O O . GLN B 1 172 ? 11.5 -3.713 4.645 1 98.25 172 GLN B O 1
ATOM 3189 N N . VAL B 1 173 ? 10.438 -3.711 2.68 1 97.88 173 VAL B N 1
ATOM 3190 C CA . VAL B 1 173 ? 11.695 -3.58 1.956 1 97.88 173 VAL B CA 1
ATOM 3191 C C . VAL B 1 173 ? 12.414 -2.299 2.389 1 97.88 173 VAL B C 1
ATOM 3193 O O . VAL B 1 173 ? 13.625 -2.305 2.619 1 97.88 173 VAL B O 1
ATOM 3196 N N . LEU B 1 174 ? 11.68 -1.222 2.492 1 97.38 174 LEU B N 1
ATOM 3197 C CA . LEU B 1 174 ? 12.25 0.06 2.881 1 97.38 174 LEU B CA 1
ATOM 3198 C C . LEU B 1 174 ? 12.711 0.029 4.336 1 97.38 174 LEU B C 1
ATOM 3200 O O . LEU B 1 174 ? 13.703 0.673 4.691 1 97.38 174 LEU B O 1
ATOM 3204 N N . LYS B 1 175 ? 11.992 -0.662 5.176 1 97.06 175 LYS B N 1
ATOM 3205 C CA . LYS B 1 175 ? 12.32 -0.75 6.598 1 97.06 175 LYS B CA 1
ATOM 3206 C C . LYS B 1 175 ? 13.594 -1.557 6.824 1 97.06 175 LYS B C 1
ATOM 3208 O O . LYS B 1 175 ? 14.492 -1.124 7.555 1 97.06 175 LYS B O 1
ATOM 3213 N N . TYR B 1 176 ? 13.688 -2.689 6.137 1 95.81 176 TYR B N 1
ATOM 3214 C CA . TYR B 1 176 ? 14.766 -3.629 6.426 1 95.81 176 TYR B CA 1
ATOM 3215 C C . TYR B 1 176 ? 15.953 -3.398 5.5 1 95.81 176 TYR B C 1
ATOM 3217 O O . TYR B 1 176 ? 17.078 -3.771 5.828 1 95.81 176 TYR B O 1
ATOM 3225 N N . LYS B 1 177 ? 15.789 -2.854 4.391 1 92.38 177 LYS B N 1
ATOM 3226 C CA . LYS B 1 177 ? 16.828 -2.484 3.432 1 92.38 177 LYS B CA 1
ATOM 3227 C C . LYS B 1 177 ? 17.641 -3.703 3.004 1 92.38 177 LYS B C 1
ATOM 3229 O O . LYS B 1 177 ? 18.859 -3.625 2.873 1 92.38 177 LYS B O 1
ATOM 3234 N N . THR B 1 178 ? 16.938 -4.867 2.969 1 91.31 178 THR B N 1
ATOM 3235 C CA . THR B 1 178 ? 17.609 -6.082 2.52 1 91.31 178 THR B CA 1
ATOM 3236 C C . THR B 1 178 ? 17.234 -6.398 1.073 1 91.31 178 THR B C 1
ATOM 3238 O O . THR B 1 178 ? 16.406 -5.703 0.47 1 91.31 178 THR B O 1
ATOM 3241 N N . ARG B 1 179 ? 17.891 -7.359 0.538 1 95.62 179 ARG B N 1
ATOM 3242 C CA . ARG B 1 179 ? 17.656 -7.766 -0.842 1 95.62 179 ARG B CA 1
ATOM 3243 C C . ARG B 1 179 ? 16.203 -8.195 -1.045 1 95.62 179 ARG B C 1
ATOM 3245 O O . ARG B 1 179 ? 15.531 -8.617 -0.099 1 95.62 179 ARG B O 1
ATOM 3252 N N . HIS B 1 180 ? 15.75 -8.008 -2.234 1 97.31 180 HIS B N 1
ATOM 3253 C CA . HIS B 1 180 ? 14.414 -8.422 -2.625 1 97.31 180 HIS B CA 1
ATOM 3254 C C . HIS B 1 180 ? 14.367 -8.805 -4.102 1 97.31 180 HIS B C 1
ATOM 3256 O O . HIS B 1 180 ? 15.242 -8.422 -4.875 1 97.31 180 HIS B O 1
ATOM 3262 N N . VAL B 1 181 ? 13.406 -9.625 -4.438 1 97.38 181 VAL B N 1
ATOM 3263 C CA . VAL B 1 181 ? 13.234 -10.031 -5.828 1 97.38 181 VAL B CA 1
ATOM 3264 C C . VAL B 1 181 ? 12.594 -8.891 -6.617 1 97.38 181 VAL B C 1
ATOM 3266 O O . VAL B 1 181 ? 11.758 -8.148 -6.09 1 97.38 181 VAL B O 1
ATOM 3269 N N . PRO B 1 182 ? 12.859 -8.797 -7.887 1 96.31 182 PRO B N 1
ATOM 3270 C CA . PRO B 1 182 ? 12.383 -7.664 -8.688 1 96.31 182 PRO B CA 1
ATOM 3271 C C . PRO B 1 182 ? 10.859 -7.625 -8.805 1 96.31 182 PRO B C 1
ATOM 3273 O O . PRO B 1 182 ? 10.266 -6.547 -8.75 1 96.31 182 PRO B O 1
ATOM 3276 N N . ILE B 1 183 ? 10.227 -8.734 -8.938 1 96.5 183 ILE B N 1
ATOM 3277 C CA . ILE B 1 183 ? 8.789 -8.781 -9.18 1 96.5 183 ILE B CA 1
ATOM 3278 C C . ILE B 1 183 ? 8.039 -8.195 -7.98 1 96.5 183 ILE B C 1
ATOM 3280 O O . ILE B 1 183 ? 6.91 -7.723 -8.117 1 96.5 183 ILE B O 1
ATOM 3284 N N . LEU B 1 184 ? 8.633 -8.188 -6.852 1 98.06 184 LEU B N 1
ATOM 3285 C CA . LEU B 1 184 ? 8.023 -7.707 -5.617 1 98.06 184 LEU B CA 1
ATOM 3286 C C . LEU B 1 184 ? 7.809 -6.199 -5.664 1 98.06 184 LEU B C 1
ATOM 3288 O O . LEU B 1 184 ? 6.875 -5.68 -5.051 1 98.06 184 LEU B O 1
ATOM 3292 N N . VAL B 1 185 ? 8.664 -5.504 -6.441 1 97.75 185 VAL B N 1
ATOM 3293 C CA . VAL B 1 185 ? 8.656 -4.047 -6.324 1 97.75 185 VAL B CA 1
ATOM 3294 C C . VAL B 1 185 ? 8.336 -3.424 -7.684 1 97.75 185 VAL B C 1
ATOM 3296 O O . VAL B 1 185 ? 8.656 -2.26 -7.93 1 97.75 185 VAL B O 1
ATOM 3299 N N . GLU B 1 186 ? 7.75 -4.176 -8.508 1 97.56 186 GLU B N 1
ATOM 3300 C CA . GLU B 1 186 ? 7.355 -3.635 -9.805 1 97.56 186 GLU B CA 1
ATOM 3301 C C . GLU B 1 186 ? 6.289 -2.557 -9.656 1 97.56 186 GLU B C 1
ATOM 3303 O O . GLU B 1 186 ? 5.172 -2.84 -9.211 1 97.56 186 GLU B O 1
ATOM 3308 N N . TYR B 1 187 ? 6.555 -1.376 -10.148 1 98.25 187 TYR B N 1
ATOM 3309 C CA . TYR B 1 187 ? 5.699 -0.227 -9.875 1 98.25 187 TYR B CA 1
ATOM 3310 C C . TYR B 1 187 ? 4.352 -0.373 -10.57 1 98.25 187 TYR B C 1
ATOM 3312 O O . TYR B 1 187 ? 3.312 -0.017 -10 1 98.25 187 TYR B O 1
ATOM 3320 N N . PHE B 1 188 ? 4.379 -0.825 -11.773 1 97.88 188 PHE B N 1
ATOM 3321 C CA . PHE B 1 188 ? 3.125 -0.951 -12.508 1 97.88 188 PHE B CA 1
ATOM 3322 C C . PHE B 1 188 ? 2.158 -1.871 -11.766 1 97.88 188 PHE B C 1
ATOM 3324 O O . PHE B 1 188 ? 0.95 -1.623 -11.75 1 97.88 188 PHE B O 1
ATOM 3331 N N . HIS B 1 189 ? 2.682 -2.871 -11.195 1 98.44 189 HIS B N 1
ATOM 3332 C CA . HIS B 1 189 ? 1.845 -3.768 -10.406 1 98.44 189 HIS B CA 1
ATOM 3333 C C . HIS B 1 189 ? 1.255 -3.047 -9.195 1 98.44 189 HIS B C 1
ATOM 3335 O O . HIS B 1 189 ? 0.078 -3.227 -8.875 1 98.44 189 HIS B O 1
ATOM 3341 N N . MET B 1 190 ? 2 -2.242 -8.57 1 98.75 190 MET B N 1
ATOM 3342 C CA . MET B 1 190 ? 1.516 -1.476 -7.426 1 98.75 190 MET B CA 1
ATOM 3343 C C . MET B 1 190 ? 0.408 -0.515 -7.844 1 98.75 190 MET B C 1
ATOM 3345 O O . MET B 1 190 ? -0.596 -0.375 -7.141 1 98.75 190 MET B O 1
ATOM 3349 N N . GLU B 1 191 ? 0.583 0.122 -8.969 1 98.62 191 GLU B N 1
ATOM 3350 C CA . GLU B 1 191 ? -0.454 1.012 -9.484 1 98.62 191 GLU B CA 1
ATOM 3351 C C . GLU B 1 191 ? -1.741 0.246 -9.773 1 98.62 191 GLU B C 1
ATOM 3353 O O . GLU B 1 191 ? -2.834 0.708 -9.445 1 98.62 191 GLU B O 1
ATOM 3358 N N . HIS B 1 192 ? -1.568 -0.865 -10.398 1 98.38 192 HIS B N 1
ATOM 3359 C CA . HIS B 1 192 ? -2.723 -1.724 -10.641 1 98.38 192 HIS B CA 1
ATOM 3360 C C . HIS B 1 192 ? -3.451 -2.041 -9.336 1 98.38 192 HIS B C 1
ATOM 3362 O O . HIS B 1 192 ? -4.676 -1.923 -9.266 1 98.38 192 HIS B O 1
ATOM 3368 N N . CYS B 1 193 ? -2.711 -2.443 -8.32 1 98.69 193 CYS B N 1
ATOM 3369 C CA . CYS B 1 193 ? -3.291 -2.797 -7.027 1 98.69 193 CYS B CA 1
ATOM 3370 C C . CYS B 1 193 ? -4.051 -1.618 -6.434 1 98.69 193 CYS B C 1
ATOM 3372 O O . CYS B 1 193 ? -5.176 -1.779 -5.945 1 98.69 193 CYS B O 1
ATOM 3374 N N . VAL B 1 194 ? -3.512 -0.468 -6.508 1 98.88 194 VAL B N 1
ATOM 3375 C CA . VAL B 1 194 ? -4.148 0.709 -5.926 1 98.88 194 VAL B CA 1
ATOM 3376 C C . VAL B 1 194 ? -5.445 1.013 -6.664 1 98.88 194 VAL B C 1
ATOM 3378 O O . VAL B 1 194 ? -6.48 1.264 -6.039 1 98.88 194 VAL B O 1
ATOM 3381 N N . ASN B 1 195 ? -5.418 0.968 -7.93 1 98.44 195 ASN B N 1
ATOM 3382 C CA . ASN B 1 195 ? -6.625 1.229 -8.703 1 98.44 195 ASN B CA 1
ATOM 3383 C C . ASN B 1 195 ? -7.699 0.178 -8.445 1 98.44 195 ASN B C 1
ATOM 3385 O O . ASN B 1 195 ? -8.875 0.511 -8.297 1 98.44 195 ASN B O 1
ATOM 3389 N N . TYR B 1 196 ? -7.316 -1.037 -8.383 1 98.44 196 TYR B N 1
ATOM 3390 C CA . TYR B 1 196 ? -8.234 -2.139 -8.109 1 98.44 196 TYR B CA 1
ATOM 3391 C C . TYR B 1 196 ? -8.891 -1.97 -6.742 1 98.44 196 TYR B C 1
ATOM 3393 O O . TYR B 1 196 ? -10.117 -2.059 -6.625 1 98.44 196 TYR B O 1
ATOM 3401 N N . LEU B 1 197 ? -8.102 -1.674 -5.754 1 98.5 197 LEU B N 1
ATOM 3402 C CA . LEU B 1 197 ? -8.609 -1.519 -4.395 1 98.5 197 LEU B CA 1
ATOM 3403 C C . LEU B 1 197 ? -9.5 -0.287 -4.285 1 98.5 197 LEU B C 1
ATOM 3405 O O . LEU B 1 197 ? -10.539 -0.325 -3.627 1 98.5 197 LEU B O 1
ATOM 3409 N N . LEU B 1 198 ? -9.039 0.773 -4.941 1 98.38 198 LEU B N 1
ATOM 3410 C CA . LEU B 1 198 ? -9.812 2.012 -4.898 1 98.38 198 LEU B CA 1
ATOM 3411 C C . LEU B 1 198 ? -11.211 1.796 -5.461 1 98.38 198 LEU B C 1
ATOM 3413 O O . LEU B 1 198 ? -12.195 2.301 -4.902 1 98.38 198 LEU B O 1
ATOM 3417 N N . ASP B 1 199 ? -11.32 1.039 -6.457 1 97.19 199 ASP B N 1
ATOM 3418 C CA . ASP B 1 199 ? -12.617 0.757 -7.074 1 97.19 199 ASP B CA 1
ATOM 3419 C C . ASP B 1 199 ? -13.539 0.023 -6.102 1 97.19 199 ASP B C 1
ATOM 3421 O O . ASP B 1 199 ? -14.734 0.314 -6.035 1 97.19 199 ASP B O 1
ATOM 3425 N N . ILE B 1 200 ? -13.023 -0.87 -5.398 1 97 200 ILE B N 1
ATOM 3426 C CA . ILE B 1 200 ? -13.812 -1.61 -4.418 1 97 200 ILE B CA 1
ATOM 3427 C C . ILE B 1 200 ? -14.219 -0.683 -3.279 1 97 200 ILE B C 1
ATOM 3429 O O . ILE B 1 200 ? -15.391 -0.665 -2.875 1 97 200 ILE B O 1
ATOM 3433 N N . LEU B 1 201 ? -13.312 0.078 -2.812 1 97.69 201 LEU B N 1
ATOM 3434 C CA . LEU B 1 201 ? -13.531 0.923 -1.643 1 97.69 201 LEU B CA 1
ATOM 3435 C C . LEU B 1 201 ? -14.578 1.994 -1.929 1 97.69 201 LEU B C 1
ATOM 3437 O O . LEU B 1 201 ? -15.375 2.332 -1.055 1 97.69 201 LEU B O 1
ATOM 3441 N N . ARG B 1 202 ? -14.609 2.484 -3.107 1 97.19 202 ARG B N 1
ATOM 3442 C CA . ARG B 1 202 ? -15.539 3.537 -3.506 1 97.19 202 ARG B CA 1
ATOM 3443 C C . ARG B 1 202 ? -16.984 3.057 -3.418 1 97.19 202 ARG B C 1
ATOM 3445 O O . ARG B 1 202 ? -17.906 3.865 -3.348 1 97.19 202 ARG B O 1
ATOM 3452 N N . ARG B 1 203 ? -17.141 1.8 -3.357 1 95.56 203 ARG B N 1
ATOM 3453 C CA . ARG B 1 203 ? -18.484 1.231 -3.336 1 95.56 203 ARG B CA 1
ATOM 3454 C C . ARG B 1 203 ? -18.953 0.988 -1.906 1 95.56 203 ARG B C 1
ATOM 3456 O O . ARG B 1 203 ? -20.094 0.557 -1.685 1 95.56 203 ARG B O 1
ATOM 3463 N N . SER B 1 204 ? -18.109 1.26 -1.017 1 94.12 204 SER B N 1
ATOM 3464 C CA . SER B 1 204 ? -18.484 1.072 0.381 1 94.12 204 SER B CA 1
ATOM 3465 C C . SER B 1 204 ? -19.641 1.987 0.771 1 94.12 204 SER B C 1
ATOM 3467 O O . SER B 1 204 ? -19.688 3.146 0.354 1 94.12 204 SER B O 1
ATOM 3469 N N . ASP B 1 205 ? -20.547 1.53 1.643 1 91.69 205 ASP B N 1
ATOM 3470 C CA . ASP B 1 205 ? -21.75 2.26 2.033 1 91.69 205 ASP B CA 1
ATOM 3471 C C . ASP B 1 205 ? -21.391 3.496 2.859 1 91.69 205 ASP B C 1
ATOM 3473 O O . ASP B 1 205 ? -22.125 4.488 2.842 1 91.69 205 ASP B O 1
ATOM 3477 N N . ASP B 1 206 ? -20.359 3.502 3.498 1 94.5 206 ASP B N 1
ATOM 3478 C CA . ASP B 1 206 ? -20 4.594 4.395 1 94.5 206 ASP B CA 1
ATOM 3479 C C . ASP B 1 206 ? -18.859 5.43 3.814 1 94.5 206 ASP B C 1
ATOM 3481 O O . ASP B 1 206 ? -18.109 6.078 4.555 1 94.5 206 ASP B O 1
ATOM 3485 N N . TRP B 1 207 ? -18.719 5.41 2.5 1 96.5 207 TRP B N 1
ATOM 3486 C CA . TRP B 1 207 ? -17.656 6.09 1.772 1 96.5 207 TRP B CA 1
ATOM 3487 C C . TRP B 1 207 ? -17.656 7.586 2.08 1 96.5 207 TRP B C 1
ATOM 3489 O O . TRP B 1 207 ? -16.594 8.211 2.15 1 96.5 207 TRP B O 1
ATOM 3499 N N . HIS B 1 208 ? -18.781 8.188 2.42 1 95.5 208 HIS B N 1
ATOM 3500 C CA . HIS B 1 208 ? -18.906 9.625 2.629 1 95.5 208 HIS B CA 1
ATOM 3501 C C . HIS B 1 208 ? -19.156 9.945 4.098 1 95.5 208 HIS B C 1
ATOM 3503 O O . HIS B 1 208 ? -19.406 11.102 4.449 1 95.5 208 HIS B O 1
ATOM 3509 N N . HIS B 1 209 ? -19.047 8.922 4.934 1 95.62 209 HIS B N 1
ATOM 3510 C CA . HIS B 1 209 ? -19.25 9.148 6.363 1 95.62 209 HIS B CA 1
ATOM 3511 C C . HIS B 1 209 ? -17.984 9.664 7.027 1 95.62 209 HIS B C 1
ATOM 3513 O O . HIS B 1 209 ? -16.891 9.164 6.77 1 95.62 209 HIS B O 1
ATOM 3519 N N . LYS B 1 210 ? -18.219 10.641 7.938 1 95.5 210 LYS B N 1
ATOM 3520 C CA . LYS B 1 210 ? -17.094 11.141 8.742 1 95.5 210 LYS B CA 1
ATOM 35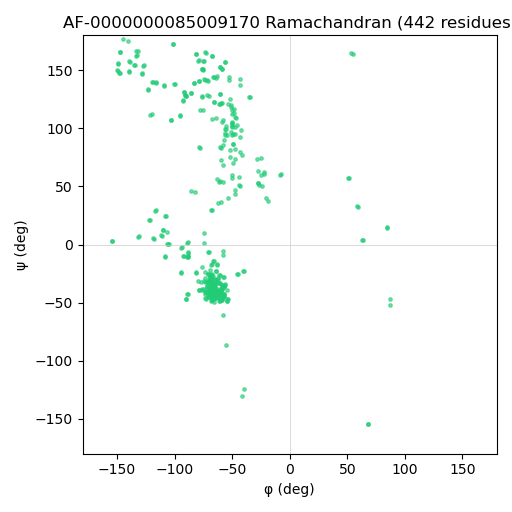21 C C . LYS B 1 210 ? -16.734 10.156 9.844 1 95.5 210 LYS B C 1
ATOM 3523 O O . LYS B 1 210 ? -17.594 9.727 10.609 1 95.5 210 LYS B O 1
ATOM 3528 N N . ASP B 1 211 ? -15.43 9.828 9.875 1 88.56 211 ASP B N 1
ATOM 3529 C CA . ASP B 1 211 ? -15.156 8.844 10.914 1 88.56 211 ASP B CA 1
ATOM 3530 C C . ASP B 1 211 ? -13.711 8.922 11.383 1 88.56 211 ASP B C 1
ATOM 3532 O O . ASP B 1 211 ? -13.258 8.078 12.164 1 88.56 211 ASP B O 1
ATOM 3536 N N . SER B 1 212 ? -12.984 9.867 10.844 1 95.25 212 SER B N 1
ATOM 3537 C CA . SER B 1 212 ? -11.578 9.938 11.227 1 95.25 212 SER B CA 1
ATOM 3538 C C . SER B 1 212 ? -11.125 11.383 11.414 1 95.25 212 SER B C 1
ATOM 3540 O O . SER B 1 212 ? -11.797 12.312 10.953 1 95.25 212 SER B O 1
ATOM 3542 N N . PHE B 1 213 ? -10.062 11.484 12.188 1 94.38 213 PHE B N 1
ATOM 3543 C CA . PHE B 1 213 ? -9.43 12.773 12.461 1 94.38 213 PHE B CA 1
ATOM 3544 C C . PHE B 1 213 ? -7.961 12.75 12.062 1 94.38 213 PHE B C 1
ATOM 3546 O O . PHE B 1 213 ? -7.258 11.773 12.32 1 94.38 213 PHE B O 1
ATOM 3553 N N . THR B 1 214 ? -7.559 13.836 11.359 1 93.75 214 THR B N 1
ATOM 3554 C CA . THR B 1 214 ? -6.172 13.891 10.906 1 93.75 214 THR B CA 1
ATOM 3555 C C . THR B 1 214 ? -5.238 14.211 12.07 1 93.75 214 THR B C 1
ATOM 3557 O O . THR B 1 214 ? -5.656 14.805 13.062 1 93.75 214 THR B O 1
ATOM 3560 N N . PRO B 1 215 ? -3.936 13.852 11.922 1 89.5 215 PRO B N 1
ATOM 3561 C CA . PRO B 1 215 ? -2.965 14.289 12.93 1 89.5 215 PRO B CA 1
ATOM 3562 C C . PRO B 1 215 ? -2.641 15.781 12.82 1 89.5 215 PRO B C 1
ATOM 3564 O O . PRO B 1 215 ? -3.002 16.422 11.836 1 89.5 215 PRO B O 1
ATOM 3567 N N . PRO B 1 216 ? -2.027 16.203 13.898 1 89.38 216 PRO B N 1
ATOM 3568 C CA . PRO B 1 216 ? -1.516 17.562 13.734 1 89.38 216 PRO B CA 1
ATOM 3569 C C . PRO B 1 216 ? -0.499 17.688 12.602 1 89.38 216 PRO B C 1
ATOM 3571 O O . PRO B 1 216 ? 0.199 16.719 12.289 1 89.38 216 PRO B O 1
ATOM 3574 N N . VAL B 1 217 ? -0.46 18.891 12.078 1 93.81 217 VAL B N 1
ATOM 3575 C CA . VAL B 1 217 ? 0.424 19.141 10.945 1 93.81 217 VAL B CA 1
ATOM 3576 C C . VAL B 1 217 ? 1.877 19.141 11.414 1 93.81 217 VAL B C 1
ATOM 3578 O O . VAL B 1 217 ? 2.201 19.734 12.445 1 93.81 217 VAL B O 1
ATOM 3581 N N . HIS B 1 218 ? 2.756 18.578 10.586 1 94.94 218 HIS B N 1
ATOM 3582 C CA . HIS B 1 218 ? 4.176 18.5 10.922 1 94.94 218 HIS B CA 1
ATOM 3583 C C . HIS B 1 218 ? 4.965 19.594 10.211 1 94.94 218 HIS B C 1
ATOM 3585 O O . HIS B 1 218 ? 4.727 19.875 9.031 1 94.94 218 HIS B O 1
ATOM 3591 N N . HIS B 1 219 ? 5.906 20.188 11 1 95.94 219 HIS B N 1
ATOM 3592 C CA . HIS B 1 219 ? 6.777 21.234 10.453 1 95.94 219 HIS B CA 1
ATOM 3593 C C . HIS B 1 219 ? 8.242 20.812 10.516 1 95.94 219 HIS B C 1
ATOM 3595 O O . HIS B 1 219 ? 9.125 21.562 10.086 1 95.94 219 HIS B O 1
ATOM 3601 N N . ASP B 1 220 ? 8.453 19.578 10.922 1 96 220 ASP B N 1
ATOM 3602 C CA . ASP B 1 220 ? 9.805 19.172 11.297 1 96 220 ASP B CA 1
ATOM 3603 C C . ASP B 1 220 ? 10.375 18.188 10.273 1 96 220 ASP B C 1
ATOM 3605 O O . ASP B 1 220 ? 11.438 17.594 10.5 1 96 220 ASP B O 1
ATOM 3609 N N . GLN B 1 221 ? 9.719 18.062 9.148 1 96.44 221 GLN B N 1
ATOM 3610 C CA . GLN B 1 221 ? 10.195 17.078 8.172 1 96.44 221 GLN B CA 1
ATOM 3611 C C . GLN B 1 221 ? 11.461 17.562 7.484 1 96.44 221 GLN B C 1
ATOM 3613 O O . GLN B 1 221 ? 11.625 18.766 7.234 1 96.44 221 GLN B O 1
ATOM 3618 N N . THR B 1 222 ? 12.359 16.562 7.262 1 95.44 222 THR B N 1
ATOM 3619 C CA . THR B 1 222 ? 13.57 16.797 6.488 1 95.44 222 THR B CA 1
ATOM 3620 C C . THR B 1 222 ? 13.867 15.617 5.574 1 95.44 222 THR B C 1
ATOM 3622 O O . THR B 1 222 ? 13.344 14.516 5.785 1 95.44 222 THR B O 1
ATOM 3625 N N . CYS B 1 223 ? 14.508 15.969 4.367 1 94.12 223 CYS B N 1
ATOM 3626 C CA . CYS B 1 223 ? 14.883 14.836 3.523 1 94.12 223 CYS B CA 1
ATOM 3627 C C . CYS B 1 223 ? 16.328 14.969 3.051 1 94.12 223 CYS B C 1
ATOM 3629 O O . CYS B 1 223 ? 16.891 16.062 3.068 1 94.12 223 CYS B O 1
#

pLDDT: mean 73.93, std 28.09, range [21.02, 98.88]

Solvent-accessible surface area (backbone atoms only — not comparable to full-atom values): 26290 Å² total; per-residue (Å²): 137,80,82,74,78,75,76,77,73,86,72,77,74,78,65,68,75,77,71,77,76,72,82,71,79,77,76,71,77,79,78,74,82,75,81,78,68,75,74,72,66,61,71,69,62,48,53,55,52,50,46,54,51,48,51,52,46,48,52,49,44,51,55,52,58,66,53,68,62,62,66,69,65,66,62,66,81,64,30,72,16,34,89,40,64,69,45,14,51,74,62,51,25,46,79,36,77,68,75,37,28,34,31,41,72,87,44,68,79,64,45,33,67,59,46,59,68,70,49,90,61,58,36,18,82,40,90,80,49,82,66,56,53,50,60,81,87,44,65,65,53,50,48,61,44,35,66,73,65,28,42,36,26,26,25,38,47,50,55,53,46,41,37,48,32,46,38,48,25,36,38,47,43,68,69,67,68,58,74,54,43,64,83,69,63,41,53,70,58,53,52,51,36,44,54,56,49,48,58,57,52,68,67,41,92,52,31,79,38,72,78,45,69,51,65,58,61,39,27,66,48,57,96,135,83,80,73,79,76,78,77,73,86,69,76,73,79,64,71,76,76,72,77,78,71,80,72,80,80,76,73,80,79,80,74,83,74,80,78,71,73,72,71,66,61,70,68,63,49,52,53,51,49,47,53,51,48,50,51,48,46,52,48,45,52,54,52,56,66,55,62,62,58,66,69,65,65,61,66,81,63,30,73,16,35,90,38,66,70,44,13,52,74,62,52,27,46,80,36,78,70,75,37,28,33,31,43,72,87,42,67,80,63,46,34,68,59,47,58,69,70,50,90,59,59,36,18,81,41,91,81,49,82,64,57,53,50,60,79,86,44,67,65,55,49,48,60,42,36,67,73,66,28,42,39,24,26,26,38,46,51,55,52,45,41,36,47,31,46,40,49,24,37,37,48,42,68,70,66,67,58,74,54,42,64,81,69,63,40,53,68,59,52,52,49,34,45,54,56,49,48,60,56,52,68,67,42,91,55,32,81,37,72,76,45,70,50,64,59,62,39,26,66,47,58,94